Protein AF-0000000087529339 (afdb_homodimer)

Radius of gyration: 24.17 Å; Cα contacts (8 Å, |Δi|>4): 934; chains: 2; bounding box: 78×64×58 Å

Nearest PDB structures (foldseek):
  7kyo-assembly1_C-2  TM=8.603E-01  e=3.750E-13  Streptococcus pneumoniae D39
  7kyp-assembly4_N  TM=8.502E-01  e=3.158E-13  Streptococcus pneumoniae D39
  2nq2-assembly1_A  TM=8.062E-01  e=3.615E-06  Haemophilus influenzae
  2nq2-assembly1_B  TM=7.844E-01  e=6.322E-06  Haemophilus influenzae
  7lb8-assembly1_B  TM=7.698E-01  e=1.200E-03  Escherichia coli K-12

InterPro domains:
  IPR001626 ABC transporter, TroCD-like [PF00950] (23-282)
  IPR001626 ABC transporter, TroCD-like [PTHR30477] (17-285)
  IPR037294 ABC transporter, BtuC-like [G3DSA:1.10.3470.10] (25-285)
  IPR037294 ABC transporter, BtuC-like [SSF81345] (13-278)

Sequence (594 aa):
MDFIYDIFKNWAVQGYLPSIFEHTFMIRGLIAALIIGPLLGAIGTVVVTKRLSFFTQTIGNAAMSGVAIGLLIGEPVDGTYAGLYGFCLIVALLMTFVKNRTRLANDTIIGVVLAQVLGLGIILMIVVTSQFNIHQVEGILFGSLITLNDQDLIVLTIASLVVGILFAFNFNRFMLASFNRTLAKARGLSPVFLEYLFVTLMTIVVVASLKLIGALLVLVLIVVPAAGAQLVAPNLRWFVWLSVIFSTISTASGLLLSGLLPVPSGAVIALVSSVLFYGALLSRPLLSRGGPNQGEIMDFIYDIFKNWAVQGYLPSIFEHTFMIRGLIAALIIGPLLGAIGTVVVTKRLSFFTQTIGNAAMSGVAIGLLIGEPVDGTYAGLYGFCLIVALLMTFVKNRTRLANDTIIGVVLAQVLGLGIILMIVVTSQFNIHQVEGILFGSLITLNDQDLIVLTIASLVVGILFAFNFNRFMLASFNRTLAKARGLSPVFLEYLFVTLMTIVVVASLKLIGALLVLVLIVVPAAGAQLVAPNLRWFVWLSVIFSTISTASGLLLSGLLPVPSGAVIALVSSVLFYGALLSRPLLSRGGPNQGEI

Structure (mmCIF, N/CA/C/O backbone):
data_AF-0000000087529339-model_v1
#
loop_
_entity.id
_entity.type
_entity.pdbx_description
1 polymer 'Zinc transport system permease protein'
#
loop_
_atom_site.group_PDB
_atom_site.id
_atom_site.type_symbol
_atom_site.label_atom_id
_atom_site.label_alt_id
_atom_site.label_comp_id
_atom_site.label_asym_id
_atom_site.label_entity_id
_atom_site.label_seq_id
_atom_site.pdbx_PDB_ins_code
_atom_site.Cartn_x
_atom_site.Cartn_y
_atom_site.Cartn_z
_atom_site.occupancy
_atom_site.B_iso_or_equiv
_atom_site.auth_seq_id
_atom_site.auth_comp_id
_atom_site.auth_asym_id
_atom_site.auth_atom_id
_atom_site.pdbx_PDB_model_num
ATOM 1 N N . MET A 1 1 ? 32.469 -6.965 -17.422 1 50.34 1 MET A N 1
ATOM 2 C CA . MET A 1 1 ? 31.734 -7.785 -16.469 1 50.34 1 MET A CA 1
ATOM 3 C C . MET A 1 1 ? 32.562 -9.008 -16.062 1 50.34 1 MET A C 1
ATOM 5 O O . MET A 1 1 ? 32.469 -9.469 -14.922 1 50.34 1 MET A O 1
ATOM 9 N N . ASP A 1 2 ? 33.375 -9.25 -16.984 1 57.22 2 ASP A N 1
ATOM 10 C CA . ASP A 1 2 ? 34.188 -10.438 -16.734 1 57.22 2 ASP A CA 1
ATOM 11 C C . ASP A 1 2 ? 35.156 -10.203 -15.57 1 57.22 2 ASP A C 1
ATOM 13 O O . ASP A 1 2 ? 35.344 -11.102 -14.75 1 57.22 2 ASP A O 1
ATOM 17 N N . PHE A 1 3 ? 35.562 -9.008 -15.641 1 51.88 3 PHE A N 1
ATOM 18 C CA . PHE A 1 3 ? 36.562 -8.719 -14.602 1 51.88 3 PHE A CA 1
ATOM 19 C C . PHE A 1 3 ? 35.906 -8.789 -13.219 1 51.88 3 PHE A C 1
ATOM 21 O O . PHE A 1 3 ? 36.469 -9.367 -12.297 1 51.88 3 PHE A O 1
ATOM 28 N N . ILE A 1 4 ? 34.812 -8.273 -13.117 1 55.94 4 ILE A N 1
ATOM 29 C CA . ILE A 1 4 ? 34.094 -8.242 -11.836 1 55.94 4 ILE A CA 1
ATOM 30 C C . ILE A 1 4 ? 33.719 -9.664 -11.438 1 55.94 4 ILE A C 1
ATOM 32 O O . ILE A 1 4 ? 33.812 -10.047 -10.273 1 55.94 4 ILE A O 1
ATOM 36 N N . TYR A 1 5 ? 33.438 -10.398 -12.43 1 59.88 5 TYR A N 1
ATOM 37 C CA . TYR A 1 5 ? 33.125 -11.797 -12.188 1 59.88 5 TYR A CA 1
ATOM 38 C C . TYR A 1 5 ? 34.344 -12.539 -11.641 1 59.88 5 TYR A C 1
ATOM 40 O O . TYR A 1 5 ? 34.219 -13.352 -10.719 1 59.88 5 TYR A O 1
ATOM 48 N N . ASP A 1 6 ? 35.469 -12.234 -12.242 1 58.44 6 ASP A N 1
ATOM 49 C CA . ASP A 1 6 ? 36.688 -12.93 -11.852 1 58.44 6 ASP A CA 1
ATOM 50 C C . ASP A 1 6 ? 37.094 -12.609 -10.414 1 58.44 6 ASP A C 1
ATOM 52 O O . ASP A 1 6 ? 37.562 -13.477 -9.688 1 58.44 6 ASP A O 1
ATOM 56 N N . ILE A 1 7 ? 36.75 -11.469 -10.031 1 54.75 7 ILE A N 1
ATOM 57 C CA . ILE A 1 7 ? 37.094 -11.055 -8.68 1 54.75 7 ILE A CA 1
ATOM 58 C C . ILE A 1 7 ? 36.219 -11.805 -7.668 1 54.75 7 ILE A C 1
ATOM 60 O O . ILE A 1 7 ? 36.719 -12.352 -6.688 1 54.75 7 ILE A O 1
ATOM 64 N N . PHE A 1 8 ? 35.031 -11.852 -7.922 1 58.28 8 PHE A N 1
ATOM 65 C CA . PHE A 1 8 ? 34.125 -12.461 -6.961 1 58.28 8 PHE A CA 1
ATOM 66 C C . PHE A 1 8 ? 34.25 -13.977 -6.965 1 58.28 8 PHE A C 1
ATOM 68 O O . PHE A 1 8 ? 34.156 -14.617 -5.914 1 58.28 8 PHE A O 1
ATOM 75 N N . LYS A 1 9 ? 34.5 -14.594 -8.117 1 58.62 9 LYS A N 1
ATOM 76 C CA . LYS A 1 9 ? 34.812 -16.016 -8.211 1 58.62 9 LYS A CA 1
ATOM 77 C C . LYS A 1 9 ? 36.062 -16.359 -7.391 1 58.62 9 LYS A C 1
ATOM 79 O O . LYS A 1 9 ? 36.094 -17.375 -6.703 1 58.62 9 LYS A O 1
ATOM 84 N N . ASN A 1 10 ? 36.906 -15.445 -7.531 1 55.62 10 ASN A N 1
ATOM 85 C CA . ASN A 1 10 ? 38.156 -15.688 -6.773 1 55.62 10 ASN A CA 1
ATOM 86 C C . ASN A 1 10 ? 37.906 -15.625 -5.27 1 55.62 10 ASN A C 1
ATOM 88 O O . ASN A 1 10 ? 38.438 -16.422 -4.508 1 55.62 10 ASN A O 1
ATOM 92 N N . TRP A 1 11 ? 37.062 -14.727 -4.91 1 54.75 11 TRP A N 1
ATOM 93 C CA . TRP A 1 11 ? 36.75 -14.625 -3.49 1 54.75 11 TRP A CA 1
ATOM 94 C C . TRP A 1 11 ? 35.938 -15.836 -3.016 1 54.75 11 TRP A C 1
ATOM 96 O O . TRP A 1 11 ? 36.094 -16.281 -1.872 1 54.75 11 TRP A O 1
ATOM 106 N N . ALA A 1 12 ? 35.156 -16.328 -3.768 1 56.81 12 ALA A N 1
ATOM 107 C CA . ALA A 1 12 ? 34.406 -17.547 -3.445 1 56.81 12 ALA A CA 1
ATOM 108 C C . ALA A 1 12 ? 35.344 -18.766 -3.369 1 56.81 12 ALA A C 1
ATOM 110 O O . ALA A 1 12 ? 35.219 -19.594 -2.465 1 56.81 12 ALA A O 1
ATOM 111 N N . VAL A 1 13 ? 36.25 -18.859 -4.367 1 54.81 13 VAL A N 1
ATOM 112 C CA . VAL A 1 13 ? 37.188 -19.969 -4.395 1 54.81 13 VAL A CA 1
ATOM 113 C C . VAL A 1 13 ? 38.094 -19.891 -3.178 1 54.81 13 VAL A C 1
ATOM 115 O O . VAL A 1 13 ? 38.5 -20.922 -2.613 1 54.81 13 VAL A O 1
ATOM 118 N N . GLN A 1 14 ? 38.281 -18.688 -2.826 1 52.31 14 GLN A N 1
ATOM 119 C CA . GLN A 1 14 ? 39.219 -18.562 -1.709 1 52.31 14 GLN A CA 1
ATOM 120 C C . GLN A 1 14 ? 38.5 -18.766 -0.374 1 52.31 14 GLN A C 1
ATOM 122 O O . GLN A 1 14 ? 39.156 -18.828 0.674 1 52.31 14 GLN A O 1
ATOM 127 N N . GLY A 1 15 ? 37.344 -19.141 -0.384 1 51.12 15 GLY A N 1
ATOM 128 C CA . GLY A 1 15 ? 36.656 -19.547 0.83 1 51.12 15 GLY A CA 1
ATOM 129 C C . GLY A 1 15 ? 35.969 -18.406 1.544 1 51.12 15 GLY A C 1
ATOM 130 O O . GLY A 1 15 ? 35.469 -18.578 2.666 1 51.12 15 GLY A O 1
ATOM 131 N N . TYR A 1 16 ? 36.219 -17.266 1.167 1 50.12 16 TYR A N 1
ATOM 132 C CA . TYR A 1 16 ? 35.656 -16.109 1.86 1 50.12 16 TYR A CA 1
ATOM 133 C C . TYR A 1 16 ? 34.156 -16 1.605 1 50.12 16 TYR A C 1
ATOM 135 O O . TYR A 1 16 ? 33.406 -15.453 2.432 1 50.12 16 TYR A O 1
ATOM 143 N N . LEU A 1 17 ? 33.719 -16.297 0.494 1 53.44 17 LEU A N 1
ATOM 144 C CA . LEU A 1 17 ? 32.312 -16.359 0.149 1 53.44 17 LEU A CA 1
ATOM 145 C C . LEU A 1 17 ? 31.859 -17.797 -0.031 1 53.44 17 LEU A C 1
ATOM 147 O O . LEU A 1 17 ? 32.625 -18.656 -0.437 1 53.44 17 LEU A O 1
ATOM 151 N N . PRO A 1 18 ? 30.75 -18.156 0.626 1 53.47 18 PRO A N 1
ATOM 152 C CA . PRO A 1 18 ? 30.297 -19.531 0.472 1 53.47 18 PRO A CA 1
ATOM 153 C C . PRO A 1 18 ? 30.281 -20 -0.983 1 53.47 18 PRO A C 1
ATOM 155 O O . PRO A 1 18 ? 30.25 -19.172 -1.896 1 53.47 18 PRO A O 1
ATOM 158 N N . SER A 1 19 ? 30.625 -21.234 -1.256 1 52.25 19 SER A N 1
ATOM 159 C CA . SER A 1 19 ? 30.688 -21.938 -2.533 1 52.25 19 SER A CA 1
ATOM 160 C C . SER A 1 19 ? 29.516 -21.562 -3.432 1 52.25 19 SER A C 1
ATOM 162 O O . SER A 1 19 ? 29.578 -21.734 -4.652 1 52.25 19 SER A O 1
ATOM 164 N N . ILE A 1 20 ? 28.438 -21.062 -2.842 1 52.59 20 ILE A N 1
ATOM 165 C CA . ILE A 1 20 ? 27.219 -20.766 -3.59 1 52.59 20 ILE A CA 1
ATOM 166 C C . ILE A 1 20 ? 27.453 -19.578 -4.523 1 52.59 20 ILE A C 1
ATOM 168 O O . ILE A 1 20 ? 26.734 -19.406 -5.512 1 52.59 20 ILE A O 1
ATOM 172 N N . PHE A 1 21 ? 28.547 -18.812 -4.188 1 53.34 21 PHE A N 1
ATOM 173 C CA . PHE A 1 21 ? 28.891 -17.719 -5.07 1 53.34 21 PHE A CA 1
ATOM 174 C C . PHE A 1 21 ? 29.672 -18.219 -6.285 1 53.34 21 PHE A C 1
ATOM 176 O O . PHE A 1 21 ? 30.266 -17.438 -7.02 1 53.34 21 PHE A O 1
ATOM 183 N N . GLU A 1 22 ? 29.844 -19.406 -6.297 1 50.59 22 GLU A N 1
ATOM 184 C CA . GLU A 1 22 ? 30.391 -19.969 -7.527 1 50.59 22 GLU A CA 1
ATOM 185 C C . GLU A 1 22 ? 29.406 -19.812 -8.688 1 50.59 22 GLU A C 1
ATOM 187 O O . GLU A 1 22 ? 29.812 -19.828 -9.852 1 50.59 22 GLU A O 1
ATOM 192 N N . HIS A 1 23 ? 28.141 -19.516 -8.328 1 58.53 23 HIS A N 1
ATOM 193 C CA . HIS A 1 23 ? 27.172 -19.406 -9.414 1 58.53 23 HIS A CA 1
ATOM 194 C C . HIS A 1 23 ? 27.062 -17.969 -9.898 1 58.53 23 HIS A C 1
ATOM 196 O O . HIS A 1 23 ? 27.047 -17.031 -9.094 1 58.53 23 HIS A O 1
ATOM 202 N N . THR A 1 24 ? 27.422 -17.719 -11.148 1 63.25 24 THR A N 1
ATOM 203 C CA . THR A 1 24 ? 27.375 -16.453 -11.891 1 63.25 24 THR A CA 1
ATOM 204 C C . THR A 1 24 ? 26.156 -15.633 -11.492 1 63.25 24 THR A C 1
ATOM 206 O O . THR A 1 24 ? 26.234 -14.406 -11.43 1 63.25 24 THR A O 1
ATOM 209 N N . PHE A 1 25 ? 25.172 -16.297 -11.07 1 69.94 25 PHE A N 1
ATOM 210 C CA . PHE A 1 25 ? 23.922 -15.602 -10.75 1 69.94 25 PHE A CA 1
ATOM 211 C C . PHE A 1 25 ? 24.062 -14.828 -9.445 1 69.94 25 PHE A C 1
ATOM 213 O O . PHE A 1 25 ? 23.547 -13.719 -9.312 1 69.94 25 PHE A O 1
ATOM 220 N N . MET A 1 26 ? 24.844 -15.375 -8.57 1 70.69 26 MET A N 1
ATOM 221 C CA . MET A 1 26 ? 24.984 -14.727 -7.27 1 70.69 26 MET A CA 1
ATOM 222 C C . MET A 1 26 ? 25.859 -13.484 -7.371 1 70.69 26 MET A C 1
ATOM 224 O O . MET A 1 26 ? 25.609 -12.484 -6.695 1 70.69 26 MET A O 1
ATOM 228 N N . ILE A 1 27 ? 26.797 -13.57 -8.258 1 74.19 27 ILE A N 1
ATOM 229 C CA . ILE A 1 27 ? 27.688 -12.43 -8.453 1 74.19 27 ILE A CA 1
ATOM 230 C C . ILE A 1 27 ? 26.906 -11.281 -9.102 1 74.19 27 ILE A C 1
ATOM 232 O O . ILE A 1 27 ? 27.047 -10.125 -8.688 1 74.19 27 ILE A O 1
ATOM 236 N N . ARG A 1 28 ? 26.125 -11.609 -10.031 1 75.56 28 ARG A N 1
ATOM 237 C CA . ARG A 1 28 ? 25.297 -10.602 -10.68 1 75.56 28 ARG A CA 1
ATOM 238 C C . ARG A 1 28 ? 24.312 -9.977 -9.688 1 75.56 28 ARG A C 1
ATOM 240 O O . ARG A 1 28 ? 24.094 -8.766 -9.711 1 75.56 28 ARG A O 1
ATOM 247 N N . GLY A 1 29 ? 23.844 -10.859 -8.859 1 75.94 29 GLY A N 1
ATOM 248 C CA . GLY A 1 29 ? 22.922 -10.383 -7.832 1 75.94 29 GLY A CA 1
ATOM 249 C C . GLY A 1 29 ? 23.578 -9.453 -6.836 1 75.94 29 GLY A C 1
ATOM 250 O O . GLY A 1 29 ? 22.984 -8.438 -6.441 1 75.94 29 GLY A O 1
ATOM 251 N N . LEU A 1 30 ? 24.766 -9.773 -6.535 1 78.5 30 LEU A N 1
ATOM 252 C CA . LEU A 1 30 ? 25.5 -8.953 -5.57 1 78.5 30 LEU A CA 1
ATOM 253 C C . LEU A 1 30 ? 25.859 -7.598 -6.164 1 78.5 30 LEU A C 1
ATOM 255 O O . LEU A 1 30 ? 25.766 -6.574 -5.484 1 78.5 30 LEU A O 1
ATOM 259 N N . ILE A 1 31 ? 26.234 -7.574 -7.34 1 81.75 31 ILE A N 1
ATOM 260 C CA . ILE A 1 31 ? 26.562 -6.324 -8.016 1 81.75 31 ILE A CA 1
ATOM 261 C C . ILE A 1 31 ? 25.312 -5.449 -8.109 1 81.75 31 ILE A C 1
ATOM 263 O O . ILE A 1 31 ? 25.359 -4.254 -7.801 1 81.75 31 ILE A O 1
ATOM 267 N N . ALA A 1 32 ? 24.266 -6.055 -8.508 1 80.81 32 ALA A N 1
ATOM 268 C CA . ALA A 1 32 ? 23 -5.328 -8.602 1 80.81 32 ALA A CA 1
ATOM 269 C C . ALA A 1 32 ? 22.594 -4.781 -7.234 1 80.81 32 ALA A C 1
ATOM 271 O O . ALA A 1 32 ? 22.141 -3.639 -7.129 1 80.81 32 ALA A O 1
ATOM 272 N N . ALA A 1 33 ? 22.812 -5.586 -6.258 1 79.69 33 ALA A N 1
ATOM 273 C CA . ALA A 1 33 ? 22.438 -5.199 -4.898 1 79.69 33 ALA A CA 1
ATOM 274 C C . ALA A 1 33 ? 23.266 -4.008 -4.418 1 79.69 33 ALA A C 1
ATOM 276 O O . ALA A 1 33 ? 22.75 -3.111 -3.752 1 79.69 33 ALA A O 1
ATOM 277 N N . LEU A 1 34 ? 24.484 -3.99 -4.762 1 84.94 34 LEU A N 1
ATOM 278 C CA . LEU A 1 34 ? 25.391 -2.93 -4.316 1 84.94 34 LEU A CA 1
ATOM 279 C C . LEU A 1 34 ? 25.109 -1.632 -5.07 1 84.94 34 LEU A C 1
ATOM 281 O O . LEU A 1 34 ? 25.422 -0.546 -4.578 1 84.94 34 LEU A O 1
ATOM 285 N N . ILE A 1 35 ? 24.516 -1.765 -6.203 1 87.81 35 ILE A N 1
ATOM 286 C CA . ILE A 1 35 ? 24.172 -0.582 -6.98 1 87.81 35 ILE A CA 1
ATOM 287 C C . ILE A 1 35 ? 22.844 -0.015 -6.488 1 87.81 35 ILE A C 1
ATOM 289 O O . ILE A 1 35 ? 22.734 1.176 -6.184 1 87.81 35 ILE A O 1
ATOM 293 N N . ILE A 1 36 ? 21.938 -0.872 -6.258 1 87.94 36 ILE A N 1
ATOM 294 C CA . ILE A 1 36 ? 20.578 -0.425 -5.973 1 87.94 36 ILE A CA 1
ATOM 295 C C . ILE A 1 36 ? 20.438 -0.118 -4.484 1 87.94 36 ILE A C 1
ATOM 297 O O . ILE A 1 36 ? 19.672 0.763 -4.098 1 87.94 36 ILE A O 1
ATOM 301 N N . GLY A 1 37 ? 21.219 -0.836 -3.654 1 90.5 37 GLY A N 1
ATOM 302 C CA . GLY A 1 37 ? 21.109 -0.652 -2.215 1 90.5 37 GLY A CA 1
ATOM 303 C C . GLY A 1 37 ? 21.281 0.793 -1.785 1 90.5 37 GLY A C 1
ATOM 304 O O . GLY A 1 37 ? 20.359 1.392 -1.229 1 90.5 37 GLY A O 1
ATOM 305 N N . PRO A 1 38 ? 22.391 1.348 -2.145 1 93.31 38 PRO A N 1
ATOM 306 C CA . PRO A 1 38 ? 22.609 2.742 -1.759 1 93.31 38 PRO A CA 1
ATOM 307 C C . PRO A 1 38 ? 21.656 3.713 -2.449 1 93.31 38 PRO A C 1
ATOM 309 O O . PRO A 1 38 ? 21.219 4.691 -1.84 1 93.31 38 PRO A O 1
ATOM 312 N N . LEU A 1 39 ? 21.359 3.463 -3.645 1 94.31 39 LEU A N 1
ATOM 313 C CA . LEU A 1 39 ? 20.5 4.371 -4.398 1 94.31 39 LEU A CA 1
ATOM 314 C C . LEU A 1 39 ? 19.078 4.387 -3.824 1 94.31 39 LEU A C 1
ATOM 316 O O . LEU A 1 39 ? 18.516 5.457 -3.607 1 94.31 39 LEU A O 1
ATOM 320 N N . LEU A 1 40 ? 18.562 3.234 -3.576 1 94.06 40 LEU A N 1
ATOM 321 C CA . LEU A 1 40 ? 17.219 3.154 -3.021 1 94.06 40 LEU A CA 1
ATOM 322 C C . LEU A 1 40 ? 17.188 3.693 -1.596 1 94.06 40 LEU A C 1
ATOM 324 O O . LEU A 1 40 ? 16.188 4.297 -1.179 1 94.06 40 LEU A O 1
ATOM 328 N N . GLY A 1 41 ? 18.266 3.436 -0.879 1 95.06 41 GLY A N 1
ATOM 329 C CA . GLY A 1 41 ? 18.359 4.023 0.448 1 95.06 41 GLY A CA 1
ATOM 330 C C . GLY A 1 41 ? 18.328 5.539 0.432 1 95.06 41 GLY A C 1
ATOM 331 O O . GLY A 1 41 ? 17.672 6.16 1.269 1 95.06 41 GLY A O 1
ATOM 332 N N . ALA A 1 42 ? 18.984 6.121 -0.5 1 94.81 42 ALA A N 1
ATOM 333 C CA . ALA A 1 42 ? 19.031 7.578 -0.617 1 94.81 42 ALA A CA 1
ATOM 334 C C . ALA A 1 42 ? 17.672 8.133 -1.045 1 94.81 42 ALA A C 1
ATOM 336 O O . ALA A 1 42 ? 17.188 9.102 -0.461 1 94.81 42 ALA A O 1
ATOM 337 N N . ILE A 1 43 ? 17.062 7.535 -1.969 1 94.62 43 ILE A N 1
ATOM 338 C CA . ILE A 1 43 ? 15.766 7.965 -2.479 1 94.62 43 ILE A CA 1
ATOM 339 C C . ILE A 1 43 ? 14.711 7.801 -1.392 1 94.62 43 ILE A C 1
ATOM 341 O O . ILE A 1 43 ? 13.773 8.602 -1.302 1 94.62 43 ILE A O 1
ATOM 345 N N . GLY A 1 44 ? 14.938 6.785 -0.554 1 95.44 44 GLY A N 1
ATOM 346 C CA . GLY A 1 44 ? 14 6.5 0.521 1 95.44 44 GLY A CA 1
ATOM 347 C C . GLY A 1 44 ? 13.836 7.656 1.489 1 95.44 44 GLY A C 1
ATOM 348 O O . GLY A 1 44 ? 12.75 7.859 2.039 1 95.44 44 GLY A O 1
ATOM 349 N N . THR A 1 45 ? 14.82 8.477 1.708 1 94.88 45 THR A N 1
ATOM 350 C CA . THR A 1 45 ? 14.742 9.594 2.645 1 94.88 45 THR A CA 1
ATOM 351 C C . THR A 1 45 ? 13.742 10.633 2.158 1 94.88 45 THR A C 1
ATOM 353 O O . THR A 1 45 ? 12.953 11.156 2.947 1 94.88 45 THR A O 1
ATOM 356 N N . VAL A 1 46 ? 13.742 10.867 0.857 1 93.81 46 VAL A N 1
ATOM 357 C CA . VAL A 1 46 ? 12.805 11.844 0.304 1 93.81 46 VAL A CA 1
ATOM 358 C C . VAL A 1 46 ? 11.398 11.242 0.261 1 93.81 46 VAL A C 1
ATOM 360 O O . VAL A 1 46 ? 10.414 11.93 0.522 1 93.81 46 VAL A O 1
ATOM 363 N N . VAL A 1 47 ? 11.352 9.938 -0.004 1 94.12 47 VAL A N 1
ATOM 364 C CA . VAL A 1 47 ? 10.078 9.234 -0.115 1 94.12 47 VAL A CA 1
ATOM 365 C C . VAL A 1 47 ? 9.352 9.273 1.229 1 94.12 47 VAL A C 1
ATOM 367 O O . VAL A 1 47 ? 8.156 9.57 1.287 1 94.12 47 VAL A O 1
ATOM 370 N N . VAL A 1 48 ? 10.094 8.992 2.279 1 93.12 48 VAL A N 1
ATOM 371 C CA . VAL A 1 48 ? 9.508 8.961 3.613 1 93.12 48 VAL A CA 1
ATOM 372 C C . VAL A 1 48 ? 9.141 10.375 4.055 1 93.12 48 VAL A C 1
ATOM 374 O O . VAL A 1 48 ? 8.109 10.586 4.691 1 93.12 48 VAL A O 1
ATOM 377 N N . THR A 1 49 ? 9.906 11.375 3.705 1 90.88 49 THR A N 1
ATOM 378 C CA . THR A 1 49 ? 9.664 12.766 4.078 1 90.88 49 THR A CA 1
ATOM 379 C C . THR A 1 49 ? 8.43 13.305 3.357 1 90.88 49 THR A C 1
ATOM 381 O O . THR A 1 49 ? 7.641 14.055 3.941 1 90.88 49 THR A O 1
ATOM 384 N N . LYS A 1 50 ? 8.211 12.828 2.111 1 90.31 50 LYS A N 1
ATOM 385 C CA . LYS A 1 50 ? 7.098 13.328 1.308 1 90.31 50 LYS A CA 1
ATOM 386 C C . LYS A 1 50 ? 5.852 12.469 1.49 1 90.31 50 LYS A C 1
ATOM 388 O O . LYS A 1 50 ? 4.812 12.734 0.879 1 90.31 50 LYS A O 1
ATOM 393 N N . ARG A 1 51 ? 5.992 11.461 2.289 1 89.81 51 ARG A N 1
ATOM 394 C CA . ARG A 1 51 ? 4.875 10.57 2.566 1 89.81 51 ARG A CA 1
ATOM 395 C C . ARG A 1 51 ? 4.41 9.859 1.299 1 89.81 51 ARG A C 1
ATOM 397 O O . ARG A 1 51 ? 3.213 9.82 1.006 1 89.81 51 ARG A O 1
ATOM 404 N N . LEU A 1 52 ? 5.398 9.383 0.602 1 92.38 52 LEU A N 1
ATOM 405 C CA . LEU A 1 52 ? 5.168 8.648 -0.637 1 92.38 52 LEU A CA 1
ATOM 406 C C . LEU A 1 52 ? 5.574 7.188 -0.484 1 92.38 52 LEU A C 1
ATOM 408 O O . LEU A 1 52 ? 6.062 6.57 -1.436 1 92.38 52 LEU A O 1
ATOM 412 N N . SER A 1 53 ? 5.477 6.66 0.702 1 91.25 53 SER A N 1
ATOM 413 C CA . SER A 1 53 ? 6 5.34 1.035 1 91.25 53 SER A CA 1
ATOM 414 C C . SER A 1 53 ? 5.352 4.254 0.181 1 91.25 53 SER A C 1
ATOM 416 O O . SER A 1 53 ? 5.984 3.246 -0.138 1 91.25 53 SER A O 1
ATOM 418 N N . PHE A 1 54 ? 4.133 4.5 -0.315 1 92.12 54 PHE A N 1
ATOM 419 C CA . PHE A 1 54 ? 3.416 3.438 -1.011 1 92.12 54 PHE A CA 1
ATOM 420 C C . PHE A 1 54 ? 3.404 3.686 -2.514 1 92.12 54 PHE A C 1
ATOM 422 O O . PHE A 1 54 ? 2.711 2.99 -3.258 1 92.12 54 PHE A O 1
ATOM 429 N N . PHE A 1 55 ? 4.152 4.691 -2.891 1 91.69 55 PHE A N 1
ATOM 430 C CA . PHE A 1 55 ? 4.289 5 -4.309 1 91.69 55 PHE A CA 1
ATOM 431 C C . PHE A 1 55 ? 4.891 3.818 -5.062 1 91.69 55 PHE A C 1
ATOM 433 O O . PHE A 1 55 ? 4.418 3.459 -6.145 1 91.69 55 PHE A O 1
ATOM 440 N N . THR A 1 56 ? 5.871 3.266 -4.469 1 88.25 56 THR A N 1
ATOM 441 C CA . THR A 1 56 ? 6.566 2.16 -5.117 1 88.25 56 THR A CA 1
ATOM 442 C C . THR A 1 56 ? 5.652 0.944 -5.238 1 88.25 56 THR A C 1
ATOM 444 O O . THR A 1 56 ? 5.742 0.192 -6.211 1 88.25 56 THR A O 1
ATOM 447 N N . GLN A 1 57 ? 4.809 0.788 -4.258 1 88.5 57 GLN A N 1
ATOM 448 C CA . GLN A 1 57 ? 3.85 -0.31 -4.324 1 88.5 57 GLN A CA 1
ATOM 449 C C . GLN A 1 57 ? 2.893 -0.135 -5.504 1 88.5 57 GLN A C 1
ATOM 451 O O . GLN A 1 57 ? 2.561 -1.104 -6.188 1 88.5 57 GLN A O 1
ATOM 456 N N . THR A 1 58 ? 2.469 1.018 -5.684 1 92 58 THR A N 1
ATOM 457 C CA . THR A 1 58 ? 1.565 1.324 -6.789 1 92 58 THR A CA 1
ATOM 458 C C . THR A 1 58 ? 2.26 1.114 -8.133 1 92 58 THR A C 1
ATOM 460 O O . THR A 1 58 ? 1.701 0.487 -9.031 1 92 58 THR A O 1
ATOM 463 N N . ILE A 1 59 ? 3.477 1.563 -8.203 1 92.31 59 ILE A N 1
ATOM 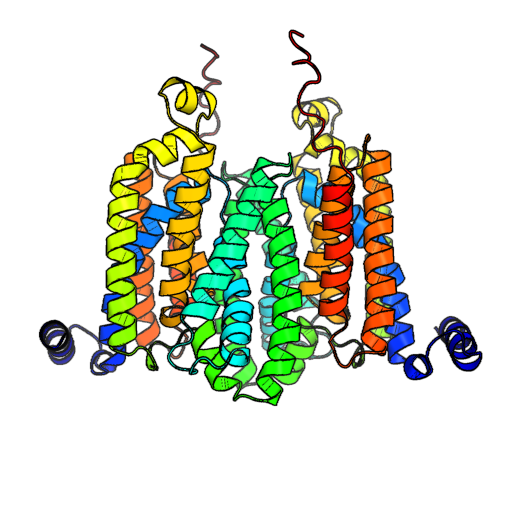464 C CA . ILE A 1 59 ? 4.223 1.445 -9.445 1 92.31 59 ILE A CA 1
ATOM 465 C C . ILE A 1 59 ? 4.531 -0.024 -9.727 1 92.31 59 ILE A C 1
ATOM 467 O O . ILE A 1 59 ? 4.52 -0.459 -10.883 1 92.31 59 ILE A O 1
ATOM 471 N N . GLY A 1 60 ? 4.863 -0.773 -8.719 1 89.12 60 GLY A N 1
ATOM 472 C CA . GLY A 1 60 ? 5.082 -2.201 -8.883 1 89.12 60 GLY A CA 1
ATOM 473 C C . GLY A 1 60 ? 3.885 -2.924 -9.469 1 89.12 60 GLY A C 1
ATOM 474 O O . GLY A 1 60 ? 4.039 -3.785 -10.336 1 89.12 60 GLY A O 1
ATOM 475 N N . ASN A 1 61 ? 2.725 -2.598 -9.031 1 88.94 61 ASN A N 1
ATOM 476 C CA . ASN A 1 61 ? 1.511 -3.199 -9.57 1 88.94 61 ASN A CA 1
ATOM 477 C C . ASN A 1 61 ? 1.191 -2.662 -10.961 1 88.94 61 ASN A C 1
ATOM 479 O O . ASN A 1 61 ? 0.653 -3.385 -11.805 1 88.94 61 ASN A O 1
ATOM 483 N N . ALA A 1 62 ? 1.522 -1.433 -11.156 1 92.5 62 ALA A N 1
ATOM 484 C CA . ALA A 1 62 ? 1.35 -0.857 -12.484 1 92.5 62 ALA A CA 1
ATOM 485 C C . ALA A 1 62 ? 2.236 -1.562 -13.508 1 92.5 62 ALA A C 1
ATOM 487 O O . ALA A 1 62 ? 1.894 -1.64 -14.688 1 92.5 62 ALA A O 1
ATOM 488 N N . ALA A 1 63 ? 3.326 -2.008 -13.031 1 89.75 63 ALA A N 1
ATOM 489 C CA . ALA A 1 63 ? 4.254 -2.721 -13.906 1 89.75 63 ALA A CA 1
ATOM 490 C C . ALA A 1 63 ? 3.605 -3.977 -14.484 1 89.75 63 ALA A C 1
ATOM 492 O O . ALA A 1 63 ? 3.859 -4.344 -15.633 1 89.75 63 ALA A O 1
ATOM 493 N N . MET A 1 64 ? 2.811 -4.66 -13.695 1 85.38 64 MET A N 1
ATOM 494 C CA . MET A 1 64 ? 2.09 -5.832 -14.188 1 85.38 64 MET A CA 1
ATOM 495 C C . MET A 1 64 ? 1.183 -5.469 -15.352 1 85.38 64 MET A C 1
ATOM 497 O O . MET A 1 64 ? 1.16 -6.168 -16.375 1 85.38 64 MET A O 1
ATOM 501 N N . SER A 1 65 ? 0.485 -4.418 -15.18 1 89.19 65 SER A N 1
ATOM 502 C CA . SER A 1 65 ? -0.363 -3.934 -16.266 1 89.19 65 SER A CA 1
ATOM 503 C C . SER A 1 65 ? 0.471 -3.492 -17.469 1 89.19 65 SER A C 1
ATOM 505 O O . SER A 1 65 ? 0.083 -3.715 -18.609 1 89.19 65 SER A O 1
ATOM 507 N N . GLY A 1 66 ? 1.558 -2.857 -17.188 1 89.69 66 GLY A N 1
ATOM 508 C CA . GLY A 1 66 ? 2.43 -2.393 -18.25 1 89.69 66 GLY A CA 1
ATOM 509 C C . GLY A 1 66 ? 3.006 -3.521 -19.094 1 89.69 66 GLY A C 1
ATOM 510 O O . GLY A 1 66 ? 3.061 -3.428 -20.312 1 89.69 66 GLY A O 1
ATOM 511 N N . VAL A 1 67 ? 3.404 -4.543 -18.422 1 86.69 67 VAL A N 1
ATOM 512 C CA . VAL A 1 67 ? 3.928 -5.707 -19.125 1 86.69 67 VAL A CA 1
ATOM 513 C C . VAL A 1 67 ? 2.828 -6.332 -19.984 1 86.69 67 VAL A C 1
ATOM 515 O O . VAL A 1 67 ? 3.066 -6.719 -21.125 1 86.69 67 VAL A O 1
ATOM 518 N N . ALA A 1 68 ? 1.658 -6.461 -19.375 1 87.56 68 ALA A N 1
ATOM 519 C CA . ALA A 1 68 ? 0.524 -7.035 -20.094 1 87.56 68 ALA A CA 1
ATOM 520 C C . ALA A 1 68 ? 0.2 -6.219 -21.344 1 87.56 68 ALA A C 1
ATOM 522 O O . ALA A 1 68 ? -0.021 -6.781 -22.422 1 87.56 68 ALA A O 1
ATOM 523 N N . ILE A 1 69 ? 0.191 -4.969 -21.188 1 89.56 69 ILE A N 1
ATOM 524 C CA . ILE A 1 69 ? -0.1 -4.09 -22.312 1 89.56 69 ILE A CA 1
ATOM 525 C C . ILE A 1 69 ? 1.003 -4.215 -23.359 1 89.56 69 ILE A C 1
ATOM 527 O O . ILE A 1 69 ? 0.724 -4.246 -24.562 1 89.56 69 ILE A O 1
ATOM 531 N N . GLY A 1 70 ? 2.199 -4.227 -22.969 1 88.44 70 GLY A N 1
ATOM 532 C CA . GLY A 1 70 ? 3.311 -4.395 -23.891 1 88.44 70 GLY A CA 1
ATOM 533 C C . GLY A 1 70 ? 3.23 -5.68 -24.688 1 88.44 70 GLY A C 1
ATOM 534 O O . GLY A 1 70 ? 3.48 -5.684 -25.891 1 88.44 70 GLY A O 1
ATOM 535 N N . LEU A 1 71 ? 2.877 -6.73 -24.016 1 84.88 71 LEU A N 1
ATOM 536 C CA . LEU A 1 71 ? 2.762 -8.023 -24.688 1 84.88 71 LEU A CA 1
ATOM 537 C C . LEU A 1 71 ? 1.599 -8.023 -25.672 1 84.88 71 LEU A C 1
ATOM 539 O O . LEU A 1 71 ? 1.705 -8.586 -26.766 1 84.88 71 LEU A O 1
ATOM 543 N N . LEU A 1 72 ? 0.551 -7.395 -25.297 1 85.81 72 LEU A N 1
ATOM 544 C CA . LEU A 1 72 ? -0.635 -7.352 -26.141 1 85.81 72 LEU A CA 1
ATOM 545 C C . LEU A 1 72 ? -0.382 -6.512 -27.391 1 85.81 72 LEU A C 1
ATOM 547 O O . LEU A 1 72 ? -0.974 -6.762 -28.438 1 85.81 72 LEU A O 1
ATOM 551 N N . ILE A 1 73 ? 0.487 -5.5 -27.266 1 87.31 73 ILE A N 1
ATOM 552 C CA . ILE A 1 73 ? 0.811 -4.656 -28.406 1 87.31 73 ILE A CA 1
ATOM 553 C C . ILE A 1 73 ? 1.851 -5.352 -29.281 1 87.31 73 ILE A C 1
ATOM 555 O O . ILE A 1 73 ? 2.094 -4.938 -30.422 1 87.31 73 ILE A O 1
ATOM 559 N N . GLY A 1 74 ? 2.418 -6.418 -28.859 1 82.12 74 GLY A N 1
ATOM 560 C CA . GLY A 1 74 ? 3.293 -7.211 -29.703 1 82.12 74 GLY A CA 1
ATOM 561 C C . GLY A 1 74 ? 4.754 -7.105 -29.312 1 82.12 74 GLY A C 1
ATOM 562 O O . GLY A 1 74 ? 5.641 -7.418 -30.109 1 82.12 74 GLY A O 1
ATOM 563 N N . GLU A 1 75 ? 5.023 -6.57 -28.219 1 83.06 75 GLU A N 1
ATOM 564 C CA . GLU A 1 75 ? 6.41 -6.516 -27.766 1 83.06 75 GLU A CA 1
ATOM 565 C C . GLU A 1 75 ? 6.906 -7.891 -27.328 1 83.06 75 GLU A C 1
ATOM 567 O O . GLU A 1 75 ? 6.125 -8.703 -26.828 1 83.06 75 GLU A O 1
ATOM 572 N N . PRO A 1 76 ? 8.195 -8.117 -27.703 1 76.56 76 PRO A N 1
ATOM 573 C CA . PRO A 1 76 ? 8.727 -9.414 -27.266 1 76.56 76 PRO A CA 1
ATOM 574 C C . PRO A 1 76 ? 8.789 -9.547 -25.734 1 76.56 76 PRO A C 1
ATOM 576 O O . PRO A 1 76 ? 8.914 -8.539 -25.031 1 76.56 76 PRO A O 1
ATOM 579 N N . VAL A 1 77 ? 8.688 -10.68 -25.25 1 69.06 77 VAL A N 1
ATOM 580 C CA . VAL A 1 77 ? 8.625 -10.992 -23.828 1 69.06 77 VAL A CA 1
ATOM 581 C C . VAL A 1 77 ? 9.914 -10.539 -23.141 1 69.06 77 VAL A C 1
ATOM 583 O O . VAL A 1 77 ? 9.883 -10.008 -22.031 1 69.06 77 VAL A O 1
ATOM 586 N N . ASP A 1 78 ? 11.031 -10.68 -23.781 1 64.88 78 ASP A N 1
ATOM 587 C CA . ASP A 1 78 ? 12.328 -10.359 -23.188 1 64.88 78 ASP A CA 1
ATOM 588 C C . ASP A 1 78 ? 12.625 -8.867 -23.297 1 64.88 78 ASP A C 1
ATOM 590 O O . ASP A 1 78 ? 13.57 -8.375 -22.672 1 64.88 78 ASP A O 1
ATOM 594 N N . GLY A 1 79 ? 11.648 -8.281 -23.875 1 64.44 79 GLY A N 1
ATOM 595 C CA . GLY A 1 79 ? 11.953 -6.883 -24.125 1 64.44 79 GLY A CA 1
ATOM 596 C C . GLY A 1 79 ? 10.742 -5.977 -24 1 64.44 79 GLY A C 1
ATOM 597 O O . GLY A 1 79 ? 10.523 -5.098 -24.844 1 64.44 79 GLY A O 1
ATOM 598 N N . THR A 1 80 ? 9.945 -6.262 -23.016 1 76.88 80 THR A N 1
ATOM 599 C CA . THR A 1 80 ? 8.758 -5.418 -22.875 1 76.88 80 THR A CA 1
ATOM 600 C C . THR A 1 80 ? 9.078 -4.156 -22.094 1 76.88 80 THR A C 1
ATOM 602 O O . THR A 1 80 ? 8.57 -3.963 -20.984 1 76.88 80 THR A O 1
ATOM 605 N N . TYR A 1 81 ? 9.961 -3.32 -22.672 1 78.5 81 TYR A N 1
ATOM 606 C CA . TYR A 1 81 ? 10.422 -2.121 -21.984 1 78.5 81 TYR A CA 1
ATOM 607 C C . TYR A 1 81 ? 9.469 -0.954 -22.234 1 78.5 81 TYR A C 1
ATOM 609 O O . TYR A 1 81 ? 9.133 -0.211 -21.312 1 78.5 81 TYR A O 1
ATOM 617 N N . ALA A 1 82 ? 8.984 -0.938 -23.406 1 84 82 ALA A N 1
ATOM 618 C CA . ALA A 1 82 ? 8.156 0.219 -23.75 1 84 82 ALA A CA 1
ATOM 619 C C . ALA A 1 82 ? 6.828 0.187 -23.016 1 84 82 ALA A C 1
ATOM 621 O O . ALA A 1 82 ? 6.383 1.205 -22.484 1 84 82 ALA A O 1
ATOM 622 N N . GLY A 1 83 ? 6.211 -0.956 -23.047 1 87.25 83 GLY A N 1
ATOM 623 C CA . GLY A 1 83 ? 4.961 -1.081 -22.312 1 87.25 83 GLY A CA 1
ATOM 624 C C . GLY A 1 83 ? 5.125 -0.923 -20.812 1 87.25 83 GLY A C 1
ATOM 625 O O . GLY A 1 83 ? 4.324 -0.248 -20.156 1 87.25 83 GLY A O 1
ATOM 626 N N . LEU A 1 84 ? 6.207 -1.479 -20.312 1 88.56 84 LEU A N 1
ATOM 627 C CA . LEU A 1 84 ? 6.484 -1.454 -18.875 1 88.56 84 LEU A CA 1
ATOM 628 C C . LEU A 1 84 ? 6.809 -0.038 -18.406 1 88.56 84 LEU A C 1
ATOM 630 O O . LEU A 1 84 ? 6.117 0.506 -17.547 1 88.56 84 LEU A O 1
ATOM 634 N N . TYR A 1 85 ? 7.773 0.625 -19.016 1 90.5 85 TYR A N 1
ATOM 635 C CA . TYR A 1 85 ? 8.188 1.963 -18.609 1 90.5 85 TYR A CA 1
ATOM 636 C C . TYR A 1 85 ? 7.137 3 -18.984 1 90.5 85 TYR A C 1
ATOM 638 O O . TYR A 1 85 ? 6.852 3.912 -18.203 1 90.5 85 TYR A O 1
ATOM 646 N N . GLY A 1 86 ? 6.578 2.803 -20.141 1 94 86 GLY A N 1
ATOM 647 C CA . GLY A 1 86 ? 5.578 3.756 -20.594 1 94 86 GLY A CA 1
ATOM 648 C C . GLY A 1 86 ? 4.359 3.814 -19.688 1 94 86 GLY A C 1
ATOM 649 O O . GLY A 1 86 ? 3.967 4.891 -19.234 1 94 86 GLY A O 1
ATOM 650 N N . PHE A 1 87 ? 3.83 2.727 -19.391 1 95.06 87 PHE A N 1
ATOM 651 C CA . PHE A 1 87 ? 2.617 2.682 -18.578 1 95.06 87 PHE A CA 1
ATOM 652 C C . PHE A 1 87 ? 2.902 3.135 -17.156 1 95.06 87 PHE A C 1
ATOM 654 O O . PHE A 1 87 ? 2.113 3.873 -16.562 1 95.06 87 PHE A O 1
ATOM 661 N N . CYS A 1 88 ? 3.984 2.732 -16.578 1 95 88 CYS A N 1
ATOM 662 C CA . CYS A 1 88 ? 4.332 3.121 -15.219 1 95 88 CYS A CA 1
ATOM 663 C C . CYS A 1 88 ? 4.539 4.629 -15.117 1 95 88 CYS A C 1
ATOM 665 O O . CYS A 1 88 ? 4.141 5.25 -14.125 1 95 88 CYS A O 1
ATOM 667 N N . LEU A 1 89 ? 5.145 5.172 -16.141 1 96.44 89 LEU A N 1
ATOM 668 C CA . LEU A 1 89 ? 5.352 6.613 -16.141 1 96.44 89 LEU A CA 1
ATOM 669 C C . LEU A 1 89 ? 4.027 7.355 -16.266 1 96.44 89 LEU A C 1
ATOM 671 O O . LEU A 1 89 ? 3.816 8.375 -15.609 1 96.44 89 LEU A O 1
ATOM 675 N N . ILE A 1 90 ? 3.162 6.828 -17.047 1 96.94 90 ILE A N 1
ATOM 676 C CA . ILE A 1 90 ? 1.852 7.449 -17.219 1 96.94 90 ILE A CA 1
ATOM 677 C C . ILE A 1 90 ? 1.097 7.422 -15.891 1 96.94 90 ILE A C 1
ATOM 679 O O . ILE A 1 90 ? 0.524 8.43 -15.477 1 96.94 90 ILE A O 1
ATOM 683 N N . VAL A 1 91 ? 1.128 6.316 -15.234 1 96.25 91 VAL A N 1
ATOM 684 C CA . VAL A 1 91 ? 0.438 6.16 -13.961 1 96.25 91 VAL A CA 1
ATOM 685 C C . VAL A 1 91 ? 1.049 7.102 -12.922 1 96.25 91 VAL A C 1
ATOM 687 O O . VAL A 1 91 ? 0.327 7.766 -12.18 1 96.25 91 VAL A O 1
ATOM 690 N N . ALA A 1 92 ? 2.377 7.137 -12.906 1 96.25 92 ALA A N 1
ATOM 691 C CA . ALA A 1 92 ? 3.078 8 -11.961 1 96.25 92 ALA A CA 1
ATOM 692 C C . ALA A 1 92 ? 2.725 9.469 -12.188 1 96.25 92 ALA A C 1
ATOM 694 O O . ALA A 1 92 ? 2.457 10.203 -11.234 1 96.25 92 ALA A O 1
ATOM 695 N N . LEU A 1 93 ? 2.695 9.875 -13.383 1 95.75 93 LEU A N 1
ATOM 696 C CA . LEU A 1 93 ? 2.404 11.258 -13.727 1 95.75 93 LEU A CA 1
ATOM 697 C C . LEU A 1 93 ? 0.936 11.586 -13.469 1 95.75 93 LEU A C 1
ATOM 699 O O . LEU A 1 93 ? 0.606 12.695 -13.039 1 95.75 93 LEU A O 1
ATOM 703 N N . LEU A 1 94 ? 0.115 10.641 -13.727 1 93.38 94 LEU A N 1
ATOM 704 C CA . LEU A 1 94 ? -1.306 10.828 -13.453 1 93.38 94 LEU A CA 1
ATOM 705 C C . LEU A 1 94 ? -1.552 11 -11.961 1 93.38 94 LEU A C 1
ATOM 707 O O . LEU A 1 94 ? -2.352 11.844 -11.547 1 93.38 94 LEU A O 1
ATOM 711 N N . MET A 1 95 ? -0.922 10.164 -11.242 1 93.5 95 MET A N 1
ATOM 712 C CA . MET A 1 95 ? -1.044 10.258 -9.789 1 93.5 95 MET A CA 1
ATOM 713 C C . MET A 1 95 ? -0.611 11.633 -9.289 1 93.5 95 MET A C 1
ATOM 715 O O . MET A 1 95 ? -1.278 12.227 -8.445 1 93.5 95 MET A O 1
ATOM 719 N N . THR A 1 96 ? 0.505 12.078 -9.812 1 92 96 THR A N 1
ATOM 720 C CA . THR A 1 96 ? 1.022 13.391 -9.414 1 92 96 THR A CA 1
ATOM 721 C C . THR A 1 96 ? 0.095 14.5 -9.891 1 92 96 THR A C 1
ATOM 723 O O . THR A 1 96 ? -0.09 15.5 -9.195 1 92 96 THR A O 1
ATOM 726 N N . PHE A 1 97 ? -0.473 14.32 -11.039 1 92.5 97 PHE A N 1
ATOM 727 C CA . PHE A 1 97 ? -1.41 15.297 -11.586 1 92.5 97 PHE A CA 1
ATOM 728 C C . PHE A 1 97 ? -2.639 15.43 -10.695 1 92.5 97 PHE A C 1
ATOM 730 O O . PHE A 1 97 ? -3.062 16.531 -10.375 1 92.5 97 PHE A O 1
ATOM 737 N N . VAL A 1 98 ? -3.166 14.352 -10.281 1 90.06 98 VAL A N 1
ATOM 738 C CA . VAL A 1 98 ? -4.344 14.336 -9.422 1 90.06 98 VAL A CA 1
ATOM 739 C C . VAL A 1 98 ? -4 14.961 -8.07 1 90.06 98 VAL A C 1
ATOM 741 O O . VAL A 1 98 ? -4.797 15.711 -7.504 1 90.06 98 VAL A O 1
ATOM 744 N N . LYS A 1 99 ? -2.844 14.602 -7.605 1 90.06 99 LYS A N 1
ATOM 745 C CA . LYS A 1 99 ? -2.367 15.133 -6.328 1 90.06 99 LYS A CA 1
ATOM 746 C C . LYS A 1 99 ? -2.34 16.656 -6.34 1 90.06 99 LYS A C 1
ATOM 748 O O . LYS A 1 99 ? -2.754 17.297 -5.371 1 90.06 99 LYS A O 1
ATOM 753 N N . ASN A 1 100 ? -1.836 17.234 -7.434 1 88.38 100 ASN A N 1
ATOM 754 C CA . ASN A 1 100 ? -1.661 18.688 -7.523 1 88.38 100 ASN A CA 1
ATOM 755 C C . ASN A 1 100 ? -2.982 19.391 -7.809 1 88.38 100 ASN A C 1
ATOM 757 O O . ASN A 1 100 ? -3.1 20.594 -7.609 1 88.38 100 ASN A O 1
ATOM 761 N N . ARG A 1 101 ? -3.936 18.625 -8.203 1 86.81 101 ARG A N 1
ATOM 762 C CA . ARG A 1 101 ? -5.207 19.25 -8.57 1 86.81 101 ARG A CA 1
ATOM 763 C C . ARG A 1 101 ? -6.246 19.062 -7.469 1 86.81 101 ARG A C 1
ATOM 765 O O . ARG A 1 101 ? -7.32 19.656 -7.516 1 86.81 101 ARG A O 1
ATOM 772 N N . THR A 1 102 ? -5.945 18.219 -6.562 1 87.44 102 THR A N 1
ATOM 773 C CA . THR A 1 102 ? -6.906 17.953 -5.5 1 87.44 102 THR A CA 1
ATOM 774 C C . THR A 1 102 ? -6.293 18.219 -4.133 1 87.44 102 THR A C 1
ATOM 776 O O . THR A 1 102 ? -5.094 18.484 -4.023 1 87.44 102 THR A O 1
ATOM 779 N N . ARG A 1 103 ? -7.117 18.188 -3.172 1 85.62 103 ARG A N 1
ATOM 780 C CA . ARG A 1 103 ? -6.66 18.422 -1.805 1 85.62 103 ARG A CA 1
ATOM 781 C C . ARG A 1 103 ? -6.602 17.109 -1.021 1 85.62 103 ARG A C 1
ATOM 783 O O . ARG A 1 103 ? -6.547 17.125 0.21 1 85.62 103 ARG A O 1
ATOM 790 N N . LEU A 1 104 ? -6.66 16.047 -1.755 1 89.69 104 LEU A N 1
ATOM 791 C CA . LEU A 1 104 ? -6.59 14.75 -1.111 1 89.69 104 LEU A CA 1
ATOM 792 C C . LEU A 1 104 ? -5.184 14.484 -0.579 1 89.69 104 LEU A C 1
ATOM 794 O O . LEU A 1 104 ? -4.203 14.992 -1.124 1 89.69 104 LEU A O 1
ATOM 798 N N . ALA A 1 105 ? -5.145 13.766 0.467 1 90.94 105 ALA A N 1
ATOM 799 C CA . ALA A 1 105 ? -3.85 13.367 1.02 1 90.94 105 ALA A CA 1
ATOM 800 C C . ALA A 1 105 ? -3.088 12.477 0.047 1 90.94 105 ALA A C 1
ATOM 802 O O . ALA A 1 105 ? -3.695 11.742 -0.737 1 90.94 105 ALA A O 1
ATOM 803 N N . ASN A 1 106 ? -1.784 12.516 0.05 1 90.81 106 ASN A N 1
ATOM 804 C CA . ASN A 1 106 ? -0.933 11.719 -0.823 1 90.81 106 ASN A CA 1
ATOM 805 C C . ASN A 1 106 ? -1.248 10.227 -0.701 1 90.81 106 ASN A C 1
ATOM 807 O O . ASN A 1 106 ? -1.382 9.531 -1.71 1 90.81 106 ASN A O 1
ATOM 811 N N . ASP A 1 107 ? -1.447 9.797 0.477 1 92 107 ASP A N 1
ATOM 812 C CA . ASP A 1 107 ? -1.687 8.367 0.697 1 92 107 ASP A CA 1
ATOM 813 C C . ASP A 1 107 ? -3.01 7.934 0.075 1 92 107 ASP A C 1
ATOM 815 O O . ASP A 1 107 ? -3.119 6.824 -0.452 1 92 107 ASP A O 1
ATOM 819 N N . THR A 1 108 ? -4.008 8.836 0.084 1 92.62 108 THR A N 1
ATOM 820 C CA . THR A 1 108 ? -5.316 8.539 -0.493 1 92.62 108 THR A CA 1
ATOM 821 C C . THR A 1 108 ? -5.223 8.43 -2.014 1 92.62 108 THR A C 1
ATOM 823 O O . THR A 1 108 ? -5.746 7.488 -2.609 1 92.62 108 THR A O 1
ATOM 826 N N . ILE A 1 109 ? -4.523 9.367 -2.59 1 94.06 109 ILE A N 1
ATOM 827 C CA . ILE A 1 109 ? -4.371 9.375 -4.039 1 94.06 109 ILE A CA 1
ATOM 828 C C . ILE A 1 109 ? -3.625 8.117 -4.488 1 94.06 109 ILE A C 1
ATOM 830 O O . ILE A 1 109 ? -4.047 7.438 -5.426 1 94.06 109 ILE A O 1
ATOM 834 N N . ILE A 1 110 ? -2.564 7.832 -3.787 1 94.19 110 ILE A N 1
ATOM 835 C CA . ILE A 1 110 ? -1.768 6.652 -4.109 1 94.19 110 ILE A CA 1
ATOM 836 C C . ILE A 1 110 ? -2.617 5.395 -3.943 1 94.19 110 ILE A C 1
ATOM 838 O O . ILE A 1 110 ? -2.562 4.488 -4.777 1 94.19 110 ILE A O 1
ATOM 842 N N . GLY A 1 111 ? -3.441 5.379 -2.914 1 92.69 111 GLY A N 1
ATOM 843 C CA . GLY A 1 111 ? -4.32 4.246 -2.678 1 92.69 111 GLY A CA 1
ATOM 844 C C . GLY A 1 111 ? -5.359 4.055 -3.768 1 92.69 111 GLY A C 1
ATOM 845 O O . GLY A 1 111 ? -5.633 2.928 -4.18 1 92.69 111 GLY A O 1
ATOM 846 N N . VAL A 1 112 ? -5.918 5.145 -4.234 1 93.69 112 VAL A N 1
ATOM 847 C CA . VAL A 1 112 ? -6.922 5.098 -5.293 1 93.69 112 VAL A CA 1
ATOM 848 C C . VAL A 1 112 ? -6.297 4.547 -6.574 1 93.69 112 VAL A C 1
ATOM 850 O O . VAL A 1 112 ? -6.855 3.65 -7.207 1 93.69 112 VAL A O 1
ATOM 853 N N . VAL A 1 113 ? -5.191 5.055 -6.891 1 94.56 113 VAL A N 1
ATOM 854 C CA . VAL A 1 113 ? -4.527 4.637 -8.125 1 94.56 113 VAL A CA 1
ATOM 855 C C . VAL A 1 113 ? -4.078 3.182 -8 1 94.56 113 VAL A C 1
ATOM 857 O O . VAL A 1 113 ? -4.176 2.412 -8.953 1 94.56 113 VAL A O 1
ATOM 860 N N . LEU A 1 114 ? -3.627 2.828 -6.824 1 92.94 114 LEU A N 1
ATOM 861 C CA . LEU A 1 114 ? -3.246 1.438 -6.594 1 92.94 114 LEU A CA 1
ATOM 862 C C . LEU A 1 114 ? -4.422 0.502 -6.852 1 92.94 114 LEU A C 1
ATOM 864 O O . LEU A 1 114 ? -4.27 -0.52 -7.523 1 92.94 114 LEU A O 1
ATOM 868 N N . ALA A 1 115 ? -5.527 0.866 -6.309 1 90.94 115 ALA A N 1
ATOM 869 C CA . ALA A 1 115 ? -6.73 0.057 -6.492 1 90.94 115 ALA A CA 1
ATOM 870 C C . ALA A 1 115 ? -7.066 -0.101 -7.973 1 90.94 115 ALA A C 1
ATOM 872 O O . ALA A 1 115 ? -7.449 -1.186 -8.414 1 90.94 115 ALA A O 1
ATOM 873 N N . GLN A 1 116 ? -6.902 0.941 -8.727 1 91.44 116 GLN A N 1
ATOM 874 C CA . GLN A 1 116 ? -7.223 0.939 -10.148 1 91.44 116 GLN A CA 1
ATOM 875 C C . GLN A 1 116 ? -6.234 0.082 -10.93 1 91.44 116 GLN A C 1
ATOM 877 O O . GLN A 1 116 ? -6.633 -0.7 -11.797 1 91.44 116 GLN A O 1
ATOM 882 N N . VAL A 1 117 ? -5.016 0.287 -10.578 1 92.44 117 VAL A N 1
ATOM 883 C CA . VAL A 1 117 ? -3.986 -0.456 -11.297 1 92.44 117 VAL A CA 1
ATOM 884 C C . VAL A 1 117 ? -4.09 -1.942 -10.961 1 92.44 117 VAL A C 1
ATOM 886 O O . VAL A 1 117 ? -3.844 -2.797 -11.82 1 92.44 117 VAL A O 1
ATOM 889 N N . LEU A 1 118 ? -4.461 -2.264 -9.742 1 88.69 118 LEU A N 1
ATOM 890 C CA . LEU A 1 118 ? -4.652 -3.656 -9.352 1 88.69 118 LEU A CA 1
ATOM 891 C C . LEU A 1 118 ? -5.789 -4.289 -10.141 1 88.69 118 LEU A C 1
ATOM 893 O O . LEU A 1 118 ? -5.637 -5.387 -10.688 1 88.69 118 LEU A O 1
ATOM 897 N N . GLY A 1 119 ? -6.953 -3.625 -10.211 1 87.25 119 GLY A N 1
ATOM 898 C CA . GLY A 1 119 ? -8.086 -4.125 -10.977 1 87.25 119 GLY A CA 1
ATOM 899 C C . GLY A 1 119 ? -7.766 -4.32 -12.453 1 87.25 119 GLY A C 1
ATOM 900 O O . GLY A 1 119 ? -8.062 -5.371 -13.023 1 87.25 119 GLY A O 1
ATOM 901 N N . LEU A 1 120 ? -7.109 -3.34 -13 1 90 120 LEU A N 1
ATOM 902 C CA . LEU A 1 120 ? -6.727 -3.395 -14.406 1 90 120 LEU A CA 1
ATOM 903 C C . LEU A 1 120 ? -5.719 -4.508 -14.656 1 90 120 LEU A C 1
ATOM 905 O O . LEU A 1 120 ? -5.789 -5.203 -15.672 1 90 120 LEU A O 1
ATOM 909 N N . GLY A 1 121 ? -4.797 -4.59 -13.805 1 88.81 121 GLY A N 1
ATOM 910 C CA . GLY A 1 121 ? -3.791 -5.633 -13.922 1 88.81 121 GLY A CA 1
ATOM 911 C C . GLY A 1 121 ? -4.375 -7.031 -13.93 1 88.81 121 GLY A C 1
ATOM 912 O O . GLY A 1 121 ? -3.973 -7.875 -14.734 1 88.81 121 GLY A O 1
ATOM 913 N N . ILE A 1 122 ? -5.297 -7.297 -13.055 1 83.12 122 ILE A N 1
ATOM 914 C CA . ILE A 1 122 ? -5.934 -8.609 -12.961 1 83.12 122 ILE A CA 1
ATOM 915 C C . ILE A 1 122 ? -6.656 -8.922 -14.266 1 83.12 122 ILE A C 1
ATOM 917 O O . ILE A 1 122 ? -6.52 -10.023 -14.805 1 83.12 122 ILE A O 1
ATOM 921 N N . ILE A 1 123 ? -7.355 -8.008 -14.797 1 84.75 123 ILE A N 1
ATOM 922 C CA . ILE A 1 123 ? -8.117 -8.211 -16.031 1 84.75 123 ILE A CA 1
ATOM 923 C C . ILE A 1 123 ? -7.152 -8.438 -17.203 1 84.75 123 ILE A C 1
ATOM 925 O O . ILE A 1 123 ? -7.344 -9.359 -18 1 84.75 123 ILE A O 1
ATOM 929 N N . LEU A 1 124 ? -6.148 -7.648 -17.266 1 88.25 124 LEU A N 1
ATOM 930 C CA . LEU A 1 124 ? -5.188 -7.762 -18.359 1 88.25 124 LEU A CA 1
ATOM 931 C C . LEU A 1 124 ? -4.41 -9.07 -18.266 1 88.25 124 LEU A C 1
ATOM 933 O O . LEU A 1 124 ? -4.078 -9.672 -19.297 1 88.25 124 LEU A O 1
ATOM 937 N N . MET A 1 125 ? -4.152 -9.484 -17.047 1 83.56 125 MET A N 1
ATOM 938 C CA . MET A 1 125 ? -3.408 -10.727 -16.875 1 83.56 125 MET A CA 1
ATOM 939 C C . MET A 1 125 ? -4.238 -11.93 -17.312 1 83.56 125 MET A C 1
ATOM 941 O O . MET A 1 125 ? -3.693 -12.898 -17.844 1 83.56 125 MET A O 1
ATOM 945 N N . ILE A 1 126 ? -5.508 -11.852 -17.094 1 80.44 126 ILE A N 1
ATOM 946 C CA . ILE A 1 126 ? -6.383 -12.922 -17.547 1 80.44 126 ILE A CA 1
ATOM 947 C C . ILE A 1 126 ? -6.348 -13.016 -19.078 1 80.44 126 ILE A C 1
ATOM 949 O O . ILE A 1 126 ? -6.281 -14.109 -19.641 1 80.44 126 ILE A O 1
ATOM 953 N N . VAL A 1 127 ? -6.301 -11.945 -19.672 1 82.25 127 VAL A N 1
ATOM 954 C CA . VAL A 1 127 ? -6.285 -11.898 -21.125 1 82.25 127 VAL A CA 1
ATOM 955 C C . VAL A 1 127 ? -4.934 -12.398 -21.641 1 82.25 127 VAL A C 1
ATOM 957 O O . VAL A 1 127 ? -4.879 -13.188 -22.594 1 82.25 127 VAL A O 1
ATOM 960 N N . VAL A 1 128 ? -3.936 -11.969 -20.969 1 82.62 128 VAL A N 1
ATOM 961 C CA . VAL A 1 128 ? -2.588 -12.273 -21.438 1 82.62 128 VAL A CA 1
ATOM 962 C C . VAL A 1 128 ? -2.271 -13.742 -21.156 1 82.62 128 VAL A C 1
ATOM 964 O O . VAL A 1 128 ? -1.594 -14.398 -21.953 1 82.62 128 VAL A O 1
ATOM 967 N N . THR A 1 129 ? -2.676 -14.234 -20.031 1 77.81 129 THR A N 1
ATOM 968 C CA . THR A 1 129 ? -2.373 -15.617 -19.688 1 77.81 129 THR A CA 1
ATOM 969 C C . THR A 1 129 ? -3.127 -16.578 -20.609 1 77.81 129 THR A C 1
ATOM 971 O O . THR A 1 129 ? -2.777 -17.766 -20.688 1 77.81 129 THR A O 1
ATOM 974 N N . SER A 1 130 ? -4.094 -16.094 -21.141 1 77.69 130 SER A N 1
ATOM 975 C CA . SER A 1 130 ? -4.789 -16.938 -22.125 1 77.69 130 SER A CA 1
ATOM 976 C C . SER A 1 130 ? -3.982 -17.062 -23.406 1 77.69 130 SER A C 1
ATOM 978 O O . SER A 1 130 ? -4.168 -18.016 -24.172 1 77.69 130 SER A O 1
ATOM 980 N N . GLN A 1 131 ? -3.055 -16.203 -23.562 1 77.75 131 GLN A N 1
ATOM 981 C CA . GLN A 1 131 ? -2.324 -16.156 -24.828 1 77.75 131 GLN A CA 1
ATOM 982 C C . GLN A 1 131 ? -0.844 -16.469 -24.609 1 77.75 131 GLN A C 1
ATOM 984 O O . GLN A 1 131 ? -0.171 -16.969 -25.516 1 77.75 131 GLN A O 1
ATOM 989 N N . PHE A 1 132 ? -0.376 -16.047 -23.406 1 74 132 PHE A N 1
ATOM 990 C CA . PHE A 1 132 ? 1.05 -16.188 -23.125 1 74 132 PHE A CA 1
ATOM 991 C C . PHE A 1 132 ? 1.285 -17.062 -21.906 1 74 132 PHE A C 1
ATOM 993 O O . PHE A 1 132 ? 0.357 -17.328 -21.125 1 74 132 PHE A O 1
ATOM 1000 N N . ASN A 1 133 ? 2.572 -17.5 -21.75 1 70.69 133 ASN A N 1
ATOM 1001 C CA . ASN A 1 133 ? 2.943 -18.328 -20.609 1 70.69 133 ASN A CA 1
ATOM 1002 C C . ASN A 1 133 ? 3.045 -17.484 -19.328 1 70.69 133 ASN A C 1
ATOM 1004 O O . ASN A 1 133 ? 3.766 -16.484 -19.297 1 70.69 133 ASN A O 1
ATOM 1008 N N . ILE A 1 134 ? 2.4 -17.875 -18.297 1 67.25 134 ILE A N 1
ATOM 1009 C CA . ILE A 1 134 ? 2.258 -17.188 -17.016 1 67.25 134 ILE A CA 1
ATOM 1010 C C . ILE A 1 134 ? 3.613 -17.109 -16.312 1 67.25 134 ILE A C 1
ATOM 1012 O O . ILE A 1 134 ? 3.922 -16.109 -15.648 1 67.25 134 ILE A O 1
ATOM 1016 N N . HIS A 1 135 ? 4.395 -18.062 -16.453 1 63.81 135 HIS A N 1
ATOM 1017 C CA . HIS A 1 135 ? 5.672 -18.156 -15.758 1 63.81 135 HIS A CA 1
ATOM 1018 C C . HIS A 1 135 ? 6.621 -17.047 -16.203 1 63.81 135 HIS A C 1
ATOM 1020 O O . HIS A 1 135 ? 7.367 -16.5 -15.383 1 63.81 135 HIS A O 1
ATOM 1026 N N . GLN A 1 136 ? 6.496 -16.797 -17.406 1 62.75 136 GLN A N 1
ATOM 1027 C CA . GLN A 1 136 ? 7.367 -15.742 -17.922 1 62.75 136 GLN A CA 1
ATOM 1028 C C . GLN A 1 136 ? 6.957 -14.375 -17.375 1 62.75 136 GLN A C 1
ATOM 1030 O O . GLN A 1 136 ? 7.812 -13.562 -17.031 1 62.75 136 GLN A O 1
ATOM 1035 N N . VAL A 1 137 ? 5.734 -14.227 -17.25 1 63.91 137 VAL A N 1
ATOM 1036 C CA . VAL A 1 137 ? 5.203 -12.969 -16.734 1 63.91 137 VAL A CA 1
ATOM 1037 C C . VAL A 1 137 ? 5.551 -12.82 -15.25 1 63.91 137 VAL A C 1
ATOM 1039 O O . VAL A 1 137 ? 5.926 -11.734 -14.797 1 63.91 137 VAL A O 1
ATOM 1042 N N . GLU A 1 138 ? 5.539 -13.859 -14.516 1 66.12 138 GLU A N 1
ATOM 1043 C CA . GLU A 1 138 ? 5.883 -13.867 -13.102 1 66.12 138 GLU A CA 1
ATOM 1044 C C . GLU A 1 138 ? 7.359 -13.555 -12.883 1 66.12 138 GLU A C 1
ATOM 1046 O O . GLU A 1 138 ? 7.723 -12.883 -11.922 1 66.12 138 GLU A O 1
ATOM 1051 N N . GLY A 1 139 ? 8.133 -14.008 -13.781 1 63.5 139 GLY A N 1
ATOM 1052 C CA . GLY A 1 139 ? 9.555 -13.734 -13.695 1 63.5 139 GLY A CA 1
ATOM 1053 C C . GLY A 1 139 ? 9.898 -12.266 -13.812 1 63.5 139 GLY A C 1
ATOM 1054 O O . GLY A 1 139 ? 10.812 -11.781 -13.148 1 63.5 139 GLY A O 1
ATOM 1055 N N . ILE A 1 140 ? 9.117 -11.586 -14.57 1 61.69 140 ILE A N 1
ATOM 1056 C CA . ILE A 1 140 ? 9.336 -10.164 -14.766 1 61.69 140 ILE A CA 1
ATOM 1057 C C . ILE A 1 140 ? 8.898 -9.398 -13.523 1 61.69 140 ILE A C 1
ATOM 1059 O O . ILE A 1 140 ? 9.57 -8.453 -13.094 1 61.69 140 ILE A O 1
ATOM 1063 N N . LEU A 1 141 ? 7.863 -9.867 -12.906 1 60.06 141 LEU A N 1
ATOM 1064 C CA . LEU A 1 141 ? 7.25 -9.109 -11.82 1 60.06 141 LEU A CA 1
ATOM 1065 C C . LEU A 1 141 ? 7.902 -9.445 -10.484 1 60.06 141 LEU A C 1
ATOM 1067 O O . LEU A 1 141 ? 8.047 -8.578 -9.617 1 60.06 141 LEU A O 1
ATOM 1071 N N . PHE A 1 142 ? 8.211 -10.656 -10.32 1 60.09 142 PHE A N 1
ATOM 1072 C CA . PHE A 1 142 ? 8.703 -11.078 -9.016 1 60.09 142 PHE A CA 1
ATOM 1073 C C . PHE A 1 142 ? 10.219 -11.203 -9.023 1 60.09 142 PHE A C 1
ATOM 1075 O O . PHE A 1 142 ? 10.852 -11.25 -7.965 1 60.09 142 PHE A O 1
ATOM 1082 N N . GLY A 1 143 ? 10.789 -10.812 -10.141 1 61.28 143 GLY A N 1
ATOM 1083 C CA . GLY A 1 143 ? 12.242 -10.797 -10.258 1 61.28 143 GLY A CA 1
ATOM 1084 C C . GLY A 1 143 ? 12.875 -12.156 -10.055 1 61.28 143 GLY A C 1
ATOM 1085 O O . GLY A 1 143 ? 12.375 -12.977 -9.273 1 61.28 143 GLY A O 1
ATOM 1086 N N . SER A 1 144 ? 13.68 -12.57 -10.891 1 62.97 144 SER A N 1
ATOM 1087 C CA . SER A 1 144 ? 14.484 -13.773 -10.711 1 62.97 144 SER A CA 1
ATOM 1088 C C . SER A 1 144 ? 15.969 -13.469 -10.898 1 62.97 144 SER A C 1
ATOM 1090 O O . SER A 1 144 ? 16.391 -12.992 -11.953 1 62.97 144 SER A O 1
ATOM 1092 N N . LEU A 1 145 ? 16.594 -13.602 -9.773 1 61.72 145 LEU A N 1
ATOM 1093 C CA . LEU A 1 145 ? 18.047 -13.414 -9.852 1 61.72 145 LEU A CA 1
ATOM 1094 C C . LEU A 1 145 ? 18.641 -14.32 -10.914 1 61.72 145 LEU A C 1
ATOM 1096 O O . LEU A 1 145 ? 19.641 -13.961 -11.547 1 61.72 145 LEU A O 1
ATOM 1100 N N . ILE A 1 146 ? 17.984 -15.367 -11.172 1 58.81 146 ILE A N 1
ATOM 1101 C CA . ILE A 1 146 ? 18.5 -16.375 -12.086 1 58.81 146 ILE A CA 1
ATOM 1102 C C . ILE A 1 146 ? 18.344 -15.898 -13.523 1 58.81 146 ILE A C 1
ATOM 1104 O O . ILE A 1 146 ? 19.219 -16.156 -14.367 1 58.81 146 ILE A O 1
ATOM 1108 N N . THR A 1 147 ? 17.406 -15.156 -13.633 1 62.41 147 THR A N 1
ATOM 1109 C CA . THR A 1 147 ? 17.141 -14.75 -15.008 1 62.41 147 THR A CA 1
ATOM 1110 C C . THR A 1 147 ? 17.797 -13.398 -15.312 1 62.41 147 THR A C 1
ATOM 1112 O O . THR A 1 147 ? 17.609 -12.852 -16.391 1 62.41 147 THR A O 1
ATOM 1115 N N . LEU A 1 148 ? 18.484 -12.977 -14.32 1 68.06 148 LEU A N 1
ATOM 1116 C CA . LEU A 1 148 ? 19.156 -11.703 -14.539 1 68.06 148 LEU A CA 1
ATOM 1117 C C . LEU A 1 148 ? 20.25 -11.836 -15.609 1 68.06 148 LEU A C 1
ATOM 1119 O O . LEU A 1 148 ? 21.188 -12.602 -15.438 1 68.06 148 LEU A O 1
ATOM 1123 N N . ASN A 1 149 ? 19.969 -11.273 -16.781 1 72.06 149 ASN A N 1
ATOM 1124 C CA . ASN A 1 149 ? 20.938 -11.289 -17.875 1 72.06 149 ASN A CA 1
ATOM 1125 C C . ASN A 1 149 ? 21.828 -10.055 -17.859 1 72.06 149 ASN A C 1
ATOM 1127 O O . ASN A 1 149 ? 21.594 -9.117 -17.094 1 72.06 149 ASN A O 1
ATOM 1131 N N . ASP A 1 150 ? 22.844 -10.086 -18.656 1 76.75 150 ASP A N 1
ATOM 1132 C CA . ASP A 1 150 ? 23.797 -8.992 -18.719 1 76.75 150 ASP A CA 1
ATOM 1133 C C . ASP A 1 150 ? 23.141 -7.711 -19.219 1 76.75 150 ASP A C 1
ATOM 1135 O O . ASP A 1 150 ? 23.5 -6.613 -18.781 1 76.75 150 ASP A O 1
ATOM 1139 N N . GLN A 1 151 ? 22.172 -7.883 -20.062 1 76.69 151 GLN A N 1
ATOM 1140 C CA . GLN A 1 151 ? 21.484 -6.703 -20.578 1 76.69 151 GLN A CA 1
ATOM 1141 C C . GLN A 1 151 ? 20.672 -6.02 -19.5 1 76.69 151 GLN A C 1
ATOM 1143 O O . GLN A 1 151 ? 20.609 -4.789 -19.438 1 76.69 151 GLN A O 1
ATOM 1148 N N . ASP A 1 152 ? 20.109 -6.828 -18.672 1 76.44 152 ASP A N 1
ATOM 1149 C CA . ASP A 1 152 ? 19.328 -6.281 -17.562 1 76.44 152 ASP A CA 1
ATOM 1150 C C . ASP A 1 152 ? 20.219 -5.516 -16.594 1 76.44 152 ASP A C 1
ATOM 1152 O O . ASP A 1 152 ? 19.828 -4.461 -16.078 1 76.44 152 ASP A O 1
ATOM 1156 N N . LEU A 1 153 ? 21.344 -6.035 -16.406 1 81.62 153 LEU A N 1
ATOM 1157 C CA . LEU A 1 153 ? 22.281 -5.398 -15.484 1 81.62 153 LEU A CA 1
ATOM 1158 C C . LEU A 1 153 ? 22.781 -4.07 -16.047 1 81.62 153 LEU A C 1
ATOM 1160 O O . LEU A 1 153 ? 22.984 -3.113 -15.289 1 81.62 153 LEU A O 1
ATOM 1164 N N . ILE A 1 154 ? 22.938 -4.066 -17.297 1 83.75 154 ILE A N 1
ATOM 1165 C CA . ILE A 1 154 ? 23.391 -2.834 -17.938 1 83.75 154 ILE A CA 1
ATOM 1166 C C . ILE A 1 154 ? 22.297 -1.768 -17.828 1 83.75 154 ILE A C 1
ATOM 1168 O O . ILE A 1 154 ? 22.578 -0.61 -17.516 1 83.75 154 ILE A O 1
ATOM 1172 N N . VAL A 1 155 ? 21.094 -2.143 -18.078 1 80.75 155 VAL A N 1
ATOM 1173 C CA . VAL A 1 155 ? 19.969 -1.213 -18 1 80.75 155 VAL A CA 1
ATOM 1174 C C . VAL A 1 155 ? 19.844 -0.688 -16.562 1 80.75 155 VAL A C 1
ATOM 1176 O O . VAL A 1 155 ? 19.656 0.512 -16.359 1 80.75 155 VAL A O 1
ATOM 1179 N N . LEU A 1 156 ? 20.016 -1.555 -15.648 1 85.12 156 LEU A N 1
ATOM 1180 C CA . LEU A 1 156 ? 19.922 -1.17 -14.242 1 85.12 156 LEU A CA 1
ATOM 1181 C C . LEU A 1 156 ? 21.031 -0.197 -13.875 1 85.12 156 LEU A C 1
ATOM 1183 O O . LEU A 1 156 ? 20.797 0.799 -13.188 1 85.12 156 LEU A O 1
ATOM 1187 N N . THR A 1 157 ? 22.203 -0.514 -14.344 1 88.31 157 THR A N 1
ATOM 1188 C CA . THR A 1 157 ? 23.359 0.31 -14.016 1 88.31 157 THR A CA 1
ATOM 1189 C C . THR A 1 157 ? 23.234 1.704 -14.617 1 88.31 157 THR A C 1
ATOM 1191 O O . THR A 1 157 ? 23.484 2.707 -13.945 1 88.31 157 THR A O 1
ATOM 1194 N N . ILE A 1 158 ? 22.766 1.733 -15.812 1 90.19 158 ILE A N 1
ATOM 1195 C CA . ILE A 1 158 ? 22.625 3.014 -16.5 1 90.19 158 ILE A CA 1
ATOM 1196 C C . ILE A 1 158 ? 21.516 3.826 -15.836 1 90.19 158 ILE A C 1
ATOM 1198 O O . ILE A 1 158 ? 21.688 5.016 -15.555 1 90.19 158 ILE A O 1
ATOM 1202 N N . ALA A 1 159 ? 20.422 3.189 -15.625 1 90 159 ALA A N 1
ATOM 1203 C CA . ALA A 1 159 ? 19.297 3.865 -14.969 1 90 159 ALA A CA 1
ATOM 1204 C C . ALA A 1 159 ? 19.703 4.375 -13.586 1 90 159 ALA A C 1
ATOM 1206 O O . ALA A 1 159 ? 19.375 5.504 -13.219 1 90 159 ALA A O 1
ATOM 1207 N N . SER A 1 160 ? 20.406 3.561 -12.852 1 91.88 160 SER A N 1
ATOM 1208 C CA . SER A 1 160 ? 20.828 3.934 -11.5 1 91.88 160 SER A CA 1
ATOM 1209 C C . SER A 1 160 ? 21.797 5.102 -11.531 1 91.88 160 SER A C 1
ATOM 1211 O O . SER A 1 160 ? 21.75 5.988 -10.68 1 91.88 160 SER A O 1
ATOM 1213 N N . LEU A 1 161 ? 22.672 5.039 -12.5 1 92.94 161 LEU A N 1
ATOM 1214 C CA . LEU A 1 161 ? 23.656 6.109 -12.609 1 92.94 161 LEU A CA 1
ATOM 1215 C C . LEU A 1 161 ? 22.984 7.43 -12.984 1 92.94 161 LEU A C 1
ATOM 1217 O O . LEU A 1 161 ? 23.281 8.469 -12.391 1 92.94 161 LEU A O 1
ATOM 1221 N N . VAL A 1 162 ? 22.109 7.328 -13.922 1 93.81 162 VAL A N 1
ATOM 1222 C CA . VAL A 1 162 ? 21.438 8.531 -14.383 1 93.81 162 VAL A CA 1
ATOM 1223 C C . VAL A 1 162 ? 20.562 9.102 -13.258 1 93.81 162 VAL A C 1
ATOM 1225 O O . VAL A 1 162 ? 20.641 10.289 -12.945 1 93.81 162 VAL A O 1
ATOM 1228 N N . VAL A 1 163 ? 19.797 8.312 -12.625 1 94 163 VAL A N 1
ATOM 1229 C CA . VAL A 1 163 ? 18.906 8.742 -11.555 1 94 163 VAL A CA 1
ATOM 1230 C C . VAL A 1 163 ? 19.734 9.18 -10.344 1 94 163 VAL A C 1
ATOM 1232 O O . VAL A 1 163 ? 19.406 10.18 -9.695 1 94 163 VAL A O 1
ATOM 1235 N N . GLY A 1 164 ? 20.797 8.414 -10.109 1 94.25 164 GLY A N 1
ATOM 1236 C CA . GLY A 1 164 ? 21.672 8.773 -9 1 94.25 164 GLY A CA 1
ATOM 1237 C C . GLY A 1 164 ? 22.281 10.156 -9.141 1 94.25 164 GLY A C 1
ATOM 1238 O O . GLY A 1 164 ? 22.281 10.945 -8.188 1 94.25 164 GLY A O 1
ATOM 1239 N N . ILE A 1 165 ? 22.719 10.461 -10.297 1 94.31 165 ILE A N 1
ATOM 1240 C CA . ILE A 1 165 ? 23.375 11.742 -10.555 1 94.31 165 ILE A CA 1
ATOM 1241 C C . ILE A 1 165 ? 22.328 12.859 -10.469 1 94.31 165 ILE A C 1
ATOM 1243 O O . ILE A 1 165 ? 22.562 13.867 -9.789 1 94.31 165 ILE A O 1
ATOM 1247 N N . LEU A 1 166 ? 21.203 12.672 -11.062 1 93.56 166 LEU A N 1
ATOM 1248 C CA . LEU A 1 166 ? 20.156 13.688 -11.055 1 93.56 166 LEU A CA 1
ATOM 1249 C C . LEU A 1 166 ? 19.594 13.875 -9.648 1 93.56 166 LEU A C 1
ATOM 1251 O O . LEU A 1 166 ? 19.266 15 -9.25 1 93.56 166 LEU A O 1
ATOM 1255 N N . PHE A 1 167 ? 19.578 12.805 -8.961 1 92.25 167 PHE A N 1
ATOM 1256 C CA . PHE A 1 167 ? 19.078 12.859 -7.586 1 92.25 167 PHE A CA 1
ATOM 1257 C C . PHE A 1 167 ? 20.062 13.609 -6.691 1 92.25 167 PHE A C 1
ATOM 1259 O O . PHE A 1 167 ? 19.656 14.438 -5.875 1 92.25 167 PHE A O 1
ATOM 1266 N N . ALA A 1 168 ? 21.328 13.289 -6.871 1 91.31 168 ALA A N 1
ATOM 1267 C CA . ALA A 1 168 ? 22.359 13.945 -6.055 1 91.31 168 ALA A CA 1
ATOM 1268 C C . ALA A 1 168 ? 22.391 15.445 -6.32 1 91.31 168 ALA A C 1
ATOM 1270 O O . ALA A 1 168 ? 22.562 16.234 -5.391 1 91.31 168 ALA A O 1
ATOM 1271 N N . PHE A 1 169 ? 22.156 15.812 -7.547 1 91.75 169 PHE A N 1
ATOM 1272 C CA . PHE A 1 169 ? 22.234 17.219 -7.93 1 91.75 169 PHE A CA 1
ATOM 1273 C C . PHE A 1 169 ? 21 17.969 -7.449 1 91.75 169 PHE A C 1
ATOM 1275 O O . PHE A 1 169 ? 21.078 19.172 -7.16 1 91.75 169 PHE A O 1
ATOM 1282 N N . ASN A 1 170 ? 19.906 17.312 -7.285 1 92.31 170 ASN A N 1
ATOM 1283 C CA . ASN A 1 170 ? 18.672 17.984 -6.922 1 92.31 170 ASN A CA 1
ATOM 1284 C C . ASN A 1 170 ? 18.234 17.625 -5.508 1 92.31 170 ASN A C 1
ATOM 1286 O O . ASN A 1 170 ? 17.109 17.922 -5.102 1 92.31 170 ASN A O 1
ATOM 1290 N N . PHE A 1 171 ? 19.031 17.016 -4.789 1 90.88 171 PHE A N 1
ATOM 1291 C CA . PHE A 1 171 ? 18.672 16.516 -3.471 1 90.88 171 PHE A CA 1
ATOM 1292 C C . PHE A 1 171 ? 18.234 17.656 -2.561 1 90.88 171 PHE A C 1
ATOM 1294 O O . PHE A 1 171 ? 17.188 17.562 -1.917 1 90.88 171 PHE A O 1
ATOM 1301 N N . ASN A 1 172 ? 18.984 18.75 -2.555 1 88.56 172 ASN A N 1
ATOM 1302 C CA . ASN A 1 172 ? 18.656 19.891 -1.707 1 88.56 172 ASN A CA 1
ATOM 1303 C C . ASN A 1 172 ? 17.344 20.547 -2.135 1 88.56 172 ASN A C 1
ATOM 1305 O O . ASN A 1 172 ? 16.562 21 -1.292 1 88.56 172 ASN A O 1
ATOM 1309 N N . ARG A 1 173 ? 17.141 20.531 -3.414 1 89.62 173 ARG A N 1
ATOM 1310 C CA . ARG A 1 173 ? 15.914 21.109 -3.936 1 89.62 173 ARG A CA 1
ATOM 1311 C C . ARG A 1 173 ? 14.703 20.25 -3.584 1 89.62 173 ARG A C 1
ATOM 1313 O O . ARG A 1 173 ? 13.648 20.766 -3.229 1 89.62 173 ARG A O 1
ATOM 1320 N N . PHE A 1 174 ? 14.953 18.938 -3.627 1 91.38 174 PHE A N 1
ATOM 1321 C CA . PHE A 1 174 ? 13.875 18 -3.275 1 91.38 174 PHE A CA 1
ATOM 1322 C C . PHE A 1 174 ? 13.5 18.156 -1.807 1 91.38 174 PHE A C 1
ATOM 1324 O O . PHE A 1 174 ? 12.312 18.25 -1.473 1 91.38 174 PHE A O 1
ATOM 1331 N N . MET A 1 175 ? 14.477 18.234 -0.992 1 87.06 175 MET A N 1
ATOM 1332 C CA . MET A 1 175 ? 14.242 18.297 0.447 1 87.06 175 MET A CA 1
ATOM 1333 C C . MET A 1 175 ? 13.625 19.641 0.835 1 87.06 175 MET A C 1
ATOM 1335 O O . MET A 1 175 ? 12.695 19.688 1.644 1 87.06 175 MET A O 1
ATOM 1339 N N . LEU A 1 176 ? 14.086 20.672 0.228 1 85.25 176 LEU A N 1
ATOM 1340 C CA . LEU A 1 176 ? 13.539 22 0.511 1 85.25 176 LEU A CA 1
ATOM 1341 C C . LEU A 1 176 ? 12.07 22.078 0.126 1 85.25 176 LEU A C 1
ATOM 1343 O O . LEU A 1 176 ? 11.25 22.609 0.885 1 85.25 176 LEU A O 1
ATOM 1347 N N . ALA A 1 177 ? 11.742 21.516 -0.981 1 86.56 177 ALA A N 1
ATOM 1348 C CA . ALA A 1 177 ? 10.375 21.531 -1.476 1 86.56 177 ALA A CA 1
ATOM 1349 C C . ALA A 1 177 ? 9.469 20.656 -0.611 1 86.56 177 ALA A C 1
ATOM 1351 O O . ALA A 1 177 ? 8.266 20.906 -0.504 1 86.56 177 ALA A O 1
ATOM 1352 N N . SER A 1 178 ? 10.078 19.672 -0.005 1 82.5 178 SER A N 1
ATOM 1353 C CA . SER A 1 178 ? 9.32 18.75 0.833 1 82.5 178 SER A CA 1
ATOM 1354 C C . SER A 1 178 ? 9.047 19.359 2.207 1 82.5 178 SER A C 1
ATOM 1356 O O . SER A 1 178 ? 7.973 19.141 2.781 1 82.5 178 SER A O 1
ATOM 1358 N N . PHE A 1 179 ? 9.938 20.125 2.707 1 82.31 179 PHE A N 1
ATOM 1359 C CA . PHE A 1 179 ? 9.82 20.688 4.051 1 82.31 179 PHE A CA 1
ATOM 1360 C C . PHE A 1 179 ? 9.008 21.969 4.039 1 82.31 179 PHE A C 1
ATOM 1362 O O . PHE A 1 179 ? 8.18 22.203 4.926 1 82.31 179 PHE A O 1
ATOM 1369 N N . ASN A 1 180 ? 9.32 22.844 3.059 1 85.31 180 ASN A N 1
ATOM 1370 C CA . ASN A 1 180 ? 8.672 24.141 3.004 1 85.31 180 ASN A CA 1
ATOM 1371 C C . ASN A 1 180 ? 8.414 24.578 1.565 1 85.31 180 ASN A C 1
ATOM 1373 O O . ASN A 1 180 ? 9.289 25.172 0.93 1 85.31 180 ASN A O 1
ATOM 1377 N N . ARG A 1 181 ? 7.227 24.453 1.166 1 83.38 181 ARG A N 1
ATOM 1378 C CA . ARG A 1 181 ? 6.855 24.781 -0.207 1 83.38 181 ARG A CA 1
ATOM 1379 C C . ARG A 1 181 ? 6.973 26.281 -0.462 1 83.38 181 ARG A C 1
ATOM 1381 O O . ARG A 1 181 ? 7.383 26.703 -1.547 1 83.38 181 ARG A O 1
ATOM 1388 N N . THR A 1 182 ? 6.641 27 0.559 1 85.12 182 THR A N 1
ATOM 1389 C CA . THR A 1 182 ? 6.695 28.453 0.437 1 85.12 182 THR A CA 1
ATOM 1390 C C . THR A 1 182 ? 8.141 28.922 0.286 1 85.12 182 THR A C 1
ATOM 1392 O O . THR A 1 182 ? 8.43 29.781 -0.547 1 85.12 182 THR A O 1
ATOM 1395 N N . LEU A 1 183 ? 8.922 28.328 1.116 1 86.38 183 LEU A N 1
ATOM 1396 C CA . LEU A 1 183 ? 10.328 28.703 1.045 1 86.38 183 LEU A CA 1
ATOM 1397 C C . LEU A 1 183 ? 10.93 28.281 -0.294 1 86.38 183 LEU A C 1
ATOM 1399 O O . LEU A 1 183 ? 11.766 29 -0.85 1 86.38 183 LEU A O 1
ATOM 1403 N N . ALA A 1 184 ? 10.539 27.219 -0.818 1 85.62 184 ALA A N 1
ATOM 1404 C CA . ALA A 1 184 ? 11.039 26.75 -2.113 1 85.62 184 ALA A CA 1
ATOM 1405 C C . ALA A 1 184 ? 10.625 27.703 -3.23 1 85.62 184 ALA A C 1
ATOM 1407 O O . ALA A 1 184 ? 11.438 28.062 -4.082 1 85.62 184 ALA A O 1
ATOM 1408 N N . LYS A 1 185 ? 9.414 28.109 -3.176 1 87.94 185 LYS A N 1
ATOM 1409 C CA . LYS A 1 185 ? 8.93 29.062 -4.164 1 87.94 185 LYS A CA 1
ATOM 1410 C C . LYS A 1 185 ? 9.695 30.391 -4.059 1 87.94 185 LYS A C 1
ATOM 1412 O O . LYS A 1 185 ? 10.008 31.016 -5.074 1 87.94 185 LYS A O 1
ATOM 1417 N N . ALA A 1 186 ? 9.977 30.812 -2.824 1 89 186 ALA A N 1
ATOM 1418 C CA . ALA A 1 186 ? 10.703 32.062 -2.582 1 89 186 ALA A CA 1
ATOM 1419 C C . ALA A 1 186 ? 12.117 31.984 -3.16 1 89 186 ALA A C 1
ATOM 1421 O O . ALA A 1 186 ? 12.68 33 -3.564 1 89 186 ALA A O 1
ATOM 1422 N N . ARG A 1 187 ? 12.648 30.875 -3.26 1 91 187 ARG A N 1
ATOM 1423 C CA . ARG A 1 187 ? 13.992 30.688 -3.805 1 91 187 ARG A CA 1
ATOM 1424 C C . ARG A 1 187 ? 13.945 30.484 -5.312 1 91 187 ARG A C 1
ATOM 1426 O O . ARG A 1 187 ? 14.945 30.109 -5.922 1 91 187 ARG A O 1
ATOM 1433 N N . GLY A 1 188 ? 12.758 30.547 -5.875 1 89.19 188 GLY A N 1
ATOM 1434 C CA . GLY A 1 188 ? 12.602 30.469 -7.316 1 89.19 188 GLY A CA 1
ATOM 1435 C C . GLY A 1 188 ? 12.375 29.047 -7.812 1 89.19 188 GLY A C 1
ATOM 1436 O O . GLY A 1 188 ? 12.492 28.781 -9.008 1 89.19 188 GLY A O 1
ATOM 1437 N N . LEU A 1 189 ? 12.148 28.203 -6.902 1 89.19 189 LEU A N 1
ATOM 1438 C CA . LEU A 1 189 ? 11.914 26.812 -7.305 1 89.19 189 LEU A CA 1
ATOM 1439 C C . LEU A 1 189 ? 10.422 26.547 -7.469 1 89.19 189 LEU A C 1
ATOM 1441 O O . LEU A 1 189 ? 9.594 27.172 -6.805 1 89.19 189 LEU A O 1
ATOM 1445 N N . SER A 1 190 ? 10.109 25.734 -8.438 1 91.69 190 SER A N 1
ATOM 1446 C CA . SER A 1 190 ? 8.727 25.297 -8.594 1 91.69 190 SER A CA 1
ATOM 1447 C C . SER A 1 190 ? 8.492 23.953 -7.934 1 91.69 190 SER A C 1
ATOM 1449 O O . SER A 1 190 ? 8.914 22.922 -8.453 1 91.69 190 SER A O 1
ATOM 1451 N N . PRO A 1 191 ? 7.879 23.953 -6.879 1 90 191 PRO A N 1
ATOM 1452 C CA . PRO A 1 191 ? 7.637 22.703 -6.168 1 90 191 PRO A CA 1
ATOM 1453 C C . PRO A 1 191 ? 6.918 21.656 -7.031 1 90 191 PRO A C 1
ATOM 1455 O O . PRO A 1 191 ? 7.195 20.469 -6.926 1 90 191 PRO A O 1
ATOM 1458 N N . VAL A 1 192 ? 6.07 22.109 -7.883 1 90.94 192 VAL A N 1
ATOM 1459 C CA . VAL A 1 192 ? 5.301 21.203 -8.734 1 90.94 192 VAL A CA 1
ATOM 1460 C C . VAL A 1 192 ? 6.238 20.5 -9.719 1 90.94 192 VAL A C 1
ATOM 1462 O O . VAL A 1 192 ? 6.152 19.281 -9.906 1 90.94 192 VAL A O 1
ATOM 1465 N N . PHE A 1 193 ? 7.09 21.25 -10.258 1 93.06 193 PHE A N 1
ATOM 1466 C CA . PHE A 1 193 ? 8.055 20.672 -11.188 1 93.06 193 PHE A CA 1
ATOM 1467 C C . PHE A 1 193 ? 8.961 19.688 -10.477 1 93.06 193 PHE A C 1
ATOM 1469 O O . PHE A 1 193 ? 9.273 18.625 -11.023 1 93.06 193 PHE A O 1
ATOM 1476 N N . LEU A 1 194 ? 9.391 20 -9.32 1 92.38 194 LEU A N 1
ATOM 1477 C CA . LEU A 1 194 ? 10.273 19.141 -8.562 1 92.38 194 LEU A CA 1
ATOM 1478 C C . LEU A 1 194 ? 9.57 17.844 -8.164 1 92.38 194 LEU A C 1
ATOM 1480 O O . LEU A 1 194 ? 10.195 16.781 -8.078 1 92.38 194 LEU A O 1
ATOM 1484 N N . GLU A 1 195 ? 8.305 17.938 -7.969 1 92.19 195 GLU A N 1
ATOM 1485 C CA . GLU A 1 195 ? 7.516 16.75 -7.656 1 92.19 195 GLU A CA 1
ATOM 1486 C C . GLU A 1 195 ? 7.445 15.805 -8.852 1 92.19 195 GLU A C 1
ATOM 1488 O O . GLU A 1 195 ? 7.629 14.594 -8.703 1 92.19 195 GLU A O 1
ATOM 1493 N N . TYR A 1 196 ? 7.203 16.422 -10.008 1 94.44 196 TYR A N 1
ATOM 1494 C CA . TYR A 1 196 ? 7.148 15.625 -11.227 1 94.44 196 TYR A CA 1
ATOM 1495 C C . TYR A 1 196 ? 8.508 15.008 -11.531 1 94.44 196 TYR A C 1
ATOM 1497 O O . TYR A 1 196 ? 8.594 13.852 -11.969 1 94.44 196 TYR A O 1
ATOM 1505 N N . LEU A 1 197 ? 9.492 15.766 -11.297 1 94.5 197 LEU A N 1
ATOM 1506 C CA . LEU A 1 197 ? 10.844 15.273 -11.547 1 94.5 197 LEU A CA 1
ATOM 1507 C C . LEU A 1 197 ? 11.18 14.117 -10.609 1 94.5 197 LEU A C 1
ATOM 1509 O O . LEU A 1 197 ? 11.719 13.102 -11.039 1 94.5 197 LEU A O 1
ATOM 1513 N N . PHE A 1 198 ? 10.883 14.305 -9.383 1 94.12 198 PHE A N 1
ATOM 1514 C CA . PHE A 1 198 ? 11.188 13.281 -8.391 1 94.12 198 PHE A CA 1
ATOM 1515 C C . PHE A 1 198 ? 10.445 11.992 -8.695 1 94.12 198 PHE A C 1
ATOM 1517 O O . PHE A 1 198 ? 11.039 10.906 -8.672 1 94.12 198 PHE A O 1
ATOM 1524 N N . VAL A 1 199 ? 9.188 12.102 -8.992 1 94.31 199 VAL A N 1
ATOM 1525 C CA . VAL A 1 199 ? 8.367 10.922 -9.234 1 94.31 199 VAL A CA 1
ATOM 1526 C C . VAL A 1 199 ? 8.836 10.211 -10.5 1 94.31 199 VAL A C 1
ATOM 1528 O O . VAL A 1 199 ? 8.82 8.977 -10.57 1 94.31 199 VAL A O 1
ATOM 1531 N N . THR A 1 200 ? 9.211 10.984 -11.484 1 95.81 200 THR A N 1
ATOM 1532 C CA . THR A 1 200 ? 9.742 10.406 -12.719 1 95.81 200 THR A CA 1
ATOM 1533 C C . THR A 1 200 ? 11.023 9.633 -12.445 1 95.81 200 THR A C 1
ATOM 1535 O O . THR A 1 200 ? 11.18 8.492 -12.898 1 95.81 200 THR A O 1
ATOM 1538 N N . LEU A 1 201 ? 11.945 10.211 -11.711 1 94.81 201 LEU A N 1
ATOM 1539 C CA . LEU A 1 201 ? 13.203 9.555 -11.367 1 94.81 201 LEU A CA 1
ATOM 1540 C C . LEU A 1 201 ? 12.953 8.297 -10.547 1 94.81 201 LEU A C 1
ATOM 1542 O O . LEU A 1 201 ? 13.539 7.242 -10.82 1 94.81 201 LEU A O 1
ATOM 1546 N N . MET A 1 202 ? 12.086 8.43 -9.641 1 93.19 202 MET A N 1
ATOM 1547 C CA . MET A 1 202 ? 11.742 7.301 -8.781 1 93.19 202 MET A CA 1
ATOM 1548 C C . MET A 1 202 ? 11.133 6.164 -9.594 1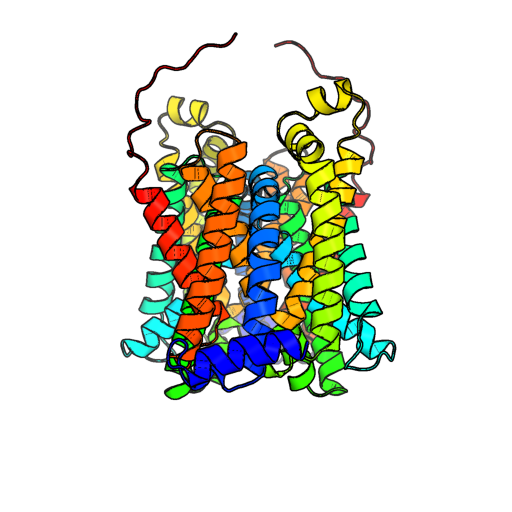 93.19 202 MET A C 1
ATOM 1550 O O . MET A 1 202 ? 11.461 4.996 -9.375 1 93.19 202 MET A O 1
ATOM 1554 N N . THR A 1 203 ? 10.258 6.516 -10.469 1 94.5 203 THR A N 1
ATOM 1555 C CA . THR A 1 203 ? 9.586 5.512 -11.289 1 94.5 203 THR A CA 1
ATOM 1556 C C . THR A 1 203 ? 10.602 4.762 -12.156 1 94.5 203 THR A C 1
ATOM 1558 O O . THR A 1 203 ? 10.531 3.539 -12.281 1 94.5 203 THR A O 1
ATOM 1561 N N . ILE A 1 204 ? 11.516 5.453 -12.695 1 93.38 204 ILE A N 1
ATOM 1562 C CA . ILE A 1 204 ? 12.523 4.855 -13.562 1 93.38 204 ILE A CA 1
ATOM 1563 C C . ILE A 1 204 ? 13.352 3.842 -12.773 1 93.38 204 ILE A C 1
ATOM 1565 O O . ILE A 1 204 ? 13.547 2.707 -13.219 1 93.38 204 I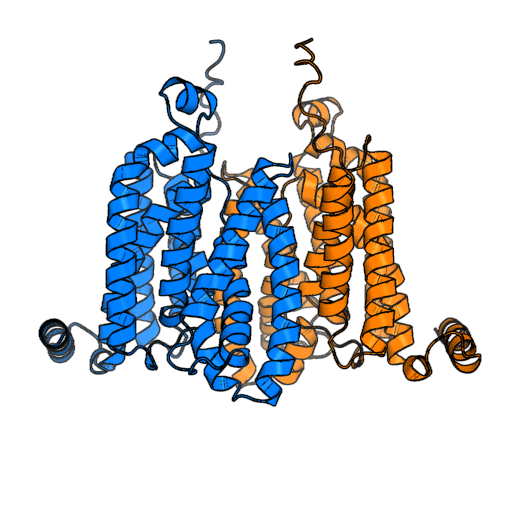LE A O 1
ATOM 1569 N N . VAL A 1 205 ? 13.766 4.211 -11.656 1 90.38 205 VAL A N 1
ATOM 1570 C CA . VAL A 1 205 ? 14.641 3.33 -10.883 1 90.38 205 VAL A CA 1
ATOM 1571 C C . VAL A 1 205 ? 13.828 2.17 -10.312 1 90.38 205 VAL A C 1
ATOM 1573 O O . VAL A 1 205 ? 14.32 1.047 -10.211 1 90.38 205 VAL A O 1
ATOM 1576 N N . VAL A 1 206 ? 12.617 2.41 -9.93 1 90.38 206 VAL A N 1
ATOM 1577 C CA . VAL A 1 206 ? 11.766 1.358 -9.391 1 90.38 206 VAL A CA 1
ATOM 1578 C C . VAL A 1 206 ? 11.5 0.306 -10.469 1 90.38 206 VAL A C 1
ATOM 1580 O O . VAL A 1 206 ? 11.648 -0.894 -10.219 1 90.38 206 VAL A O 1
ATOM 1583 N N . VAL A 1 207 ? 11.141 0.763 -11.641 1 89.94 207 VAL A N 1
ATOM 1584 C CA . VAL A 1 207 ? 10.836 -0.152 -12.734 1 89.94 207 VAL A CA 1
ATOM 1585 C C . VAL A 1 207 ? 12.086 -0.936 -13.117 1 89.94 207 VAL A C 1
ATOM 1587 O O . VAL A 1 207 ? 12.016 -2.141 -13.375 1 89.94 207 VAL A O 1
ATOM 1590 N N . ALA A 1 208 ? 13.227 -0.257 -13.156 1 86.5 208 ALA A N 1
ATOM 1591 C CA . ALA A 1 208 ? 14.484 -0.913 -13.5 1 86.5 208 ALA A CA 1
ATOM 1592 C C . ALA A 1 208 ? 14.844 -1.976 -12.461 1 86.5 208 ALA A C 1
ATOM 1594 O O . ALA A 1 208 ? 15.469 -2.984 -12.797 1 86.5 208 ALA A O 1
ATOM 1595 N N . SER A 1 209 ? 14.43 -1.751 -11.25 1 84.38 209 SER A N 1
ATOM 1596 C CA . SER A 1 209 ? 14.789 -2.65 -10.164 1 84.38 209 SER A CA 1
ATOM 1597 C C . SER A 1 209 ? 13.828 -3.83 -10.078 1 84.38 209 SER A C 1
ATOM 1599 O O . SER A 1 209 ? 14.148 -4.859 -9.484 1 84.38 209 SER A O 1
ATOM 1601 N N . LEU A 1 210 ? 12.664 -3.73 -10.648 1 80.5 210 LEU A N 1
ATOM 1602 C CA . LEU A 1 210 ? 11.625 -4.742 -10.508 1 80.5 210 LEU A CA 1
ATOM 1603 C C . LEU A 1 210 ? 12.07 -6.074 -1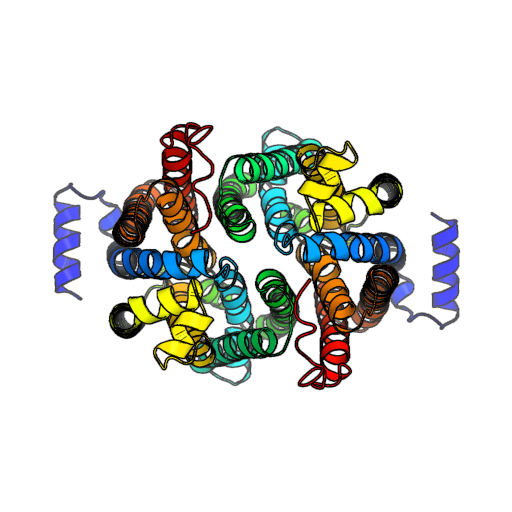1.102 1 80.5 210 LEU A C 1
ATOM 1605 O O . LEU A 1 210 ? 11.82 -7.133 -10.523 1 80.5 210 LEU A O 1
ATOM 1609 N N . LYS A 1 211 ? 12.648 -6.016 -12.273 1 70.94 211 LYS A N 1
ATOM 1610 C CA . LYS A 1 211 ? 13.062 -7.242 -12.953 1 70.94 211 LYS A CA 1
ATOM 1611 C C . LYS A 1 211 ? 14.148 -7.965 -12.164 1 70.94 211 LYS A C 1
ATOM 1613 O O . LYS A 1 211 ? 14.273 -9.188 -12.242 1 70.94 211 LYS A O 1
ATOM 1618 N N . LEU A 1 212 ? 14.852 -7.133 -11.422 1 69.56 212 LEU A N 1
ATOM 1619 C CA . LEU A 1 212 ? 16.016 -7.703 -10.742 1 69.56 212 LEU A CA 1
ATOM 1620 C C . LEU A 1 212 ? 15.633 -8.234 -9.367 1 69.56 212 LEU A C 1
ATOM 1622 O O . LEU A 1 212 ? 15.953 -9.375 -9.023 1 69.56 212 LEU A O 1
ATOM 1626 N N . ILE A 1 213 ? 14.961 -7.316 -8.586 1 71.81 213 ILE A N 1
ATOM 1627 C CA . ILE A 1 213 ? 14.789 -7.676 -7.184 1 71.81 213 ILE A CA 1
ATOM 1628 C C . ILE A 1 213 ? 13.305 -7.836 -6.871 1 71.81 213 ILE A C 1
ATOM 1630 O O . ILE A 1 213 ? 12.938 -8.344 -5.805 1 71.81 213 ILE A O 1
ATOM 1634 N N . GLY A 1 214 ? 12.43 -7.52 -7.797 1 74 214 GLY A N 1
ATOM 1635 C CA . GLY A 1 214 ? 11 -7.66 -7.574 1 74 214 GLY A CA 1
ATOM 1636 C C . GLY A 1 214 ? 10.398 -6.48 -6.836 1 74 214 GLY A C 1
ATOM 1637 O O . GLY A 1 214 ? 11.109 -5.711 -6.191 1 74 214 GLY A O 1
ATOM 1638 N N . ALA A 1 215 ? 9.125 -6.359 -6.828 1 73.19 215 ALA A N 1
ATOM 1639 C CA . ALA A 1 215 ? 8.391 -5.223 -6.285 1 73.19 215 ALA A CA 1
ATOM 1640 C C . ALA A 1 215 ? 8.492 -5.176 -4.762 1 73.19 215 ALA A C 1
ATOM 1642 O O . ALA A 1 215 ? 8.594 -4.094 -4.176 1 73.19 215 ALA A O 1
ATOM 1643 N N . LEU A 1 216 ? 8.562 -6.281 -4.164 1 76.56 216 LEU A N 1
ATOM 1644 C CA . LEU A 1 216 ? 8.609 -6.355 -2.707 1 76.56 216 LEU A CA 1
ATOM 1645 C C . LEU A 1 216 ? 9.906 -5.758 -2.174 1 76.56 216 LEU A C 1
ATOM 1647 O O . LEU A 1 216 ? 9.891 -4.965 -1.229 1 76.56 216 LEU A O 1
ATOM 1651 N N . LEU A 1 217 ? 10.977 -6.086 -2.848 1 80.06 217 LEU A N 1
ATOM 1652 C CA . LEU A 1 217 ? 12.281 -5.668 -2.354 1 80.06 217 LEU A CA 1
ATOM 1653 C C . LEU A 1 217 ? 12.477 -4.164 -2.531 1 80.06 217 LEU A C 1
ATOM 1655 O O . LEU A 1 217 ? 13.133 -3.52 -1.717 1 80.06 217 LEU A O 1
ATOM 1659 N N . VAL A 1 218 ? 11.883 -3.699 -3.566 1 87.56 218 VAL A N 1
ATOM 1660 C CA . VAL A 1 218 ? 12.023 -2.266 -3.803 1 87.56 218 VAL A CA 1
ATOM 1661 C C . VAL A 1 218 ? 11.32 -1.488 -2.693 1 87.56 218 VAL A C 1
ATOM 1663 O O . VAL A 1 218 ? 11.875 -0.531 -2.15 1 87.56 218 VAL A O 1
ATOM 1666 N N . LEU A 1 219 ? 10.156 -1.924 -2.32 1 88.06 219 LEU A N 1
ATOM 1667 C CA . LEU A 1 219 ? 9.414 -1.281 -1.238 1 88.06 219 LEU A CA 1
ATOM 1668 C C . LEU A 1 219 ? 10.195 -1.36 0.07 1 88.06 219 LEU A C 1
ATOM 1670 O O . LEU A 1 219 ? 10.297 -0.369 0.797 1 88.06 219 LEU A O 1
ATOM 1674 N N . VAL A 1 220 ? 10.766 -2.482 0.328 1 91 220 VAL A N 1
ATOM 1675 C CA . VAL A 1 220 ? 11.492 -2.719 1.57 1 91 220 VAL A CA 1
ATOM 1676 C C . VAL A 1 220 ? 12.703 -1.787 1.648 1 91 220 VAL A C 1
ATOM 1678 O O . VAL A 1 220 ? 12.898 -1.106 2.658 1 91 220 VAL A O 1
ATOM 1681 N N . LEU A 1 221 ? 13.438 -1.696 0.582 1 92.06 221 LEU A N 1
ATOM 1682 C CA . LEU A 1 221 ? 14.711 -0.99 0.606 1 92.06 221 LEU A CA 1
ATOM 1683 C C . LEU A 1 221 ? 14.5 0.52 0.585 1 92.06 221 LEU A C 1
ATOM 1685 O O . LEU A 1 221 ? 15.359 1.279 1.035 1 92.06 221 LEU A O 1
ATOM 1689 N N . ILE A 1 222 ? 13.359 0.909 0.103 1 93.31 222 ILE A N 1
ATOM 1690 C CA . ILE A 1 222 ? 13.086 2.34 0.037 1 93.31 222 ILE A CA 1
ATOM 1691 C C . ILE A 1 222 ? 12.531 2.82 1.376 1 93.31 222 ILE A C 1
ATOM 1693 O O . ILE A 1 222 ? 12.922 3.877 1.876 1 93.31 222 ILE A O 1
ATOM 1697 N N . VAL A 1 223 ? 11.734 2.043 2.049 1 94.94 223 VAL A N 1
ATOM 1698 C CA . VAL A 1 223 ? 10.93 2.559 3.154 1 94.94 223 VAL A CA 1
ATOM 1699 C C . VAL A 1 223 ? 11.57 2.164 4.484 1 94.94 223 VAL A C 1
ATOM 1701 O O . VAL A 1 223 ? 11.758 3.006 5.363 1 94.94 223 VAL A O 1
ATOM 1704 N N . VAL A 1 224 ? 12.016 0.935 4.641 1 95.94 224 VAL A N 1
ATOM 1705 C CA . VAL A 1 224 ? 12.375 0.396 5.949 1 95.94 224 VAL A CA 1
ATOM 1706 C C . VAL A 1 224 ? 13.68 1.02 6.426 1 95.94 224 VAL A C 1
ATOM 1708 O O . VAL A 1 224 ? 13.758 1.554 7.535 1 95.94 224 VAL A O 1
ATOM 1711 N N . PRO A 1 225 ? 14.719 0.998 5.586 1 95.94 225 PRO A N 1
ATOM 1712 C CA . PRO A 1 225 ? 15.961 1.629 6.043 1 95.94 225 PRO A CA 1
ATOM 1713 C C . PRO A 1 225 ? 15.797 3.123 6.312 1 95.94 225 PRO A C 1
ATOM 1715 O O . PRO A 1 225 ? 16.344 3.643 7.285 1 95.94 225 PRO A O 1
ATOM 1718 N N . ALA A 1 226 ? 15.086 3.762 5.438 1 96.56 226 ALA A N 1
ATOM 1719 C CA . ALA A 1 226 ? 14.859 5.195 5.609 1 96.56 226 ALA A CA 1
ATOM 1720 C C . ALA A 1 226 ? 14.086 5.477 6.891 1 96.56 226 ALA A C 1
ATOM 1722 O O . ALA A 1 226 ? 14.391 6.43 7.613 1 96.56 226 ALA A O 1
ATOM 1723 N N . ALA A 1 227 ? 13.094 4.711 7.168 1 95.75 227 ALA A N 1
ATOM 1724 C CA . ALA A 1 227 ? 12.32 4.859 8.398 1 95.75 227 ALA A CA 1
ATOM 1725 C C . ALA A 1 227 ? 13.195 4.648 9.625 1 95.75 227 ALA A C 1
ATOM 1727 O O . ALA A 1 227 ? 13.086 5.391 10.609 1 95.75 227 ALA A O 1
ATOM 1728 N N . GLY A 1 228 ? 14.039 3.641 9.547 1 95.31 228 GLY A N 1
ATOM 1729 C CA . GLY A 1 228 ? 14.961 3.41 10.648 1 95.31 228 GLY A CA 1
ATOM 1730 C C . GLY A 1 228 ? 15.945 4.543 10.852 1 95.31 228 GLY A C 1
ATOM 1731 O O . GLY A 1 228 ? 16.219 4.938 11.984 1 95.31 228 GLY A O 1
ATOM 1732 N N . ALA A 1 229 ? 16.453 5.027 9.773 1 95.56 229 ALA A N 1
ATOM 1733 C CA . ALA A 1 229 ? 17.406 6.125 9.836 1 95.56 229 ALA A CA 1
ATOM 1734 C C . ALA A 1 229 ? 16.766 7.387 10.406 1 95.56 229 ALA A C 1
ATOM 1736 O O . ALA A 1 229 ? 17.406 8.141 11.141 1 95.56 229 ALA A O 1
ATOM 1737 N N . GLN A 1 230 ? 15.516 7.57 10.062 1 94.12 230 GLN A N 1
ATOM 1738 C CA . GLN A 1 230 ? 14.797 8.758 10.516 1 94.12 230 GLN A CA 1
ATOM 1739 C C . GLN A 1 230 ? 14.664 8.758 12.039 1 94.12 230 GLN A C 1
ATOM 1741 O O . GLN A 1 230 ? 14.609 9.82 12.656 1 94.12 230 GLN A O 1
ATOM 1746 N N . LEU A 1 231 ? 14.641 7.645 12.641 1 92.44 231 LEU A N 1
ATOM 1747 C CA . LEU A 1 231 ? 14.445 7.52 14.078 1 92.44 231 LEU A CA 1
ATOM 1748 C C . LEU A 1 231 ? 15.703 7.93 14.836 1 92.44 231 LEU A C 1
ATOM 1750 O O . LEU A 1 231 ? 15.625 8.43 15.961 1 92.44 231 LEU A O 1
ATOM 1754 N N . VAL A 1 232 ? 16.859 7.809 14.172 1 92.38 232 VAL A N 1
ATOM 1755 C CA . VAL A 1 232 ? 18.094 7.961 14.93 1 92.38 232 VAL A CA 1
ATOM 1756 C C . VAL A 1 232 ? 18.891 9.148 14.391 1 92.38 232 VAL A C 1
ATOM 1758 O O . VAL A 1 232 ? 19.797 9.656 15.062 1 92.38 232 VAL A O 1
ATOM 1761 N N . ALA A 1 233 ? 18.516 9.57 13.219 1 92.5 233 ALA A N 1
ATOM 1762 C CA . ALA A 1 233 ? 19.312 10.609 12.586 1 92.5 233 ALA A CA 1
ATOM 1763 C C . ALA A 1 233 ? 19.078 11.969 13.25 1 92.5 233 ALA A C 1
ATOM 1765 O O . ALA A 1 233 ? 17.922 12.391 13.398 1 92.5 233 ALA A O 1
ATOM 1766 N N . PRO A 1 234 ? 20.078 12.656 13.656 1 90.25 234 PRO A N 1
ATOM 1767 C CA . PRO A 1 234 ? 19.922 13.969 14.289 1 90.25 234 PRO A CA 1
ATOM 1768 C C . PRO A 1 234 ? 19.781 15.094 13.273 1 90.25 234 PRO A C 1
ATOM 1770 O O . PRO A 1 234 ? 19.281 16.172 13.609 1 90.25 234 PRO A O 1
ATOM 1773 N N . ASN A 1 235 ? 20.344 14.875 12.078 1 91.31 235 ASN A N 1
ATOM 1774 C CA . ASN A 1 235 ? 20.25 15.875 11.016 1 91.31 235 ASN A CA 1
ATOM 1775 C C . ASN A 1 235 ? 20 15.234 9.656 1 91.31 235 ASN A C 1
ATOM 1777 O O . ASN A 1 235 ? 19.922 14.008 9.547 1 91.31 235 ASN A O 1
ATOM 1781 N N . LEU A 1 236 ? 19.812 16.062 8.75 1 89.38 236 LEU A N 1
ATOM 1782 C CA . LEU A 1 236 ? 19.438 15.594 7.426 1 89.38 236 LEU A CA 1
ATOM 1783 C C . LEU A 1 236 ? 20.562 14.805 6.781 1 89.38 236 LEU A C 1
ATOM 1785 O O . LEU A 1 236 ? 20.328 13.789 6.129 1 89.38 236 LEU A O 1
ATOM 1789 N N . ARG A 1 237 ? 21.781 15.273 6.984 1 89.88 237 ARG A N 1
ATOM 1790 C CA . ARG A 1 237 ? 22.938 14.594 6.406 1 89.88 237 ARG A CA 1
ATOM 1791 C C . ARG A 1 237 ? 23.078 13.18 6.949 1 89.88 237 ARG A C 1
ATOM 1793 O O . ARG A 1 237 ? 23.297 12.234 6.191 1 89.88 237 ARG A O 1
ATOM 1800 N N . TRP A 1 238 ? 22.938 13.062 8.188 1 92.44 238 TRP A N 1
ATOM 1801 C CA . TRP A 1 238 ? 23.016 11.758 8.836 1 92.44 238 TRP A CA 1
ATOM 1802 C C . TRP A 1 238 ? 21.844 10.875 8.453 1 92.44 238 TRP A C 1
ATOM 1804 O O . TRP A 1 238 ? 21.969 9.656 8.375 1 92.44 238 TRP A O 1
ATOM 1814 N N . PHE A 1 239 ? 20.75 11.57 8.234 1 94.19 239 PHE A N 1
ATOM 1815 C CA . PHE A 1 239 ? 19.562 10.844 7.809 1 94.19 239 PHE A CA 1
ATOM 1816 C C . PHE A 1 239 ? 19.812 10.102 6.5 1 94.19 239 PHE A C 1
ATOM 1818 O O . PHE A 1 239 ? 19.547 8.906 6.398 1 94.19 239 PHE A O 1
ATOM 1825 N N . VAL A 1 240 ? 20.438 10.789 5.574 1 94.44 240 VAL A N 1
ATOM 1826 C CA . VAL A 1 240 ? 20.703 10.211 4.262 1 94.44 240 VAL A CA 1
ATOM 1827 C C . VAL A 1 240 ? 21.766 9.133 4.375 1 94.44 240 VAL A C 1
ATOM 1829 O O . VAL A 1 240 ? 21.609 8.023 3.852 1 94.44 240 VAL A O 1
ATOM 1832 N N . TRP A 1 241 ? 22.828 9.367 5.086 1 94.94 241 TRP A N 1
ATOM 1833 C CA . TRP A 1 241 ? 23.938 8.422 5.207 1 94.94 241 TRP A CA 1
ATOM 1834 C C . TRP A 1 241 ? 23.5 7.156 5.93 1 94.94 241 TRP A C 1
ATOM 1836 O O . TRP A 1 241 ? 23.828 6.047 5.508 1 94.94 241 TRP A O 1
ATOM 1846 N N . LEU A 1 242 ? 22.781 7.32 6.945 1 95.94 242 LEU A N 1
ATOM 1847 C CA . LEU A 1 242 ? 22.312 6.16 7.695 1 95.94 242 LEU A CA 1
ATOM 1848 C C . LEU A 1 242 ? 21.359 5.32 6.863 1 95.94 242 LEU A C 1
ATOM 1850 O O . LEU A 1 242 ? 21.391 4.09 6.918 1 95.94 242 LEU A O 1
ATOM 1854 N N . SER A 1 243 ? 20.484 6.02 6.18 1 97.19 243 SER A N 1
ATOM 1855 C CA . SER A 1 243 ? 19.562 5.297 5.316 1 97.19 243 SER A CA 1
ATOM 1856 C C . SER A 1 243 ? 20.312 4.484 4.262 1 97.19 243 SER A C 1
ATOM 1858 O O . SER A 1 243 ? 19.969 3.33 4.008 1 97.19 243 SER A O 1
ATOM 1860 N N . VAL A 1 244 ? 21.328 5.094 3.682 1 96.44 244 VAL A N 1
ATOM 1861 C CA . VAL A 1 244 ? 22.141 4.43 2.664 1 96.44 244 VAL A CA 1
ATOM 1862 C C . VAL A 1 244 ? 22.875 3.236 3.277 1 96.44 244 VAL A C 1
ATOM 1864 O O . VAL A 1 244 ? 22.891 2.148 2.695 1 96.44 244 VAL A O 1
ATOM 1867 N N . ILE A 1 245 ? 23.375 3.41 4.414 1 96.25 245 ILE A N 1
ATOM 1868 C CA . ILE A 1 245 ? 24.109 2.352 5.094 1 96.25 245 ILE A CA 1
ATOM 1869 C C . ILE A 1 245 ? 23.172 1.214 5.465 1 96.25 245 ILE A C 1
ATOM 1871 O O . ILE A 1 245 ? 23.469 0.043 5.219 1 96.25 245 ILE A O 1
ATOM 1875 N N . PHE A 1 246 ? 22.031 1.533 6.059 1 96.69 246 PHE A N 1
ATOM 1876 C CA . PHE A 1 246 ? 21.062 0.527 6.441 1 96.69 246 PHE A CA 1
ATOM 1877 C C . PHE A 1 246 ? 20.594 -0.269 5.23 1 96.69 246 PHE A C 1
ATOM 1879 O O . PHE A 1 246 ? 20.453 -1.493 5.297 1 96.69 246 PHE A O 1
ATOM 1886 N N . SER A 1 247 ? 20.344 0.479 4.18 1 96.44 247 SER A N 1
ATOM 1887 C CA . SER A 1 247 ? 19.875 -0.178 2.965 1 96.44 247 SER A CA 1
ATOM 1888 C C . SER A 1 247 ? 20.953 -1.074 2.365 1 96.44 247 SER A C 1
ATOM 1890 O O . SER A 1 247 ? 20.672 -2.199 1.945 1 96.44 247 SER A O 1
ATOM 1892 N N . THR A 1 248 ? 22.188 -0.612 2.352 1 94.69 248 THR A N 1
ATOM 1893 C CA . THR A 1 248 ? 23.297 -1.374 1.793 1 94.69 248 THR A CA 1
ATOM 1894 C C . THR A 1 248 ? 23.594 -2.609 2.641 1 94.69 248 THR A C 1
ATOM 1896 O O . THR A 1 248 ? 23.781 -3.703 2.107 1 94.69 248 THR A O 1
ATOM 1899 N N . ILE A 1 249 ? 23.562 -2.469 3.869 1 94.19 249 ILE A N 1
ATOM 1900 C CA . ILE A 1 249 ? 23.797 -3.586 4.777 1 94.19 249 ILE A CA 1
ATOM 1901 C C . ILE A 1 249 ? 22.688 -4.613 4.633 1 94.19 249 ILE A C 1
ATOM 1903 O O . ILE A 1 249 ? 22.938 -5.82 4.613 1 94.19 249 ILE A O 1
ATOM 1907 N N . SER A 1 250 ? 21.484 -4.133 4.609 1 94.06 250 SER A N 1
ATOM 1908 C CA . SER A 1 250 ? 20.344 -5.035 4.477 1 94.06 250 SER A CA 1
ATOM 1909 C C . SER A 1 250 ? 20.422 -5.836 3.18 1 94.06 250 SER A C 1
ATOM 1911 O O . SER A 1 250 ? 20.141 -7.039 3.17 1 94.06 250 SER A O 1
ATOM 1913 N N . THR A 1 251 ? 20.781 -5.129 2.143 1 90.44 251 THR A N 1
ATOM 1914 C CA . THR A 1 251 ? 20.844 -5.797 0.847 1 90.44 251 THR A CA 1
ATOM 1915 C C . THR A 1 251 ? 22.016 -6.785 0.805 1 90.44 251 THR A C 1
ATOM 1917 O O . THR A 1 251 ? 21.859 -7.922 0.349 1 90.44 251 THR A O 1
ATOM 1920 N N . ALA A 1 252 ? 23.156 -6.406 1.215 1 87.5 252 ALA A N 1
ATOM 1921 C CA . ALA A 1 252 ? 24.359 -7.254 1.194 1 87.5 252 ALA A CA 1
ATOM 1922 C C . ALA A 1 252 ? 24.188 -8.445 2.137 1 87.5 252 ALA A C 1
ATOM 1924 O O . ALA A 1 252 ? 24.438 -9.594 1.745 1 87.5 252 ALA A O 1
ATOM 1925 N N . SER A 1 253 ? 23.797 -8.188 3.354 1 88.69 253 SER A N 1
ATOM 1926 C CA . SER A 1 253 ? 23.641 -9.258 4.332 1 88.69 253 SER A CA 1
ATOM 1927 C C . SER A 1 253 ? 22.484 -10.188 3.949 1 88.69 253 SER A C 1
ATOM 1929 O O . SER A 1 253 ? 22.578 -11.398 4.145 1 88.69 253 SER A O 1
ATOM 1931 N N . GLY A 1 254 ? 21.406 -9.547 3.465 1 86.75 254 GLY A N 1
ATOM 1932 C CA . GLY A 1 254 ? 20.281 -10.359 3.039 1 86.75 254 GLY A CA 1
ATOM 1933 C C . GLY A 1 254 ? 20.625 -11.305 1.903 1 86.75 254 GLY A C 1
ATOM 1934 O O . GLY A 1 254 ? 20.203 -12.461 1.906 1 86.75 254 GLY A O 1
ATOM 1935 N N . LEU A 1 255 ? 21.391 -10.781 0.998 1 83.81 255 LEU A N 1
ATOM 1936 C CA . LEU A 1 255 ? 21.797 -11.609 -0.138 1 83.81 255 LEU A CA 1
ATOM 1937 C C . LEU A 1 255 ? 22.734 -12.727 0.303 1 83.81 255 LEU A C 1
ATOM 1939 O O . LEU A 1 255 ? 22.625 -13.852 -0.173 1 83.81 255 LEU A O 1
ATOM 1943 N N . LEU A 1 256 ? 23.625 -12.438 1.161 1 82.44 256 LEU A N 1
ATOM 1944 C CA . LEU A 1 256 ? 24.562 -13.43 1.658 1 82.44 256 LEU A CA 1
ATOM 1945 C C . LEU A 1 256 ? 23.844 -14.516 2.447 1 82.44 256 LEU A C 1
ATOM 1947 O O . LEU A 1 256 ? 24.156 -15.703 2.301 1 82.44 256 LEU A O 1
ATOM 1951 N N . LEU A 1 257 ? 22.922 -14.109 3.236 1 84.19 257 LEU A N 1
ATOM 1952 C CA . LEU A 1 257 ? 22.188 -15.055 4.059 1 84.19 257 LEU A CA 1
ATOM 1953 C C . LEU A 1 257 ? 21.234 -15.891 3.201 1 84.19 257 LEU A C 1
ATOM 1955 O O . LEU A 1 257 ? 20.984 -17.047 3.512 1 84.19 257 LEU A O 1
ATOM 1959 N N . SER A 1 258 ? 20.625 -15.273 2.209 1 80.31 258 SER A N 1
ATOM 1960 C CA . SER A 1 258 ? 19.703 -15.984 1.333 1 80.31 258 SER A CA 1
ATOM 1961 C C . SER A 1 258 ? 20.406 -17.094 0.558 1 80.31 258 SER A C 1
ATOM 1963 O O . SER A 1 258 ? 19.781 -18.062 0.127 1 80.31 258 SER A O 1
ATOM 1965 N N . GLY A 1 259 ? 21.703 -16.984 0.285 1 75.12 259 GLY A N 1
ATOM 1966 C CA . GLY A 1 259 ? 22.469 -18.016 -0.37 1 75.12 259 GLY A CA 1
ATOM 1967 C C . GLY A 1 259 ? 22.625 -19.281 0.471 1 75.12 259 GLY A C 1
ATOM 1968 O O . GLY A 1 259 ? 22.812 -20.375 -0.064 1 75.12 259 GLY A O 1
ATOM 1969 N N . LEU A 1 260 ? 22.422 -19.094 1.714 1 73.25 260 LEU A N 1
ATOM 1970 C CA . LEU A 1 260 ? 22.609 -20.219 2.631 1 73.25 260 LEU A CA 1
ATOM 1971 C C . LEU A 1 260 ? 21.266 -20.859 2.975 1 73.25 260 LEU A C 1
ATOM 1973 O O . LEU A 1 260 ? 21.234 -21.969 3.508 1 73.25 260 LEU A O 1
ATOM 1977 N N . LEU A 1 261 ? 20.203 -20.172 2.648 1 73.88 261 LEU A N 1
ATOM 1978 C CA . LEU A 1 261 ? 18.875 -20.641 3.014 1 73.88 261 LEU A CA 1
ATOM 1979 C C . LEU A 1 261 ? 18 -20.828 1.775 1 73.88 261 LEU A C 1
ATOM 1981 O O . LEU A 1 261 ? 18.172 -20.125 0.781 1 73.88 261 LEU A O 1
ATOM 1985 N N . PRO A 1 262 ? 17.234 -21.844 1.715 1 77.12 262 PRO A N 1
ATOM 1986 C CA . PRO A 1 262 ? 16.328 -22.031 0.592 1 77.12 262 PRO A CA 1
ATOM 1987 C C . PRO A 1 262 ? 15.164 -21.047 0.587 1 77.12 262 PRO A C 1
ATOM 1989 O O . PRO A 1 262 ? 14 -21.438 0.572 1 77.12 262 PRO A O 1
ATOM 1992 N N . VAL A 1 263 ? 15.484 -19.812 0.892 1 76.69 263 VAL A N 1
ATOM 1993 C CA . VAL A 1 263 ? 14.477 -18.766 0.927 1 76.69 263 VAL A CA 1
ATOM 1994 C C . VAL A 1 263 ? 14.844 -17.656 -0.059 1 76.69 263 VAL A C 1
ATOM 1996 O O . VAL A 1 263 ? 16.031 -17.406 -0.299 1 76.69 263 VAL A O 1
ATOM 1999 N N . PRO A 1 264 ? 13.82 -17.109 -0.623 1 77.81 264 PRO A N 1
ATOM 2000 C CA . PRO A 1 264 ? 14.086 -16.016 -1.562 1 77.81 264 PRO A CA 1
ATOM 2001 C C . PRO A 1 264 ? 14.836 -14.852 -0.917 1 77.81 264 PRO A C 1
ATOM 2003 O O . PRO A 1 264 ? 14.594 -14.523 0.247 1 77.81 264 PRO A O 1
ATOM 2006 N N . SER A 1 265 ? 15.734 -14.312 -1.612 1 78.94 265 SER A N 1
ATOM 2007 C CA . SER A 1 265 ? 16.594 -13.25 -1.123 1 78.94 265 SER A CA 1
ATOM 2008 C C . SER A 1 265 ? 15.781 -12.047 -0.644 1 78.94 265 SER A C 1
ATOM 2010 O O . SER A 1 265 ? 16.141 -11.406 0.346 1 78.94 265 SER A O 1
ATOM 2012 N N . GLY A 1 266 ? 14.664 -11.742 -1.34 1 80.75 266 GLY A N 1
ATOM 2013 C CA . GLY A 1 266 ? 13.844 -10.594 -0.979 1 80.75 266 GLY A CA 1
ATOM 2014 C C . GLY A 1 266 ? 13.273 -10.688 0.424 1 80.75 266 GLY A C 1
ATOM 2015 O O . GLY A 1 266 ? 13.266 -9.703 1.163 1 80.75 266 GLY A O 1
ATOM 2016 N N . ALA A 1 267 ? 12.82 -11.828 0.757 1 86.38 267 ALA A N 1
ATOM 2017 C CA . ALA A 1 267 ? 12.227 -12.039 2.076 1 86.38 267 ALA A CA 1
ATOM 2018 C C . ALA A 1 267 ? 13.273 -11.875 3.178 1 86.38 267 ALA A C 1
ATOM 2020 O O . ALA A 1 267 ? 12.984 -11.297 4.23 1 86.38 267 ALA A O 1
ATOM 2021 N N . VAL A 1 268 ? 14.461 -12.359 2.9 1 87.81 268 VAL A N 1
ATOM 2022 C CA . VAL A 1 268 ? 15.516 -12.281 3.9 1 87.81 268 VAL A CA 1
ATOM 2023 C C . VAL A 1 268 ? 15.961 -10.828 4.066 1 87.81 268 VAL A C 1
ATOM 2025 O O . VAL A 1 268 ? 16.203 -10.367 5.184 1 87.81 268 VAL A O 1
ATOM 2028 N N . ILE A 1 269 ? 16.062 -10.141 2.984 1 89 269 ILE A N 1
ATOM 2029 C CA . ILE A 1 269 ? 16.438 -8.734 3.033 1 89 269 ILE A CA 1
ATOM 2030 C C . ILE A 1 269 ? 15.422 -7.953 3.852 1 89 269 ILE A C 1
ATOM 2032 O O . ILE A 1 269 ? 15.781 -7.102 4.668 1 89 269 ILE A O 1
ATOM 2036 N N . ALA A 1 270 ? 14.172 -8.266 3.627 1 90.44 270 ALA A N 1
ATOM 2037 C CA . ALA A 1 270 ? 13.102 -7.605 4.371 1 90.44 270 ALA A CA 1
ATOM 2038 C C . ALA A 1 270 ? 13.242 -7.848 5.871 1 90.44 270 ALA A C 1
ATOM 2040 O O . ALA A 1 270 ? 13.055 -6.934 6.676 1 90.44 270 ALA A O 1
ATOM 2041 N N . LEU A 1 271 ? 13.609 -9.008 6.223 1 91.12 271 LEU A N 1
ATOM 2042 C CA . LEU A 1 271 ? 13.734 -9.344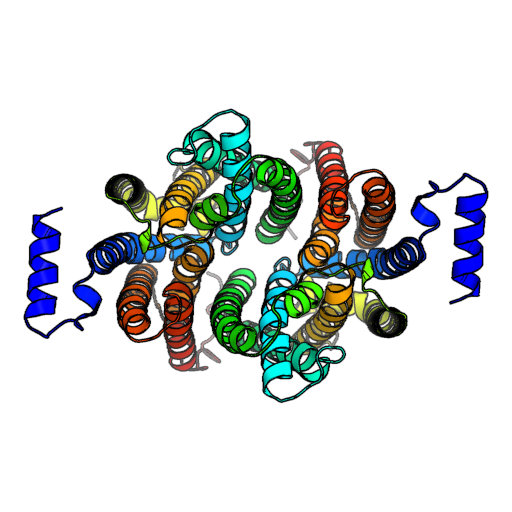 7.637 1 91.12 271 LEU A CA 1
ATOM 2043 C C . LEU A 1 271 ? 14.961 -8.688 8.25 1 91.12 271 LEU A C 1
ATOM 2045 O O . LEU A 1 271 ? 14.914 -8.211 9.383 1 91.12 271 LEU A O 1
ATOM 2049 N N . VAL A 1 272 ? 16 -8.719 7.512 1 92.94 272 VAL A N 1
ATOM 2050 C CA . VAL A 1 272 ? 17.219 -8.078 7.996 1 92.94 272 VAL A CA 1
ATOM 2051 C C . VAL A 1 272 ? 16.984 -6.586 8.188 1 92.94 272 VAL A C 1
ATOM 2053 O O . VAL A 1 272 ? 17.391 -6.004 9.195 1 92.94 272 VAL A O 1
ATOM 2056 N N . SER A 1 273 ? 16.359 -5.977 7.203 1 94.25 273 SER A N 1
ATOM 2057 C CA . SER A 1 273 ? 16.047 -4.559 7.309 1 94.25 273 SER A CA 1
ATOM 2058 C C . SER A 1 273 ? 15.125 -4.289 8.5 1 94.25 273 SER A C 1
ATOM 2060 O O . SER A 1 273 ? 15.227 -3.238 9.141 1 94.25 273 SER A O 1
ATOM 2062 N N . SER A 1 274 ? 14.266 -5.234 8.781 1 92.88 274 SER A N 1
ATOM 2063 C CA . SER A 1 274 ? 13.359 -5.105 9.922 1 92.88 274 SER A CA 1
ATOM 2064 C C . SER A 1 274 ? 14.125 -5.105 11.242 1 92.88 274 SER A C 1
ATOM 2066 O O . SER A 1 274 ? 13.797 -4.355 12.156 1 92.88 274 SER A O 1
ATOM 2068 N N . VAL A 1 275 ? 15.086 -5.938 11.266 1 93.69 275 VAL A N 1
ATOM 2069 C CA . VAL A 1 275 ? 15.906 -6.012 12.469 1 93.69 275 VAL A CA 1
ATOM 2070 C C . VAL A 1 275 ? 16.625 -4.68 12.695 1 93.69 275 VAL A C 1
ATOM 2072 O O . VAL A 1 275 ? 16.703 -4.191 13.828 1 93.69 275 VAL A O 1
ATOM 2075 N N . LEU A 1 276 ? 17.094 -4.125 11.672 1 94.12 276 LEU A N 1
ATOM 2076 C CA . LEU A 1 276 ? 17.766 -2.836 11.773 1 94.12 276 LEU A CA 1
ATOM 2077 C C . LEU A 1 276 ? 16.781 -1.742 12.188 1 94.12 276 LEU A C 1
ATOM 2079 O O . LEU A 1 276 ? 17.125 -0.869 12.992 1 94.12 276 LEU A O 1
ATOM 2083 N N . PHE A 1 277 ? 15.586 -1.811 11.695 1 94.81 277 PHE A N 1
ATOM 2084 C CA . PHE A 1 277 ? 14.562 -0.833 12.055 1 94.81 277 PHE A CA 1
ATOM 2085 C C . PHE A 1 277 ? 14.227 -0.926 13.531 1 94.81 277 PHE A C 1
ATOM 2087 O O . PHE A 1 277 ? 14.195 0.089 14.234 1 94.81 277 PHE A O 1
ATOM 2094 N N . TYR A 1 278 ? 13.984 -2.094 13.977 1 93.31 278 TYR A N 1
ATOM 2095 C CA . TYR A 1 278 ? 13.617 -2.262 15.383 1 93.31 278 TYR A CA 1
ATOM 2096 C C . TYR A 1 278 ? 14.797 -1.976 16.297 1 93.31 278 TYR A C 1
ATOM 2098 O O . TYR A 1 278 ? 14.617 -1.53 17.438 1 93.31 278 TYR A O 1
ATOM 2106 N N . GLY A 1 279 ? 15.969 -2.322 15.844 1 93.06 279 GLY A N 1
ATOM 2107 C CA . GLY A 1 279 ? 17.141 -1.907 16.594 1 93.06 279 GLY A CA 1
ATOM 2108 C C . GLY A 1 279 ? 17.25 -0.403 16.766 1 93.06 279 GLY A C 1
ATOM 2109 O O . GLY A 1 279 ? 17.578 0.084 17.844 1 93.06 279 GLY A O 1
ATOM 2110 N N . ALA A 1 280 ? 17 0.316 15.688 1 92.94 280 ALA A N 1
ATOM 2111 C CA . ALA A 1 280 ? 17 1.776 15.734 1 92.94 280 ALA A CA 1
ATOM 2112 C C . ALA A 1 280 ? 15.891 2.299 16.641 1 92.94 280 ALA A C 1
ATOM 2114 O O . ALA A 1 280 ? 16.078 3.273 17.375 1 92.94 280 ALA A O 1
ATOM 2115 N N . LEU A 1 281 ? 14.742 1.655 16.609 1 90.38 281 LEU A N 1
ATOM 2116 C CA . LEU A 1 281 ? 13.609 2.047 17.438 1 90.38 281 LEU A CA 1
ATOM 2117 C C . LEU A 1 281 ? 13.93 1.88 18.922 1 90.38 281 LEU A C 1
ATOM 2119 O O . LEU A 1 281 ? 13.555 2.725 19.734 1 90.38 281 LEU A O 1
ATOM 2123 N N . LEU A 1 282 ? 14.617 0.82 19.188 1 88.94 282 LEU A N 1
ATOM 2124 C CA . LEU A 1 282 ? 14.938 0.518 20.578 1 88.94 282 LEU A CA 1
ATOM 2125 C C . LEU A 1 282 ? 16.094 1.377 21.062 1 88.94 282 LEU A C 1
ATOM 2127 O O . LEU A 1 282 ? 16.25 1.576 22.266 1 88.94 282 LEU A O 1
ATOM 2131 N N . SER A 1 283 ? 17.016 1.744 20.25 1 84.5 283 SER A N 1
ATOM 2132 C CA . SER A 1 283 ? 18.172 2.555 20.641 1 84.5 283 SER A CA 1
ATOM 2133 C C . SER A 1 283 ? 17.75 3.988 20.953 1 84.5 283 SER A C 1
ATOM 2135 O O . SER A 1 283 ? 18.516 4.742 21.562 1 84.5 283 SER A O 1
ATOM 2137 N N . ARG A 1 284 ? 16.719 4.445 20.391 1 68.75 284 ARG A N 1
ATOM 2138 C CA . ARG A 1 284 ? 16.25 5.793 20.703 1 68.75 284 ARG A CA 1
ATOM 2139 C C . ARG A 1 284 ? 15.805 5.898 22.156 1 68.75 284 ARG A C 1
ATOM 2141 O O . ARG A 1 284 ? 15.07 5.035 22.656 1 68.75 284 ARG A O 1
ATOM 2148 N N . PRO A 1 285 ? 16.5 6.441 22.984 1 51.34 285 PRO A N 1
ATOM 2149 C CA . PRO A 1 285 ? 15.953 6.672 24.312 1 51.34 285 PRO A CA 1
ATOM 2150 C C . PRO A 1 285 ? 14.469 7.031 24.281 1 51.34 285 PRO A C 1
ATOM 2152 O O . PRO A 1 285 ? 14.031 7.805 23.422 1 51.34 285 PRO A O 1
ATOM 2155 N N . LEU A 1 286 ? 13.398 5.98 24.438 1 44.06 286 LEU A N 1
ATOM 2156 C CA . LEU A 1 286 ? 12.062 6.461 24.734 1 44.06 286 LEU A CA 1
ATOM 2157 C C . LEU A 1 286 ? 12.102 7.902 25.234 1 44.06 286 LEU A C 1
ATOM 2159 O O . LEU A 1 286 ? 11.086 8.43 25.703 1 44.06 286 LEU A O 1
ATOM 2163 N N . LEU A 1 287 ? 13.18 8.461 25.391 1 38.81 287 LEU A N 1
ATOM 2164 C CA . LEU A 1 287 ? 13.539 9.625 26.203 1 38.81 287 LEU A CA 1
ATOM 2165 C C . LEU A 1 287 ? 12.984 10.906 25.578 1 38.81 287 LEU A C 1
ATOM 2167 O O . LEU A 1 287 ? 13.195 12 26.109 1 38.81 287 LEU A O 1
ATOM 2171 N N . SER A 1 288 ? 12.93 11.031 24.266 1 39.81 288 SER A N 1
ATOM 2172 C CA . SER A 1 288 ? 12.562 12.445 24.188 1 39.81 288 SER A CA 1
ATOM 2173 C C . SER A 1 288 ? 11.227 12.703 24.875 1 39.81 288 SER A C 1
ATOM 2175 O O . SER A 1 288 ? 10.172 12.594 24.25 1 39.81 288 SER A O 1
ATOM 2177 N N . ARG A 1 289 ? 10.781 12.023 25.812 1 38.47 289 ARG A N 1
ATOM 2178 C CA . ARG A 1 289 ? 9.742 12.57 26.672 1 38.47 289 ARG A CA 1
ATOM 2179 C C . ARG A 1 289 ? 9.812 14.094 26.734 1 38.47 289 ARG A C 1
ATOM 2181 O O . ARG A 1 289 ? 8.805 14.773 26.547 1 38.47 289 ARG A O 1
ATOM 2188 N N . GLY A 1 290 ? 10.555 14.625 27.859 1 32.12 290 GLY A N 1
ATOM 2189 C CA . GLY A 1 290 ? 10.539 15.906 28.547 1 32.12 290 GLY A CA 1
ATOM 2190 C C . GLY A 1 290 ? 11.203 17.016 27.75 1 32.12 290 GLY A C 1
ATOM 2191 O O . GLY A 1 290 ? 11.523 18.062 28.297 1 32.12 290 GLY A O 1
ATOM 2192 N N . GLY A 1 291 ? 12.125 16.766 26.906 1 32.75 291 GLY A N 1
ATOM 2193 C CA . GLY A 1 291 ? 12.609 18.141 26.75 1 32.75 291 GLY A CA 1
ATOM 2194 C C . GLY A 1 291 ? 11.531 19.109 26.328 1 32.75 291 GLY A C 1
ATOM 2195 O O . GLY A 1 291 ? 10.484 18.703 25.812 1 32.75 291 GLY A O 1
ATOM 2196 N N . PRO A 1 292 ? 11.586 20.328 26.969 1 29.83 292 PRO A N 1
ATOM 2197 C CA . PRO A 1 292 ? 10.664 21.469 26.844 1 29.83 292 PRO A CA 1
ATOM 2198 C C . PRO A 1 292 ? 10.109 21.625 25.422 1 29.83 292 PRO A C 1
ATOM 2200 O O . PRO A 1 292 ? 10.711 21.125 24.469 1 29.83 292 PRO A O 1
ATOM 2203 N N . ASN A 1 293 ? 8.742 21.906 25.25 1 28.06 293 ASN A N 1
ATOM 2204 C CA . ASN A 1 293 ? 7.965 22.812 24.406 1 28.06 293 ASN A CA 1
ATOM 2205 C C . ASN A 1 293 ? 8.844 23.875 23.766 1 28.06 293 ASN A C 1
ATOM 2207 O O . ASN A 1 293 ? 9.18 24.875 24.406 1 28.06 293 ASN A O 1
ATOM 2211 N N . GLN A 1 294 ? 10.008 23.656 23.359 1 28 294 GLN A N 1
ATOM 2212 C CA . GLN A 1 294 ? 10.469 24.859 22.688 1 28 294 GLN A CA 1
ATOM 2213 C C . GLN A 1 294 ? 9.305 25.594 22.016 1 28 294 GLN A C 1
ATOM 2215 O O . GLN A 1 294 ? 8.641 25.031 21.141 1 28 294 GLN A O 1
ATOM 2220 N N . GLY A 1 295 ? 8.57 26.625 22.734 1 24.81 295 GLY A N 1
ATOM 2221 C CA . GLY A 1 295 ? 7.766 27.844 22.75 1 24.81 295 GLY A CA 1
ATOM 2222 C C . GLY A 1 295 ? 7.641 28.484 21.391 1 24.81 295 GLY A C 1
ATOM 2223 O O . GLY A 1 295 ? 8.273 28.047 20.422 1 24.81 295 GLY A O 1
ATOM 2224 N N . GLU A 1 296 ? 7.52 30.125 21.453 1 23.78 296 GLU A N 1
ATOM 2225 C CA . GLU A 1 296 ? 6.996 31.422 21.031 1 23.78 296 GLU A CA 1
ATOM 2226 C C . GLU A 1 296 ? 7.777 31.984 19.844 1 23.78 296 GLU A C 1
ATOM 2228 O O . GLU A 1 296 ? 7.465 33.062 19.344 1 23.78 296 GLU A O 1
ATOM 2233 N N . ILE A 1 297 ? 8.906 31.516 19.047 1 21.12 297 ILE A N 1
ATOM 2234 C CA . ILE A 1 297 ? 8.664 32.469 17.969 1 21.12 297 ILE A CA 1
ATOM 2235 C C . ILE A 1 297 ? 7.633 31.875 17 1 21.12 297 ILE A C 1
ATOM 2237 O O . ILE A 1 297 ? 7.672 30.672 16.688 1 21.12 297 ILE A O 1
ATOM 2241 N N . MET B 1 1 ? -31.672 -18.312 5.707 1 51.03 1 MET B N 1
ATOM 2242 C CA . MET B 1 1 ? -30.938 -18.078 4.473 1 51.03 1 MET B CA 1
ATOM 2243 C C . MET B 1 1 ? -31.734 -18.547 3.262 1 51.03 1 MET B C 1
ATOM 2245 O O . MET B 1 1 ? -31.625 -17.969 2.178 1 51.03 1 MET B O 1
ATOM 2249 N N . ASP B 1 2 ? -32.531 -19.406 3.658 1 57.28 2 ASP B N 1
ATOM 2250 C CA . ASP B 1 2 ? -33.344 -19.984 2.582 1 57.28 2 ASP B CA 1
ATOM 2251 C C . ASP B 1 2 ? -34.312 -18.969 2 1 57.28 2 ASP B C 1
ATOM 2253 O O . ASP B 1 2 ? -34.5 -18.906 0.785 1 57.28 2 ASP B O 1
ATOM 2257 N N . PHE B 1 3 ? -34.75 -18.25 2.965 1 52.38 3 PHE B N 1
ATOM 2258 C CA . PHE B 1 3 ? -35.75 -17.281 2.51 1 52.38 3 PHE B CA 1
ATOM 2259 C C . PHE B 1 3 ? -35.125 -16.25 1.573 1 52.38 3 PHE B C 1
ATOM 2261 O O . PHE B 1 3 ? -35.688 -15.93 0.527 1 52.38 3 PHE B O 1
ATOM 2268 N N . ILE B 1 4 ? -34.031 -15.844 1.912 1 56.12 4 ILE B N 1
ATOM 2269 C CA . ILE B 1 4 ? -33.344 -14.828 1.115 1 56.12 4 ILE B CA 1
ATOM 2270 C C . ILE B 1 4 ? -32.906 -15.43 -0.224 1 56.12 4 ILE B C 1
ATOM 2272 O O . ILE B 1 4 ? -33.031 -14.789 -1.268 1 56.12 4 ILE B O 1
ATOM 2276 N N . TYR B 1 5 ? -32.625 -16.641 -0.134 1 59.59 5 TYR B N 1
ATOM 2277 C CA . TYR B 1 5 ? -32.281 -17.359 -1.363 1 59.59 5 TYR B CA 1
ATOM 2278 C C . TYR B 1 5 ? -33.5 -17.438 -2.289 1 59.59 5 TYR B C 1
ATOM 2280 O O . TYR B 1 5 ? -33.375 -17.25 -3.502 1 59.59 5 TYR B O 1
ATOM 2288 N N . ASP B 1 6 ? -34.625 -17.719 -1.679 1 58.44 6 ASP B N 1
ATOM 2289 C CA . ASP B 1 6 ? -35.812 -17.891 -2.467 1 58.44 6 ASP B CA 1
ATOM 2290 C C . ASP B 1 6 ? -36.219 -16.594 -3.154 1 58.44 6 ASP B C 1
ATOM 2292 O O . ASP B 1 6 ? -36.719 -16.609 -4.289 1 58.44 6 ASP B O 1
ATOM 2296 N N . ILE B 1 7 ? -35.938 -15.555 -2.521 1 54.78 7 ILE B N 1
ATOM 2297 C CA . ILE B 1 7 ? -36.312 -14.258 -3.082 1 54.78 7 ILE B CA 1
ATOM 2298 C C . ILE B 1 7 ? -35.438 -13.953 -4.293 1 54.78 7 ILE B C 1
ATOM 2300 O O . ILE B 1 7 ? -35.938 -13.57 -5.352 1 54.78 7 ILE B O 1
ATOM 2304 N N . PHE B 1 8 ? -34.25 -14.156 -4.168 1 58.28 8 PHE B N 1
ATOM 2305 C CA . PHE B 1 8 ? -33.312 -13.797 -5.246 1 58.28 8 PHE B CA 1
ATOM 2306 C C . PHE B 1 8 ? -33.438 -14.781 -6.406 1 58.28 8 PHE B C 1
ATOM 2308 O O . PHE B 1 8 ? -33.344 -14.391 -7.574 1 58.28 8 PHE B O 1
ATOM 2315 N N . LYS B 1 9 ? -33.656 -16.078 -6.141 1 58.28 9 LYS B N 1
ATOM 2316 C CA . LYS B 1 9 ? -33.938 -17.062 -7.176 1 58.28 9 LYS B CA 1
ATOM 2317 C C . LYS B 1 9 ? -35.188 -16.672 -7.973 1 58.28 9 LYS B C 1
ATOM 2319 O O . LYS B 1 9 ? -35.188 -16.812 -9.195 1 58.28 9 LYS B O 1
ATOM 2324 N N . ASN B 1 10 ? -36.062 -16.203 -7.18 1 55.59 10 ASN B N 1
ATOM 2325 C CA . ASN B 1 10 ? -37.281 -15.805 -7.855 1 55.59 10 ASN B CA 1
ATOM 2326 C C . ASN B 1 10 ? -37.062 -14.609 -8.773 1 55.59 10 ASN B C 1
ATOM 2328 O O . ASN B 1 10 ? -37.625 -14.539 -9.875 1 55.59 10 ASN B O 1
ATOM 2332 N N . TRP B 1 11 ? -36.25 -13.734 -8.312 1 54.69 11 TRP B N 1
ATOM 2333 C CA . TRP B 1 11 ? -35.938 -12.578 -9.148 1 54.69 11 TRP B CA 1
ATOM 2334 C C . TRP B 1 11 ? -35.156 -12.984 -10.375 1 54.69 11 TRP B C 1
ATOM 2336 O O . TRP B 1 11 ? -35.312 -12.398 -11.453 1 54.69 11 TRP B O 1
ATOM 2346 N N . ALA B 1 12 ? -34.344 -13.883 -10.25 1 56.75 12 ALA B N 1
ATOM 2347 C CA . ALA B 1 12 ? -33.594 -14.406 -11.375 1 56.75 12 ALA B CA 1
ATOM 2348 C C . ALA B 1 12 ? -34.5 -15.148 -12.359 1 56.75 12 ALA B C 1
ATOM 2350 O O . ALA B 1 12 ? -34.344 -14.992 -13.578 1 56.75 12 ALA B O 1
ATOM 2351 N N . VAL B 1 13 ? -35.375 -15.992 -11.805 1 53.91 13 VAL B N 1
ATOM 2352 C CA . VAL B 1 13 ? -36.312 -16.75 -12.641 1 53.91 13 VAL B CA 1
ATOM 2353 C C . VAL B 1 13 ? -37.219 -15.781 -13.367 1 53.91 13 VAL B C 1
ATOM 2355 O O . VAL B 1 13 ? -37.594 -16.016 -14.523 1 53.91 13 VAL B O 1
ATOM 2358 N N . GLN B 1 14 ? -37.438 -14.766 -12.688 1 52.12 14 GLN B N 1
ATOM 2359 C CA . GLN B 1 14 ? -38.375 -13.836 -13.312 1 52.12 14 GLN B 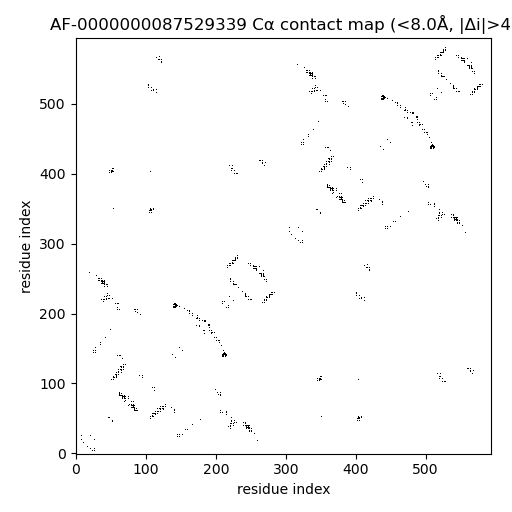CA 1
ATOM 2360 C C . GLN B 1 14 ? -37.688 -12.938 -14.328 1 52.12 14 GLN B C 1
ATOM 2362 O O . GLN B 1 14 ? -38.344 -12.195 -15.062 1 52.12 14 GLN B O 1
ATOM 2367 N N . GLY B 1 15 ? -36.531 -13.156 -14.609 1 50.62 15 GLY B N 1
ATOM 2368 C CA . GLY B 1 15 ? -35.844 -12.477 -15.703 1 50.62 15 GLY B CA 1
ATOM 2369 C C . GLY B 1 15 ? -35.156 -11.188 -15.281 1 50.62 15 GLY B C 1
ATOM 2370 O O . GLY B 1 15 ? -34.688 -10.43 -16.125 1 50.62 15 GLY B O 1
ATOM 2371 N N . TYR B 1 16 ? -35.406 -10.734 -14.164 1 50.06 16 TYR B N 1
ATOM 2372 C CA . TYR B 1 16 ? -34.875 -9.453 -13.727 1 50.06 16 TYR B CA 1
ATOM 2373 C C . TYR B 1 16 ? -33.375 -9.547 -13.469 1 50.06 16 TYR B C 1
ATOM 2375 O O . TYR B 1 16 ? -32.656 -8.555 -13.57 1 50.06 16 TYR B O 1
ATOM 2383 N N . LEU B 1 17 ? -32.938 -10.578 -12.992 1 53.19 17 LEU B N 1
ATOM 2384 C CA . LEU B 1 17 ? -31.516 -10.859 -12.797 1 53.19 17 LEU B CA 1
ATOM 2385 C C . LEU B 1 17 ? -31.031 -11.922 -13.781 1 53.19 17 LEU B C 1
ATOM 2387 O O . LEU B 1 17 ? -31.812 -12.805 -14.172 1 53.19 17 LEU B O 1
ATOM 2391 N N . PRO B 1 18 ? -29.953 -11.625 -14.484 1 53.22 18 PRO B N 1
ATOM 2392 C CA . PRO B 1 18 ? -29.484 -12.625 -15.438 1 53.22 18 PRO B CA 1
ATOM 2393 C C . PRO B 1 18 ? -29.453 -14.031 -14.844 1 53.22 18 PRO B C 1
ATOM 2395 O O . PRO B 1 18 ? -29.406 -14.188 -13.625 1 53.22 18 PRO B O 1
ATOM 2398 N N . SER B 1 19 ? -29.766 -15.047 -15.609 1 52.16 19 SER B N 1
ATOM 2399 C CA . SER B 1 19 ? -29.797 -16.469 -15.312 1 52.16 19 SER B CA 1
ATOM 2400 C C . SER B 1 19 ? -28.625 -16.891 -14.445 1 52.16 19 SER B C 1
ATOM 2402 O O . SER B 1 19 ? -28.672 -17.938 -13.789 1 52.16 19 SER B O 1
ATOM 2404 N N . ILE B 1 20 ? -27.562 -16.109 -14.453 1 52.41 20 ILE B N 1
ATOM 2405 C CA . ILE B 1 20 ? -26.344 -16.469 -13.742 1 52.41 20 ILE B CA 1
ATOM 2406 C C . ILE B 1 20 ? -26.578 -16.406 -12.234 1 52.41 20 ILE B C 1
ATOM 2408 O O . ILE B 1 20 ? -25.859 -17.031 -11.461 1 52.41 20 ILE B O 1
ATOM 2412 N N . PHE B 1 21 ? -27.672 -15.68 -11.875 1 52.97 21 PHE B N 1
ATOM 2413 C CA . PHE B 1 21 ? -28.047 -15.648 -10.469 1 52.97 21 PHE B CA 1
ATOM 2414 C C . PHE B 1 21 ? -28.797 -16.922 -10.078 1 52.97 21 PHE B C 1
ATOM 2416 O O . PHE B 1 21 ? -29.406 -16.984 -9.008 1 52.97 21 PHE B O 1
ATOM 2423 N N . GLU B 1 22 ? -28.953 -17.672 -10.969 1 50.56 22 GLU B N 1
ATOM 2424 C CA . GLU B 1 22 ? -29.484 -18.984 -10.602 1 50.56 22 GLU B CA 1
ATOM 2425 C C . GLU B 1 22 ? -28.5 -19.75 -9.734 1 50.56 22 GLU B C 1
ATOM 2427 O O . GLU B 1 22 ? -28.891 -20.656 -8.984 1 50.56 22 GLU B O 1
ATOM 2432 N N . HIS B 1 23 ? -27.234 -19.266 -9.727 1 58.5 23 HIS B N 1
ATOM 2433 C CA . HIS B 1 23 ? -26.25 -20 -8.945 1 58.5 23 HIS B CA 1
ATOM 2434 C C . HIS B 1 23 ? -26.156 -19.453 -7.527 1 58.5 23 HIS B C 1
ATOM 2436 O O . HIS B 1 23 ? -26.156 -18.234 -7.328 1 58.5 23 HIS B O 1
ATOM 2442 N N . THR B 1 24 ? -26.516 -20.25 -6.539 1 63.12 24 THR B N 1
ATOM 2443 C CA . THR B 1 24 ? -26.5 -20.016 -5.102 1 63.12 24 THR B CA 1
ATOM 2444 C C . THR B 1 24 ? -25.281 -19.172 -4.711 1 63.12 24 THR B C 1
ATOM 2446 O O . THR B 1 24 ? -25.375 -18.328 -3.811 1 63.12 24 THR B O 1
ATOM 2449 N N . PHE B 1 25 ? -24.297 -19.25 -5.48 1 69.88 25 PHE B N 1
ATOM 2450 C CA . PHE B 1 25 ? -23.062 -18.547 -5.145 1 69.88 25 PHE B CA 1
ATOM 2451 C C . PHE B 1 25 ? -23.219 -17.047 -5.398 1 69.88 25 PHE B C 1
ATOM 2453 O O . PHE B 1 25 ? -22.703 -16.234 -4.629 1 69.88 25 PHE B O 1
ATOM 2460 N N . MET B 1 26 ? -24 -16.75 -6.391 1 70.62 26 MET B N 1
ATOM 2461 C CA . MET B 1 26 ? -24.156 -15.336 -6.73 1 70.62 26 MET B CA 1
ATOM 2462 C C . MET B 1 26 ? -25.047 -14.617 -5.719 1 70.62 26 MET B C 1
ATOM 2464 O O . MET B 1 26 ? -24.812 -13.461 -5.391 1 70.62 26 MET B O 1
ATOM 2468 N N . ILE B 1 27 ? -25.969 -15.359 -5.215 1 74.06 27 ILE B N 1
ATOM 2469 C CA . ILE B 1 27 ? -26.875 -14.781 -4.219 1 74.06 27 ILE B CA 1
ATOM 2470 C C . ILE B 1 27 ? -26.109 -14.531 -2.922 1 74.06 27 ILE B C 1
ATOM 2472 O O . ILE B 1 27 ? -26.25 -13.477 -2.305 1 74.06 27 ILE B O 1
ATOM 2476 N N . ARG B 1 28 ? -25.312 -15.453 -2.559 1 75.44 28 ARG B N 1
ATOM 2477 C CA . ARG B 1 28 ? -24.484 -15.289 -1.362 1 75.44 28 ARG B CA 1
ATOM 2478 C C . ARG B 1 28 ? -23.516 -14.117 -1.519 1 75.44 28 ARG B C 1
ATOM 2480 O O . ARG B 1 28 ? -23.312 -13.352 -0.579 1 75.44 28 ARG B O 1
ATOM 2487 N N . GLY B 1 29 ? -23.031 -14.039 -2.732 1 75.88 29 GLY B N 1
ATOM 2488 C CA . GLY B 1 29 ? -22.125 -12.945 -3.021 1 75.88 29 GLY B CA 1
ATOM 2489 C C . GLY B 1 29 ? -22.797 -11.578 -2.957 1 75.88 29 GLY B C 1
ATOM 2490 O O . GLY B 1 29 ? -22.219 -10.625 -2.432 1 75.88 29 GLY B O 1
ATOM 2491 N N . LEU B 1 30 ? -24 -11.578 -3.406 1 78.5 30 LEU B N 1
ATOM 2492 C CA . LEU B 1 30 ? -24.734 -10.32 -3.41 1 78.5 30 LEU B CA 1
ATOM 2493 C C . LEU B 1 30 ? -25.109 -9.898 -1.991 1 78.5 30 LEU B C 1
ATOM 2495 O O . LEU B 1 30 ? -25.031 -8.719 -1.646 1 78.5 30 LEU B O 1
ATOM 2499 N N . ILE B 1 31 ? -25.484 -10.789 -1.213 1 81.75 31 ILE B N 1
ATOM 2500 C CA . ILE B 1 31 ? -25.812 -10.5 0.177 1 81.75 31 ILE B CA 1
ATOM 2501 C C . ILE B 1 31 ? -24.578 -9.992 0.912 1 81.75 31 ILE B C 1
ATOM 2503 O O . ILE B 1 31 ? -24.641 -8.984 1.627 1 81.75 31 ILE B O 1
ATOM 2507 N N . ALA B 1 32 ? -23.547 -10.68 0.719 1 80.81 32 ALA B N 1
ATOM 2508 C CA . ALA B 1 32 ? -22.281 -10.266 1.341 1 80.81 32 ALA B CA 1
ATOM 2509 C C . ALA B 1 32 ? -21.875 -8.867 0.885 1 80.81 32 ALA B C 1
ATOM 2511 O O . ALA B 1 32 ? -21.438 -8.039 1.693 1 80.81 32 ALA B O 1
ATOM 2512 N N . ALA B 1 33 ? -22.094 -8.625 -0.369 1 79.69 33 ALA B N 1
ATOM 2513 C CA . ALA B 1 33 ? -21.734 -7.336 -0.943 1 79.69 33 ALA B CA 1
ATOM 2514 C C . ALA B 1 33 ? -22.578 -6.211 -0.348 1 79.69 33 ALA B C 1
ATOM 2516 O O . ALA B 1 33 ? -22.078 -5.117 -0.089 1 79.69 33 ALA B O 1
ATOM 2517 N N . LEU B 1 34 ? -23.812 -6.48 -0.12 1 84.88 34 LEU B N 1
ATOM 2518 C CA . LEU B 1 34 ? -24.719 -5.469 0.398 1 84.88 34 LEU B CA 1
ATOM 2519 C C . LEU B 1 34 ? -24.453 -5.199 1.875 1 84.88 34 LEU B C 1
ATOM 2521 O O . LEU B 1 34 ? -24.781 -4.121 2.383 1 84.88 34 LEU B O 1
ATOM 2525 N N . ILE B 1 35 ? -23.844 -6.148 2.512 1 87.81 35 ILE B N 1
ATOM 2526 C CA . ILE B 1 35 ? -23.5 -5.973 3.92 1 87.81 35 ILE B CA 1
ATOM 2527 C C . ILE B 1 35 ? -22.188 -5.215 4.039 1 87.81 35 ILE B C 1
ATOM 2529 O O . ILE B 1 35 ? -22.109 -4.211 4.75 1 87.81 35 ILE B O 1
ATOM 2533 N N . ILE B 1 36 ? -21.281 -5.582 3.236 1 88 36 ILE B N 1
ATOM 2534 C CA . ILE B 1 36 ? -19.922 -5.059 3.402 1 88 36 ILE B CA 1
ATOM 2535 C C . ILE B 1 36 ? -19.797 -3.723 2.674 1 88 36 ILE B C 1
ATOM 2537 O O . ILE B 1 36 ? -19.031 -2.846 3.1 1 88 36 ILE B O 1
ATOM 2541 N N . GLY B 1 37 ? -20.578 -3.564 1.587 1 90.44 37 GLY B N 1
ATOM 2542 C CA . GLY B 1 37 ? -20.484 -2.346 0.799 1 90.44 37 GLY B CA 1
ATOM 2543 C C . GLY B 1 37 ? -20.672 -1.086 1.624 1 90.44 37 GLY B C 1
ATOM 2544 O O . GLY B 1 37 ? -19.766 -0.262 1.723 1 90.44 37 GLY B O 1
ATOM 2545 N N . PRO B 1 38 ? -21.766 -1.013 2.273 1 93.31 38 PRO B N 1
ATOM 2546 C CA . PRO B 1 38 ? -22.016 0.178 3.088 1 93.31 38 PRO B CA 1
ATOM 2547 C C . PRO B 1 38 ? -21.078 0.288 4.281 1 93.31 38 PRO B C 1
ATOM 2549 O O . PRO B 1 38 ? -20.656 1.39 4.637 1 93.31 38 PRO B O 1
ATOM 2552 N N . LEU B 1 39 ? -20.75 -0.782 4.863 1 94.38 39 LEU B N 1
ATOM 2553 C CA . LEU B 1 39 ? -19.906 -0.765 6.047 1 94.38 39 LEU B CA 1
ATOM 2554 C C . LEU B 1 39 ? -18.5 -0.295 5.695 1 94.38 39 LEU B C 1
ATOM 2556 O O . LEU B 1 39 ? -17.938 0.57 6.375 1 94.38 39 LEU B O 1
ATOM 2560 N N . LEU B 1 40 ? -17.969 -0.841 4.66 1 94.19 40 LEU B N 1
ATOM 2561 C CA . LEU B 1 40 ? -16.625 -0.452 4.246 1 94.19 40 LEU B CA 1
ATOM 2562 C C . LEU B 1 40 ? -16.594 0.986 3.74 1 94.19 40 LEU B C 1
ATOM 2564 O O . LEU B 1 40 ? -15.617 1.706 3.939 1 94.19 40 LEU B O 1
ATOM 2568 N N . GLY B 1 41 ? -17.672 1.358 3.076 1 95.12 41 GLY B N 1
ATOM 2569 C CA . GLY B 1 41 ? -17.797 2.75 2.67 1 95.12 41 GLY B CA 1
ATOM 2570 C C . GLY B 1 41 ? -17.781 3.717 3.838 1 95.12 41 GLY B C 1
ATOM 2571 O O . GLY B 1 41 ? -17.141 4.77 3.773 1 95.12 41 GLY B O 1
ATOM 2572 N N . ALA B 1 42 ? -18.438 3.371 4.879 1 94.88 42 ALA B N 1
ATOM 2573 C CA . ALA B 1 42 ? -18.5 4.219 6.066 1 94.88 42 ALA B CA 1
ATOM 2574 C C . ALA B 1 42 ? -17.141 4.266 6.773 1 94.88 42 ALA B C 1
ATOM 2576 O O . ALA B 1 42 ? -16.672 5.344 7.137 1 94.88 42 ALA B O 1
ATOM 2577 N N . ILE B 1 43 ? -16.531 3.18 6.922 1 94.69 43 ILE B N 1
ATOM 2578 C CA . ILE B 1 43 ? -15.234 3.082 7.586 1 94.69 43 ILE B CA 1
ATOM 2579 C C . ILE B 1 43 ? -14.18 3.822 6.766 1 94.69 43 ILE B C 1
ATOM 2581 O O . ILE B 1 43 ? -13.258 4.418 7.328 1 94.69 43 ILE B O 1
ATOM 2585 N N . GLY B 1 44 ? -14.398 3.801 5.441 1 95.5 44 GLY B N 1
ATOM 2586 C CA . GLY B 1 44 ? -13.461 4.449 4.535 1 95.5 44 GLY B CA 1
ATOM 2587 C C . GLY B 1 44 ? -13.312 5.938 4.797 1 95.5 44 GLY B C 1
ATOM 2588 O O . GLY B 1 44 ? -12.234 6.5 4.605 1 95.5 44 GLY B O 1
ATOM 2589 N N . THR B 1 45 ? -14.312 6.617 5.277 1 94.94 45 THR B N 1
ATOM 2590 C CA . THR B 1 45 ? -14.25 8.055 5.527 1 94.94 45 THR B CA 1
ATOM 2591 C C . THR B 1 45 ? -13.258 8.367 6.645 1 94.94 45 THR B C 1
ATOM 2593 O O . THR B 1 45 ? -12.477 9.312 6.539 1 94.94 45 THR B O 1
ATOM 2596 N N . VAL B 1 46 ? -13.25 7.52 7.66 1 93.88 46 VAL B N 1
ATOM 2597 C CA . VAL B 1 46 ? -12.32 7.734 8.766 1 93.88 46 VAL B CA 1
ATOM 2598 C C . VAL B 1 46 ? -10.914 7.332 8.344 1 93.88 46 VAL B C 1
ATOM 2600 O O . VAL B 1 46 ? -9.938 7.988 8.711 1 93.88 46 VAL B O 1
ATOM 2603 N N . VAL B 1 47 ? -10.852 6.289 7.508 1 94.12 47 VAL B N 1
ATOM 2604 C CA . VAL B 1 47 ? -9.562 5.77 7.055 1 94.12 47 VAL B CA 1
ATOM 2605 C C . VAL B 1 47 ? -8.844 6.828 6.219 1 94.12 47 VAL B C 1
ATOM 2607 O O . VAL B 1 47 ? -7.652 7.078 6.414 1 94.12 47 VAL B O 1
ATOM 2610 N N . VAL B 1 48 ? -9.594 7.449 5.332 1 93.19 48 VAL B N 1
ATOM 2611 C CA . VAL B 1 48 ? -9.008 8.461 4.449 1 93.19 48 VAL B CA 1
ATOM 2612 C C . VAL B 1 48 ? -8.664 9.711 5.254 1 93.19 48 VAL B C 1
ATOM 2614 O O . VAL B 1 48 ? -7.637 10.344 5.012 1 93.19 48 VAL B O 1
ATOM 2617 N N . THR B 1 49 ? -9.438 10.078 6.242 1 90.94 49 THR B N 1
ATOM 2618 C CA . THR B 1 49 ? -9.211 11.258 7.066 1 90.94 49 THR B CA 1
ATOM 2619 C C . THR B 1 49 ? -7.98 11.062 7.953 1 90.94 49 THR B C 1
ATOM 2621 O O . THR B 1 49 ? -7.203 12 8.148 1 90.94 49 THR B O 1
ATOM 2624 N N . LYS B 1 50 ? -7.754 9.812 8.391 1 90.56 50 LYS B N 1
ATOM 2625 C CA . LYS B 1 50 ? -6.648 9.531 9.297 1 90.56 50 LYS B CA 1
ATOM 2626 C C . LYS B 1 50 ? -5.395 9.125 8.523 1 90.56 50 LYS B C 1
ATOM 2628 O O . LYS B 1 50 ? -4.355 8.836 9.125 1 90.56 50 LYS B O 1
ATOM 2633 N N . ARG B 1 51 ? -5.52 9.078 7.238 1 89.81 51 ARG B N 1
ATOM 2634 C CA . ARG B 1 51 ? -4.391 8.734 6.383 1 89.81 51 ARG B CA 1
ATOM 2635 C C . ARG B 1 51 ? -3.914 7.309 6.656 1 89.81 51 ARG B C 1
ATOM 2637 O O . ARG B 1 51 ? -2.717 7.074 6.824 1 89.81 51 ARG B O 1
ATOM 2644 N N . LEU B 1 52 ? -4.883 6.461 6.742 1 92.5 52 LEU B N 1
ATOM 2645 C CA . LEU B 1 52 ? -4.637 5.043 6.977 1 92.5 52 LEU B CA 1
ATOM 2646 C C . LEU B 1 52 ? -5.023 4.215 5.754 1 92.5 52 LEU B C 1
ATOM 2648 O O . LEU B 1 52 ? -5.496 3.086 5.891 1 92.5 52 LEU B O 1
ATOM 2652 N N . SER B 1 53 ? -4.93 4.785 4.582 1 91.31 53 SER B N 1
ATOM 2653 C CA . SER B 1 53 ? -5.441 4.188 3.352 1 91.31 53 SER B CA 1
ATOM 2654 C C . SER B 1 53 ? -4.777 2.844 3.076 1 91.31 53 SER B C 1
ATOM 2656 O O . SER B 1 53 ? -5.398 1.943 2.506 1 91.31 53 SER B O 1
ATOM 2658 N N . PHE B 1 54 ? -3.561 2.631 3.586 1 92.12 54 PHE B N 1
ATOM 2659 C CA . PHE B 1 54 ? -2.826 1.422 3.229 1 92.12 54 PHE B CA 1
ATOM 2660 C C . PHE B 1 54 ? -2.814 0.432 4.387 1 92.12 54 PHE B C 1
ATOM 2662 O O . PHE B 1 54 ? -2.111 -0.579 4.34 1 92.12 54 PHE B O 1
ATOM 2669 N N . PHE B 1 55 ? -3.57 0.786 5.391 1 91.69 55 PHE B N 1
ATOM 2670 C CA . PHE B 1 55 ? -3.705 -0.102 6.539 1 91.69 55 PHE B CA 1
ATOM 2671 C C . PHE B 1 55 ? -4.293 -1.444 6.121 1 91.69 55 PHE B C 1
ATOM 2673 O O . PHE B 1 55 ? -3.814 -2.498 6.547 1 91.69 55 PHE B O 1
ATOM 2680 N N . THR B 1 56 ? -5.266 -1.36 5.305 1 88.31 56 THR B N 1
ATOM 2681 C CA . THR B 1 56 ? -5.949 -2.576 4.875 1 88.31 56 THR B CA 1
ATOM 2682 C C . THR B 1 56 ? -5.02 -3.445 4.031 1 88.31 56 THR B C 1
ATOM 2684 O O . THR B 1 56 ? -5.094 -4.676 4.086 1 88.31 56 THR B O 1
ATOM 2687 N N . GLN B 1 57 ? -4.18 -2.785 3.277 1 88.5 57 GLN B N 1
ATOM 2688 C CA . GLN B 1 57 ? -3.207 -3.537 2.488 1 88.5 57 GLN B CA 1
ATOM 2689 C C . GLN B 1 57 ? -2.25 -4.312 3.389 1 88.5 57 GLN B C 1
ATOM 2691 O O . GLN B 1 57 ? -1.903 -5.457 3.094 1 88.5 57 GLN B O 1
ATOM 2696 N N . THR B 1 58 ? -1.839 -3.701 4.383 1 92 58 THR B N 1
ATOM 2697 C CA . THR B 1 58 ? -0.932 -4.336 5.332 1 92 58 THR B CA 1
ATOM 2698 C C . THR B 1 58 ? -1.617 -5.504 6.039 1 92 58 THR B C 1
ATOM 2700 O O . THR B 1 58 ? -1.048 -6.594 6.145 1 92 58 THR B O 1
ATOM 2703 N N . ILE B 1 59 ? -2.834 -5.281 6.422 1 92.31 59 ILE B N 1
ATOM 2704 C CA . ILE B 1 59 ? -3.572 -6.316 7.137 1 92.31 59 ILE B CA 1
ATOM 2705 C C . ILE B 1 59 ? -3.861 -7.484 6.191 1 92.31 59 ILE B C 1
ATOM 2707 O O . ILE B 1 59 ? -3.834 -8.648 6.605 1 92.31 59 ILE B O 1
ATOM 2711 N N . GLY B 1 60 ? -4.191 -7.203 4.965 1 89.06 60 GLY B N 1
ATOM 2712 C CA . GLY B 1 60 ? -4.395 -8.25 3.979 1 89.06 60 GLY B CA 1
ATOM 2713 C C . GLY B 1 60 ? -3.186 -9.156 3.812 1 89.06 60 GLY B C 1
ATOM 2714 O O . GLY B 1 60 ? -3.328 -10.375 3.709 1 89.06 60 GLY B O 1
ATOM 2715 N N . ASN B 1 61 ? -2.033 -8.594 3.783 1 89.12 61 ASN B N 1
ATOM 2716 C CA . ASN B 1 61 ? -0.81 -9.383 3.676 1 89.12 61 ASN B CA 1
ATOM 2717 C C . ASN B 1 61 ? -0.486 -10.094 4.984 1 89.12 61 ASN B C 1
ATOM 2719 O O . ASN B 1 61 ? 0.065 -11.195 4.977 1 89.12 61 ASN B O 1
ATOM 2723 N N . ALA B 1 62 ? -0.833 -9.453 6.047 1 92.56 62 ALA B N 1
ATOM 2724 C CA . ALA B 1 62 ? -0.659 -10.094 7.344 1 92.56 62 ALA B CA 1
ATOM 2725 C C . ALA B 1 62 ? -1.533 -11.336 7.461 1 92.56 62 ALA B C 1
ATOM 2727 O O . ALA B 1 62 ? -1.182 -12.289 8.164 1 92.56 62 ALA B O 1
ATOM 2728 N N . ALA B 1 63 ? -2.615 -11.273 6.82 1 89.75 63 ALA B N 1
ATOM 2729 C CA . ALA B 1 63 ? -3.529 -12.414 6.836 1 89.75 63 ALA B CA 1
ATOM 2730 C C . ALA B 1 63 ? -2.865 -13.656 6.25 1 89.75 63 ALA B C 1
ATOM 2732 O O . ALA B 1 63 ? -3.109 -14.773 6.711 1 89.75 63 ALA B O 1
ATOM 2733 N N . MET B 1 64 ? -2.072 -13.484 5.219 1 85.5 64 MET B N 1
ATOM 2734 C CA . MET B 1 64 ? -1.336 -14.602 4.641 1 85.5 64 MET B CA 1
ATOM 2735 C C . MET B 1 64 ? -0.428 -15.258 5.676 1 85.5 64 MET B C 1
ATOM 2737 O O . MET B 1 64 ? -0.393 -16.484 5.793 1 85.5 64 MET B O 1
ATOM 2741 N N . SER B 1 65 ? 0.261 -14.438 6.367 1 89.19 65 SER B N 1
ATOM 2742 C CA . SER B 1 65 ? 1.106 -14.953 7.441 1 89.19 65 SER B CA 1
ATOM 2743 C C . SER B 1 65 ? 0.272 -15.594 8.547 1 89.19 65 SER B C 1
ATOM 2745 O O . SER B 1 65 ? 0.666 -16.609 9.117 1 89.19 65 SER B O 1
ATOM 2747 N N . GLY B 1 66 ? -0.827 -14.984 8.852 1 89.75 66 GLY B N 1
ATOM 2748 C CA . GLY B 1 66 ? -1.7 -15.516 9.883 1 89.75 66 GLY B CA 1
ATOM 2749 C C . GLY B 1 66 ? -2.258 -16.891 9.555 1 89.75 66 GLY B C 1
ATOM 2750 O O . GLY B 1 66 ? -2.305 -17.766 10.414 1 89.75 66 GLY B O 1
ATOM 2751 N N . VAL B 1 67 ? -2.643 -17.031 8.344 1 86.75 67 VAL B N 1
ATOM 2752 C CA . VAL B 1 67 ? -3.15 -18.328 7.898 1 86.75 67 VAL B CA 1
ATOM 2753 C C . VAL B 1 67 ? -2.037 -19.375 7.977 1 86.75 67 VAL B C 1
ATOM 2755 O O . VAL B 1 67 ? -2.266 -20.5 8.422 1 86.75 67 VAL B O 1
ATOM 2758 N N . ALA B 1 68 ? -0.867 -18.984 7.488 1 87.62 68 ALA B N 1
ATOM 2759 C CA . ALA B 1 68 ? 0.276 -19.891 7.52 1 87.62 68 ALA B CA 1
ATOM 2760 C C . ALA B 1 68 ? 0.597 -20.312 8.953 1 87.62 68 ALA B C 1
ATOM 2762 O O . ALA B 1 68 ? 0.825 -21.5 9.211 1 87.62 68 ALA B O 1
ATOM 2763 N N . ILE B 1 69 ? 0.584 -19.391 9.812 1 89.5 69 ILE B N 1
ATOM 2764 C CA . ILE B 1 69 ? 0.87 -19.688 11.219 1 89.5 69 ILE B CA 1
ATOM 2765 C C . ILE B 1 69 ? -0.226 -20.578 11.789 1 89.5 69 ILE B C 1
ATOM 2767 O O . ILE B 1 69 ? 0.059 -21.516 12.539 1 89.5 69 ILE B O 1
ATOM 2771 N N . GLY B 1 70 ? -1.419 -20.297 11.516 1 88.5 70 GLY B N 1
ATOM 2772 C CA . GLY B 1 70 ? -2.521 -21.125 11.969 1 88.5 70 GLY B CA 1
ATOM 2773 C C . GLY B 1 70 ? -2.422 -22.562 11.508 1 88.5 70 GLY B C 1
ATOM 2774 O O . GLY B 1 70 ? -2.666 -23.484 12.281 1 88.5 70 GLY B O 1
ATOM 2775 N N . LEU B 1 71 ? -2.062 -22.719 10.281 1 85 71 LEU B N 1
ATOM 2776 C CA . LEU B 1 71 ? -1.929 -24.062 9.727 1 85 71 LEU B CA 1
ATOM 2777 C C . LEU B 1 71 ? -0.76 -24.812 10.367 1 85 71 LEU B C 1
ATOM 2779 O O . LEU B 1 71 ? -0.854 -26 10.633 1 85 71 LEU B O 1
ATOM 2783 N N . LEU B 1 72 ? 0.286 -24.094 10.609 1 85.81 72 LEU B N 1
ATOM 2784 C CA . LEU B 1 72 ? 1.475 -24.703 11.195 1 85.81 72 LEU B CA 1
ATOM 2785 C C . LEU B 1 72 ? 1.216 -25.125 12.641 1 85.81 72 LEU B C 1
ATOM 2787 O O . LEU B 1 72 ? 1.817 -26.078 13.133 1 85.81 72 LEU B O 1
ATOM 2791 N N . ILE B 1 73 ? 0.326 -24.391 13.312 1 87.31 73 ILE B N 1
ATOM 2792 C CA . ILE B 1 73 ? -0.002 -24.719 14.695 1 87.31 73 ILE B CA 1
ATOM 2793 C C . ILE B 1 73 ? -1.027 -25.844 14.727 1 87.31 73 ILE B C 1
ATOM 2795 O O . ILE B 1 73 ? -1.271 -26.453 15.773 1 87.31 73 ILE B O 1
ATOM 2799 N N . GLY B 1 74 ? -1.58 -26.219 13.641 1 82.19 74 GLY B N 1
ATOM 2800 C CA . GLY B 1 74 ? -2.443 -27.391 13.57 1 82.19 74 GLY B CA 1
ATOM 2801 C C . GLY B 1 74 ? -3.908 -27.047 13.391 1 82.19 74 GLY B C 1
ATOM 2802 O O . GLY B 1 74 ? -4.785 -27.859 13.672 1 82.19 74 GLY B O 1
ATOM 2803 N N . GLU B 1 75 ? -4.188 -25.844 13.094 1 83.12 75 GLU B N 1
ATOM 2804 C CA . GLU B 1 75 ? -5.578 -25.484 12.844 1 83.12 75 GLU B CA 1
ATOM 2805 C C . GLU B 1 75 ? -6.059 -26.047 11.5 1 83.12 75 GLU B C 1
ATOM 2807 O O . GLU B 1 75 ? -5.27 -26.188 10.562 1 83.12 75 GLU B O 1
ATOM 2812 N N . PRO B 1 76 ? -7.344 -26.484 11.555 1 76.62 76 PRO B N 1
ATOM 2813 C CA . PRO B 1 76 ? -7.867 -26.984 10.281 1 76.62 76 PRO B CA 1
ATOM 2814 C C . PRO B 1 76 ? -7.922 -25.906 9.203 1 76.62 76 PRO B C 1
ATOM 2816 O O . PRO B 1 76 ? -8.055 -24.719 9.508 1 76.62 76 PRO B O 1
ATOM 2819 N N . VAL B 1 77 ? -7.801 -26.266 8.016 1 69.25 77 VAL B N 1
ATOM 2820 C CA . VAL B 1 77 ? -7.742 -25.375 6.863 1 69.25 77 VAL B CA 1
ATOM 2821 C C . VAL B 1 77 ? -9.039 -24.578 6.758 1 69.25 77 VAL B C 1
ATOM 2823 O O . VAL B 1 77 ? -9.008 -23.391 6.441 1 69.25 77 VAL B O 1
ATOM 2826 N N . ASP B 1 78 ? -10.141 -25.156 7.062 1 64.94 78 ASP B N 1
ATOM 2827 C CA . ASP B 1 78 ? -11.445 -24.531 6.914 1 64.94 78 ASP B CA 1
ATOM 2828 C C . ASP B 1 78 ? -11.766 -23.641 8.117 1 64.94 78 ASP B C 1
ATOM 2830 O O . ASP B 1 78 ? -12.719 -22.859 8.086 1 64.94 78 ASP B O 1
ATOM 2834 N N . GLY B 1 79 ? -10.812 -23.703 8.953 1 64.56 79 GLY B N 1
ATOM 2835 C CA . GLY B 1 79 ? -11.133 -22.984 10.18 1 64.56 79 GLY B CA 1
ATOM 2836 C C . GLY B 1 79 ? -9.93 -22.297 10.805 1 64.56 79 GLY B C 1
ATOM 2837 O O . GLY B 1 79 ? -9.727 -22.375 12.016 1 64.56 79 GLY B O 1
ATOM 2838 N N . THR B 1 80 ? -9.133 -21.719 9.953 1 77 80 THR B N 1
ATOM 2839 C CA . THR B 1 80 ? -7.961 -21.062 10.523 1 77 80 THR B CA 1
ATOM 2840 C C . THR B 1 80 ? -8.297 -19.641 10.977 1 77 80 THR B C 1
ATOM 2842 O O . THR B 1 80 ? -7.789 -18.672 10.414 1 77 80 THR B O 1
ATOM 2845 N N . TYR B 1 81 ? -9.188 -19.562 11.992 1 78.5 81 TYR B N 1
ATOM 2846 C CA . TYR B 1 81 ? -9.664 -18.266 12.461 1 78.5 81 TYR B CA 1
ATOM 2847 C C . TYR B 1 81 ? -8.734 -17.703 13.516 1 78.5 81 TYR B C 1
ATOM 2849 O O . TYR B 1 81 ? -8.414 -16.5 13.492 1 78.5 81 TYR B O 1
ATOM 2857 N N . ALA B 1 82 ? -8.242 -18.594 14.289 1 84.06 82 ALA B N 1
ATOM 2858 C CA . ALA B 1 82 ? -7.43 -18.094 15.398 1 84.06 82 ALA B CA 1
ATOM 2859 C C . ALA B 1 82 ? -6.102 -17.531 14.898 1 84.06 82 ALA B C 1
ATOM 2861 O O . ALA B 1 82 ? -5.672 -16.453 15.336 1 84.06 82 ALA B O 1
ATOM 2862 N N . GLY B 1 83 ? -5.465 -18.281 14.047 1 87.25 83 GLY B N 1
ATOM 2863 C CA . GLY B 1 83 ? -4.215 -17.797 13.484 1 87.25 83 GLY B CA 1
ATOM 2864 C C . GLY B 1 83 ? -4.395 -16.547 12.641 1 87.25 83 GLY B C 1
ATOM 2865 O O . GLY B 1 83 ? -3.602 -15.609 12.742 1 87.25 83 GLY B O 1
ATOM 2866 N N . LEU B 1 84 ? -5.477 -16.531 11.891 1 88.62 84 LEU B N 1
ATOM 2867 C CA . LEU B 1 84 ? -5.766 -15.414 10.984 1 88.62 84 LEU B CA 1
ATOM 2868 C C . LEU B 1 84 ? -6.102 -14.148 11.766 1 88.62 84 LEU B C 1
ATOM 2870 O O . LEU B 1 84 ? -5.422 -13.133 11.633 1 88.62 84 LEU B O 1
ATOM 2874 N N . TYR B 1 85 ? -7.066 -14.195 12.664 1 90.62 85 TYR B N 1
ATOM 2875 C CA . TYR B 1 85 ? -7.5 -13.031 13.43 1 90.62 85 TYR B CA 1
ATOM 2876 C C . TYR B 1 85 ? -6.457 -12.641 14.461 1 90.62 85 TYR B C 1
ATOM 2878 O O . TYR B 1 85 ? -6.184 -11.453 14.664 1 90.62 85 TYR B O 1
ATOM 2886 N N . GLY B 1 86 ? -5.895 -13.648 15.055 1 94 86 GLY B N 1
ATOM 2887 C CA . GLY B 1 86 ? -4.898 -13.367 16.078 1 94 86 GLY B CA 1
ATOM 2888 C C . GLY B 1 86 ? -3.686 -12.633 15.555 1 94 86 GLY B C 1
ATOM 2889 O O . GLY B 1 86 ? -3.305 -11.586 16.094 1 94 86 GLY B O 1
ATOM 2890 N N . PHE B 1 87 ? -3.141 -13.086 14.531 1 95.12 87 PHE B N 1
ATOM 2891 C CA . PHE B 1 87 ? -1.933 -12.484 13.984 1 95.12 87 PHE B CA 1
ATOM 2892 C C . PHE B 1 87 ? -2.23 -11.102 13.406 1 95.12 87 PHE B C 1
ATOM 2894 O O . PHE B 1 87 ? -1.451 -10.164 13.594 1 95.12 87 PHE B O 1
ATOM 2901 N N . CYS B 1 88 ? -3.318 -10.93 12.719 1 95 88 CYS B N 1
ATOM 2902 C CA . CYS B 1 88 ? -3.678 -9.641 12.141 1 95 88 CYS B CA 1
ATOM 2903 C C . CYS B 1 88 ? -3.904 -8.594 13.227 1 95 88 CYS B C 1
ATOM 2905 O O . CYS B 1 88 ? -3.518 -7.434 13.07 1 95 88 CYS B O 1
ATOM 2907 N N . LEU B 1 89 ? -4.504 -9.039 14.297 1 96.44 89 LEU B N 1
ATOM 2908 C CA . LEU B 1 89 ? -4.73 -8.109 15.398 1 96.44 89 LEU B CA 1
ATOM 2909 C C . LEU B 1 89 ? -3.41 -7.715 16.047 1 96.44 89 LEU B C 1
ATOM 2911 O O . LEU B 1 89 ? -3.213 -6.551 16.406 1 96.44 89 LEU B O 1
ATOM 2915 N N . ILE B 1 90 ? -2.535 -8.648 16.156 1 97 90 ILE B N 1
ATOM 2916 C CA . ILE B 1 90 ? -1.23 -8.359 16.75 1 97 90 ILE B CA 1
ATOM 2917 C C . ILE B 1 90 ? -0.484 -7.359 15.867 1 97 90 ILE B C 1
ATOM 2919 O O . ILE B 1 90 ? 0.075 -6.379 16.375 1 97 90 ILE B O 1
ATOM 2923 N N . VAL B 1 91 ? -0.51 -7.57 14.609 1 96.25 91 VAL B N 1
ATOM 2924 C CA . VAL B 1 91 ? 0.174 -6.688 13.664 1 96.25 91 VAL B CA 1
ATOM 2925 C C . VAL B 1 91 ? -0.452 -5.297 13.719 1 96.25 91 VAL B C 1
ATOM 2927 O O . VAL B 1 91 ? 0.259 -4.289 13.75 1 96.25 91 VAL B O 1
ATOM 2930 N N . ALA B 1 92 ? -1.786 -5.27 13.734 1 96.25 92 ALA B N 1
ATOM 2931 C CA . ALA B 1 92 ? -2.498 -3.996 13.773 1 96.25 92 ALA B CA 1
ATOM 2932 C C . ALA B 1 92 ? -2.16 -3.223 15.047 1 96.25 92 ALA B C 1
ATOM 2934 O O . ALA B 1 92 ? -1.905 -2.016 15 1 96.25 92 ALA B O 1
ATOM 2935 N N . LEU B 1 93 ? -2.125 -3.877 16.125 1 95.81 93 LEU B N 1
ATOM 2936 C CA . LEU B 1 93 ? -1.846 -3.24 17.406 1 95.81 93 LEU B CA 1
ATOM 2937 C C . LEU B 1 93 ? -0.383 -2.818 17.5 1 95.81 93 LEU B C 1
ATOM 2939 O O . LEU B 1 93 ? -0.067 -1.775 18.078 1 95.81 93 LEU B O 1
ATOM 2943 N N . LEU B 1 94 ? 0.448 -3.621 16.953 1 93.31 94 LEU B N 1
ATOM 2944 C CA . LEU B 1 94 ? 1.865 -3.275 16.922 1 93.31 94 LEU B CA 1
ATOM 2945 C C . LEU B 1 94 ? 2.102 -2.02 16.094 1 93.31 94 LEU B C 1
ATOM 2947 O O . LEU B 1 94 ? 2.889 -1.153 16.469 1 93.31 94 LEU B O 1
ATOM 2951 N N . MET B 1 95 ? 1.471 -2.016 14.984 1 93.5 95 MET B N 1
ATOM 2952 C CA . MET B 1 95 ? 1.583 -0.845 14.117 1 93.5 95 MET B CA 1
ATOM 2953 C C . MET B 1 95 ? 1.133 0.416 14.852 1 93.5 95 MET B C 1
ATOM 2955 O O . MET B 1 95 ? 1.787 1.457 14.766 1 93.5 95 MET B O 1
ATOM 2959 N N . THR B 1 96 ? 0.015 0.301 15.523 1 92.06 96 THR B N 1
ATOM 2960 C CA . THR B 1 96 ? -0.518 1.437 16.266 1 92.06 96 THR B CA 1
ATOM 2961 C C . THR B 1 96 ? 0.401 1.799 17.438 1 92.06 96 THR B C 1
ATOM 2963 O O . THR B 1 96 ? 0.569 2.977 17.75 1 92.06 96 THR B O 1
ATOM 2966 N N . PHE B 1 97 ? 0.978 0.816 18.031 1 92.5 97 PHE B N 1
ATOM 2967 C CA . PHE B 1 97 ? 1.908 1.031 19.141 1 92.5 97 PHE B CA 1
ATOM 2968 C C . PHE B 1 97 ? 3.129 1.815 18.672 1 92.5 97 PHE B C 1
ATOM 2970 O O . PHE B 1 97 ? 3.537 2.781 19.312 1 92.5 97 PHE B O 1
ATOM 2977 N N . VAL B 1 98 ? 3.66 1.441 17.578 1 90.12 98 VAL B N 1
ATOM 2978 C CA . VAL B 1 98 ? 4.832 2.109 17.031 1 90.12 98 VAL B CA 1
ATOM 2979 C C . VAL B 1 98 ? 4.473 3.537 16.625 1 90.12 98 VAL B C 1
ATOM 2981 O O . VAL B 1 98 ? 5.254 4.465 16.844 1 90.12 98 VAL B O 1
ATOM 2984 N N . LYS B 1 99 ? 3.324 3.646 16.047 1 90.06 99 LYS B N 1
ATOM 2985 C CA . LYS B 1 99 ? 2.832 4.953 15.625 1 90.06 99 LYS B CA 1
ATOM 2986 C C . LYS B 1 99 ? 2.785 5.93 16.797 1 90.06 99 LYS B C 1
ATOM 2988 O O . LYS B 1 99 ? 3.184 7.09 16.672 1 90.06 99 LYS B O 1
ATOM 2993 N N . ASN B 1 100 ? 2.283 5.469 17.953 1 88.38 100 ASN B N 1
ATOM 2994 C CA . ASN B 1 100 ? 2.092 6.332 19.109 1 88.38 100 ASN B CA 1
ATOM 2995 C C . ASN B 1 100 ? 3.406 6.59 19.844 1 88.38 100 ASN B C 1
ATOM 2997 O O . ASN B 1 100 ? 3.504 7.52 20.641 1 88.38 100 ASN B O 1
ATOM 3001 N N . ARG B 1 101 ? 4.379 5.801 19.516 1 86.75 101 ARG B N 1
ATOM 3002 C CA . ARG B 1 101 ? 5.641 5.941 20.234 1 86.75 101 ARG B CA 1
ATOM 3003 C C . ARG B 1 101 ? 6.68 6.664 19.375 1 86.75 101 ARG B C 1
ATOM 3005 O O . ARG B 1 101 ? 7.754 7.016 19.875 1 86.75 101 ARG B O 1
ATOM 3012 N N . THR B 1 102 ? 6.375 6.824 18.156 1 87.38 102 THR B N 1
ATOM 3013 C CA . THR B 1 102 ? 7.336 7.465 17.266 1 87.38 102 THR B CA 1
ATOM 3014 C C . THR B 1 102 ? 6.715 8.68 16.578 1 87.38 102 THR B C 1
ATOM 3016 O O . THR B 1 102 ? 5.512 8.922 16.703 1 87.38 102 THR B O 1
ATOM 3019 N N . ARG B 1 103 ? 7.531 9.398 15.945 1 85.62 103 ARG B N 1
ATOM 3020 C CA . ARG B 1 103 ? 7.07 10.586 15.234 1 85.62 103 ARG B CA 1
ATOM 3021 C C . ARG B 1 103 ? 7.023 10.336 13.734 1 85.62 103 ARG B C 1
ATOM 3023 O O . ARG B 1 103 ? 6.969 11.281 12.945 1 85.62 103 ARG B O 1
ATOM 3030 N N . LEU B 1 104 ? 7.105 9.094 13.398 1 89.75 104 LEU B N 1
ATOM 3031 C CA . LEU B 1 104 ? 7.047 8.742 11.984 1 89.75 104 LEU B CA 1
ATOM 3032 C C . LEU B 1 104 ? 5.645 8.961 11.43 1 89.75 104 LEU B C 1
ATOM 3034 O O . LEU B 1 104 ? 4.656 8.859 12.164 1 89.75 104 LEU B O 1
ATOM 3038 N N . ALA B 1 105 ? 5.602 9.297 10.211 1 90.94 105 ALA B N 1
ATOM 3039 C CA . ALA B 1 105 ? 4.309 9.445 9.539 1 90.94 105 ALA B CA 1
ATOM 3040 C C . ALA B 1 105 ? 3.562 8.117 9.484 1 90.94 105 ALA B C 1
ATOM 3042 O O . ALA B 1 105 ? 4.18 7.055 9.43 1 90.94 105 ALA B O 1
ATOM 3043 N N . ASN B 1 106 ? 2.26 8.133 9.508 1 90.94 106 ASN B N 1
ATOM 3044 C CA . ASN B 1 106 ? 1.422 6.941 9.453 1 90.94 106 ASN B CA 1
ATOM 3045 C C . ASN B 1 106 ? 1.753 6.078 8.242 1 90.94 106 ASN B C 1
ATOM 3047 O O . ASN B 1 106 ? 1.897 4.863 8.359 1 90.94 106 ASN B O 1
ATOM 3051 N N . ASP B 1 107 ? 1.957 6.699 7.152 1 92.06 107 ASP B N 1
ATOM 3052 C CA . ASP B 1 107 ? 2.213 5.953 5.922 1 92.06 107 ASP B CA 1
ATOM 3053 C C . ASP B 1 107 ? 3.545 5.207 5.996 1 92.06 107 ASP B C 1
ATOM 3055 O O . ASP B 1 107 ? 3.668 4.094 5.488 1 92.06 107 ASP B O 1
ATOM 3059 N N . THR B 1 108 ? 4.527 5.809 6.68 1 92.75 108 THR B N 1
ATOM 3060 C CA . THR B 1 108 ? 5.84 5.191 6.832 1 92.75 108 THR B CA 1
ATOM 3061 C C . THR B 1 108 ? 5.758 3.963 7.734 1 92.75 108 THR B C 1
ATOM 3063 O O . THR B 1 108 ? 6.293 2.904 7.402 1 92.75 108 THR B O 1
ATOM 3066 N N . ILE B 1 109 ? 5.051 4.113 8.82 1 94.12 109 ILE B N 1
ATOM 3067 C CA . ILE B 1 109 ? 4.906 3.006 9.766 1 94.12 109 ILE B CA 1
ATOM 3068 C C . ILE B 1 109 ? 4.176 1.847 9.086 1 94.12 109 ILE B C 1
ATOM 3070 O O . ILE B 1 109 ? 4.613 0.696 9.172 1 94.12 109 ILE B O 1
ATOM 3074 N N . ILE B 1 110 ? 3.115 2.184 8.414 1 94.31 110 ILE B N 1
ATOM 3075 C CA . ILE B 1 110 ? 2.334 1.171 7.711 1 94.31 110 ILE B CA 1
ATOM 3076 C C . ILE B 1 110 ? 3.195 0.495 6.648 1 94.31 110 ILE B C 1
ATOM 3078 O O . ILE B 1 110 ? 3.154 -0.727 6.492 1 94.31 110 ILE B O 1
ATOM 3082 N N . GLY B 1 111 ? 4.016 1.286 5.969 1 92.75 111 GLY B N 1
ATOM 3083 C CA . GLY B 1 111 ? 4.906 0.745 4.953 1 92.75 111 GLY B CA 1
ATOM 3084 C C . GLY B 1 111 ? 5.953 -0.2 5.52 1 92.75 111 GLY B C 1
ATOM 3085 O O . GLY B 1 111 ? 6.242 -1.239 4.926 1 92.75 111 GLY B O 1
ATOM 3086 N N . VAL B 1 112 ? 6.504 0.152 6.656 1 93.75 112 VAL B N 1
ATOM 3087 C CA . VAL B 1 112 ? 7.508 -0.678 7.312 1 93.75 112 VAL B CA 1
ATOM 3088 C C . VAL B 1 112 ? 6.895 -2.018 7.711 1 93.75 112 VAL B C 1
ATOM 3090 O O . VAL B 1 112 ? 7.465 -3.076 7.438 1 93.75 112 VAL B O 1
ATOM 3093 N N . VAL B 1 113 ? 5.785 -1.948 8.305 1 94.69 113 VAL B N 1
ATOM 3094 C CA . VAL B 1 113 ? 5.129 -3.166 8.773 1 94.69 113 VAL B CA 1
ATOM 3095 C C . VAL B 1 113 ? 4.699 -4.012 7.574 1 94.69 113 VAL B C 1
ATOM 3097 O O . VAL B 1 113 ? 4.809 -5.242 7.605 1 94.69 113 VAL B O 1
ATOM 3100 N N . LEU B 1 114 ? 4.246 -3.344 6.539 1 93 114 LEU B N 1
ATOM 3101 C CA . LEU B 1 114 ? 3.883 -4.066 5.324 1 93 114 LEU B CA 1
ATOM 3102 C C . LEU B 1 114 ? 5.07 -4.855 4.785 1 93 114 LEU B C 1
ATOM 3104 O O . LEU B 1 114 ? 4.934 -6.027 4.434 1 93 114 LEU B O 1
ATOM 3108 N N . ALA B 1 115 ? 6.172 -4.199 4.723 1 91 115 ALA B N 1
ATOM 3109 C CA . ALA B 1 115 ? 7.383 -4.848 4.23 1 91 115 ALA B CA 1
ATOM 3110 C C . ALA B 1 115 ? 7.723 -6.078 5.07 1 91 115 ALA B C 1
ATOM 3112 O O . ALA B 1 115 ? 8.125 -7.113 4.527 1 91 115 ALA B O 1
ATOM 3113 N N . GLN B 1 116 ? 7.547 -5.984 6.344 1 91.5 116 GLN B N 1
ATOM 3114 C CA . GLN B 1 116 ? 7.867 -7.074 7.262 1 91.5 116 GLN B CA 1
ATOM 3115 C C . GLN B 1 116 ? 6.891 -8.234 7.102 1 91.5 116 GLN B C 1
ATOM 3117 O O . GLN B 1 116 ? 7.301 -9.398 7.062 1 91.5 116 GLN B O 1
ATOM 3122 N N . VAL B 1 117 ? 5.676 -7.844 7.031 1 92.44 117 VAL B N 1
ATOM 3123 C CA . VAL B 1 117 ? 4.66 -8.883 6.922 1 92.44 117 VAL B CA 1
ATOM 3124 C C . VAL B 1 117 ? 4.777 -9.578 5.566 1 92.44 117 VAL B C 1
ATOM 3126 O O . VAL B 1 117 ? 4.539 -10.781 5.457 1 92.44 117 VAL B O 1
ATOM 3129 N N . LEU B 1 118 ? 5.141 -8.844 4.531 1 88.75 118 LEU B N 1
ATOM 3130 C CA . LEU B 1 118 ? 5.348 -9.438 3.215 1 88.75 118 LEU B CA 1
ATOM 3131 C C . LEU B 1 118 ? 6.496 -10.445 3.246 1 88.75 118 LEU B C 1
ATOM 3133 O O . LEU B 1 118 ? 6.359 -11.562 2.75 1 88.75 118 LEU B O 1
ATOM 3137 N N . GLY B 1 119 ? 7.648 -10.047 3.809 1 87.44 119 GLY B N 1
ATOM 3138 C CA . GLY B 1 119 ? 8.789 -10.953 3.926 1 87.44 119 GLY B CA 1
ATOM 3139 C C . GLY B 1 119 ? 8.477 -12.203 4.723 1 87.44 119 GLY B C 1
ATOM 3140 O O . GLY B 1 119 ? 8.781 -13.312 4.285 1 87.44 119 GLY B O 1
ATOM 3141 N N . LEU B 1 120 ? 7.816 -12.008 5.824 1 90.12 120 LEU B N 1
ATOM 3142 C CA . LEU B 1 120 ? 7.445 -13.117 6.688 1 90.12 120 LEU B CA 1
ATOM 3143 C C . LEU B 1 120 ? 6.445 -14.039 5.992 1 90.12 120 LEU B C 1
ATOM 3145 O O . LEU B 1 120 ? 6.531 -15.266 6.113 1 90.12 120 LEU B O 1
ATOM 3149 N N . GLY B 1 121 ? 5.527 -13.445 5.375 1 88.88 121 GLY B N 1
ATOM 3150 C CA . GLY B 1 121 ? 4.531 -14.219 4.648 1 88.88 121 GLY B CA 1
ATOM 3151 C C . GLY B 1 121 ? 5.133 -15.117 3.586 1 88.88 121 GLY B C 1
ATOM 3152 O O . GLY B 1 121 ? 4.742 -16.281 3.457 1 88.88 121 GLY B O 1
ATOM 3153 N N . ILE B 1 122 ? 6.051 -14.602 2.82 1 83.19 122 ILE B N 1
ATOM 3154 C CA . ILE B 1 122 ? 6.699 -15.367 1.763 1 83.19 122 ILE B CA 1
ATOM 3155 C C . ILE B 1 122 ? 7.434 -16.562 2.365 1 83.19 122 ILE B C 1
ATOM 3157 O O . ILE B 1 122 ? 7.309 -17.688 1.875 1 83.19 122 ILE B O 1
ATOM 3161 N N . ILE B 1 123 ? 8.125 -16.375 3.41 1 84.81 123 ILE B N 1
ATOM 3162 C CA . ILE B 1 123 ? 8.891 -17.438 4.047 1 84.81 123 ILE B CA 1
ATOM 3163 C C . ILE B 1 123 ? 7.938 -18.5 4.617 1 84.81 123 ILE B C 1
ATOM 3165 O O . ILE B 1 123 ? 8.141 -19.688 4.426 1 84.81 123 ILE B O 1
ATOM 3169 N N . LEU B 1 124 ? 6.926 -18.062 5.266 1 88.38 124 LEU B N 1
ATOM 3170 C CA . LEU B 1 124 ? 5.973 -18.984 5.879 1 88.38 124 LEU B CA 1
ATOM 3171 C C . LEU B 1 124 ? 5.211 -19.766 4.816 1 88.38 124 LEU B C 1
ATOM 3173 O O . LEU B 1 124 ? 4.887 -20.938 5.016 1 88.38 124 LEU B O 1
ATOM 3177 N N . MET B 1 125 ? 4.941 -19.094 3.721 1 83.69 125 MET B N 1
ATOM 3178 C CA . MET B 1 125 ? 4.215 -19.766 2.646 1 83.69 125 MET B CA 1
ATOM 3179 C C . MET B 1 125 ? 5.062 -20.875 2.021 1 83.69 125 MET B C 1
ATOM 3181 O O . MET B 1 125 ? 4.535 -21.906 1.619 1 83.69 125 MET B O 1
ATOM 3185 N N . ILE B 1 126 ? 6.332 -20.641 1.938 1 80.56 126 ILE B N 1
ATOM 3186 C CA . ILE B 1 126 ? 7.227 -21.656 1.412 1 80.56 126 ILE B CA 1
ATOM 3187 C C . ILE B 1 126 ? 7.203 -22.891 2.326 1 80.56 126 ILE B C 1
ATOM 3189 O O . ILE B 1 126 ? 7.156 -24.016 1.852 1 80.56 126 ILE B O 1
ATOM 3193 N N . VAL B 1 127 ? 7.141 -22.656 3.527 1 82.19 127 VAL B N 1
ATOM 3194 C CA . VAL B 1 127 ? 7.129 -23.734 4.5 1 82.19 127 VAL B CA 1
ATOM 3195 C C . VAL B 1 127 ? 5.789 -24.469 4.445 1 82.19 127 VAL B C 1
ATOM 3197 O O . VAL B 1 127 ? 5.75 -25.703 4.445 1 82.19 127 VAL B O 1
ATOM 3200 N N . VAL B 1 128 ? 4.785 -23.688 4.344 1 82.75 128 VAL B N 1
ATOM 3201 C CA . VAL B 1 128 ? 3.445 -24.25 4.398 1 82.75 128 VAL B CA 1
ATOM 3202 C C . VAL B 1 128 ? 3.141 -24.984 3.1 1 82.75 128 VAL B C 1
ATOM 3204 O O . VAL B 1 128 ? 2.475 -26.031 3.109 1 82.75 128 VAL B O 1
ATOM 3207 N N . THR B 1 129 ? 3.549 -24.453 1.998 1 77.81 129 THR B N 1
ATOM 3208 C CA . THR B 1 129 ? 3.258 -25.078 0.713 1 77.81 129 THR B CA 1
ATOM 3209 C C . THR B 1 129 ? 4.027 -26.391 0.565 1 77.81 129 THR B C 1
ATOM 3211 O O . THR B 1 129 ? 3.693 -27.219 -0.284 1 77.81 129 THR B O 1
ATOM 3214 N N . SER B 1 130 ? 4.992 -26.469 1.287 1 77.62 130 SER B N 1
ATOM 3215 C CA . SER B 1 130 ? 5.699 -27.75 1.286 1 77.62 130 SER B CA 1
ATOM 3216 C C . SER B 1 130 ? 4.898 -28.828 2.008 1 77.62 130 SER B C 1
ATOM 3218 O O . SER B 1 130 ? 5.094 -30.016 1.766 1 77.62 130 SER B O 1
ATOM 3220 N N . GLN B 1 131 ? 3.965 -28.391 2.762 1 77.69 131 GLN B N 1
ATOM 3221 C CA . GLN B 1 131 ? 3.236 -29.344 3.598 1 77.69 131 GLN B CA 1
ATOM 3222 C C . GLN B 1 131 ? 1.76 -29.391 3.217 1 77.69 131 GLN B C 1
ATOM 3224 O O . GLN B 1 131 ? 1.093 -30.406 3.42 1 77.69 131 GLN B O 1
ATOM 3229 N N . PHE B 1 132 ? 1.296 -28.203 2.748 1 74 132 PHE B N 1
ATOM 3230 C CA . PHE B 1 132 ? -0.129 -28.094 2.457 1 74 132 PHE B CA 1
ATOM 3231 C C . PHE B 1 132 ? -0.356 -27.734 0.996 1 74 132 PHE B C 1
ATOM 3233 O O . PHE B 1 132 ? 0.571 -27.297 0.308 1 74 132 PHE B O 1
ATOM 3240 N N . ASN B 1 133 ? -1.632 -27.922 0.557 1 70.94 133 ASN B N 1
ATOM 3241 C CA . ASN B 1 133 ? -1.995 -27.578 -0.814 1 70.94 133 ASN B CA 1
ATOM 3242 C C . ASN B 1 133 ? -2.111 -26.062 -1.001 1 70.94 133 ASN B C 1
ATOM 3244 O O . ASN B 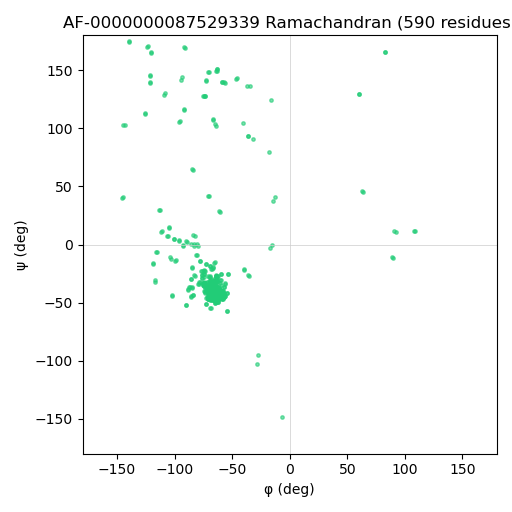1 133 ? -2.844 -25.391 -0.269 1 70.94 133 ASN B O 1
ATOM 3248 N N . ILE B 1 134 ? -1.469 -25.5 -1.957 1 67.38 134 ILE B N 1
ATOM 3249 C CA . ILE B 1 134 ? -1.345 -24.078 -2.256 1 67.38 134 ILE B CA 1
ATOM 3250 C C . ILE B 1 134 ? -2.707 -23.5 -2.65 1 67.38 134 ILE B C 1
ATOM 3252 O O . ILE B 1 134 ? -3.031 -22.359 -2.318 1 67.38 134 ILE B O 1
ATOM 3256 N N . HIS B 1 135 ? -3.473 -24.25 -3.287 1 63.94 135 HIS B N 1
ATOM 3257 C CA . HIS B 1 135 ? -4.754 -23.797 -3.805 1 63.94 135 HIS B CA 1
ATOM 3258 C C . HIS B 1 135 ? -5.711 -23.438 -2.672 1 63.94 135 HIS B C 1
ATOM 3260 O O . HIS B 1 135 ? -6.473 -22.484 -2.775 1 63.94 135 HIS B O 1
ATOM 3266 N N . GLN B 1 136 ? -5.586 -24.203 -1.709 1 62.78 136 GLN B N 1
ATOM 3267 C CA . GLN B 1 136 ? -6.461 -23.938 -0.571 1 62.78 136 GLN B CA 1
ATOM 3268 C C . GLN B 1 136 ? -6.074 -22.641 0.131 1 62.78 136 GLN B C 1
ATOM 3270 O O . GLN B 1 136 ? -6.945 -21.875 0.543 1 62.78 136 GLN B O 1
ATOM 3275 N N . VAL B 1 137 ? -4.848 -22.438 0.167 1 63.72 137 VAL B N 1
ATOM 3276 C CA . VAL B 1 137 ? -4.344 -21.234 0.812 1 63.72 137 VAL B CA 1
ATOM 3277 C C . VAL B 1 137 ? -4.703 -20.016 -0.025 1 63.72 137 VAL B C 1
ATOM 3279 O O . VAL B 1 137 ? -5.094 -18.969 0.516 1 63.72 137 VAL B O 1
ATOM 3282 N N . GLU B 1 138 ? -4.684 -20.109 -1.301 1 66.12 138 GLU B N 1
ATOM 3283 C CA . GLU B 1 138 ? -5.035 -19.031 -2.217 1 66.12 138 GLU B CA 1
ATOM 3284 C C . GLU B 1 138 ? -6.516 -18.672 -2.119 1 66.12 138 GLU B C 1
ATOM 3286 O O . GLU B 1 138 ? -6.891 -17.516 -2.221 1 66.12 138 GLU B O 1
ATOM 3291 N N . GLY B 1 139 ? -7.281 -19.656 -1.892 1 63.44 139 GLY B N 1
ATOM 3292 C CA . GLY B 1 139 ? -8.711 -19.438 -1.741 1 63.44 139 GLY B CA 1
ATOM 3293 C C . GLY B 1 139 ? -9.062 -18.594 -0.539 1 63.44 139 GLY B C 1
ATOM 3294 O O . GLY B 1 139 ? -9.984 -17.766 -0.6 1 63.44 139 GLY B O 1
ATOM 3295 N N . ILE B 1 140 ? -8.281 -18.734 0.465 1 61.56 140 ILE B N 1
ATOM 3296 C CA . ILE B 1 140 ? -8.516 -17.969 1.685 1 61.56 140 ILE B CA 1
ATOM 3297 C C . ILE B 1 140 ? -8.094 -16.516 1.472 1 61.56 140 ILE B C 1
ATOM 3299 O O . ILE B 1 140 ? -8.773 -15.594 1.922 1 61.56 140 ILE B O 1
ATOM 3303 N N . LEU B 1 141 ? -7.062 -16.344 0.717 1 60.12 141 LEU B N 1
ATOM 3304 C CA . LEU B 1 141 ? -6.465 -15.016 0.601 1 60.12 141 LEU B CA 1
ATOM 3305 C C . LEU B 1 141 ? -7.129 -14.211 -0.516 1 60.12 141 LEU B C 1
ATOM 3307 O O . LEU B 1 141 ? -7.289 -13 -0.403 1 60.12 141 LEU B O 1
ATOM 3311 N N . PHE B 1 142 ? -7.422 -14.859 -1.551 1 60.03 142 PHE B N 1
ATOM 3312 C CA . PHE B 1 142 ? -7.918 -14.133 -2.711 1 60.03 142 PHE B CA 1
ATOM 3313 C C . PHE B 1 142 ? -9.438 -14.242 -2.809 1 60.03 142 PHE B C 1
ATOM 3315 O O . PHE B 1 142 ? -10.078 -13.469 -3.523 1 60.03 142 PHE B O 1
ATOM 3322 N N . GLY B 1 143 ? -10 -14.859 -1.8 1 61.31 143 GLY B N 1
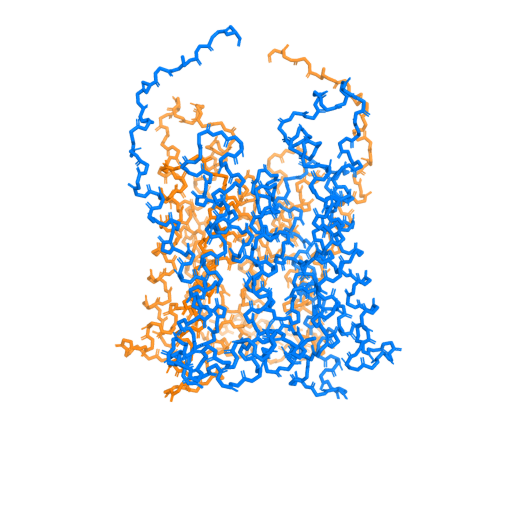ATOM 3323 C CA . GLY B 1 143 ? -11.453 -14.953 -1.72 1 61.31 143 GLY B CA 1
ATOM 3324 C C . GLY B 1 143 ? -12.07 -15.672 -2.904 1 61.31 143 GLY B C 1
ATOM 3325 O O . GLY B 1 143 ? -11.555 -15.594 -4.023 1 61.31 143 GLY B O 1
ATOM 3326 N N . SER B 1 144 ? -12.867 -16.578 -2.686 1 62.94 144 SER B N 1
ATOM 3327 C CA . SER B 1 144 ? -13.664 -17.219 -3.734 1 62.94 144 SER B CA 1
ATOM 3328 C C . SER B 1 144 ? -15.148 -17.188 -3.393 1 62.94 144 SER B C 1
ATOM 3330 O O . SER B 1 144 ? -15.562 -17.703 -2.352 1 62.94 144 SER B O 1
ATOM 3332 N N . LEU B 1 145 ? -15.781 -16.422 -4.223 1 61.66 145 LEU B N 1
ATOM 3333 C CA . LEU B 1 145 ? -17.234 -16.375 -4.035 1 61.66 145 LEU B CA 1
ATOM 3334 C C . LEU B 1 145 ? -17.812 -17.781 -4.047 1 61.66 145 LEU B C 1
ATOM 3336 O O . LEU B 1 145 ? -18.812 -18.062 -3.371 1 61.66 145 LEU B O 1
ATOM 3340 N N . ILE B 1 146 ? -17.125 -18.641 -4.676 1 58.81 146 ILE B N 1
ATOM 3341 C CA . ILE B 1 146 ? -17.609 -20 -4.867 1 58.81 146 ILE B CA 1
ATOM 3342 C C . ILE B 1 146 ? -17.453 -20.797 -3.568 1 58.81 146 ILE B C 1
ATOM 3344 O O . ILE B 1 146 ? -18.312 -21.625 -3.234 1 58.81 146 ILE B O 1
ATOM 3348 N N . THR B 1 147 ? -16.531 -20.375 -2.928 1 62.53 147 THR B N 1
ATOM 3349 C CA . THR B 1 147 ? -16.25 -21.172 -1.731 1 62.53 147 THR B CA 1
ATOM 3350 C C . THR B 1 147 ? -16.922 -20.547 -0.507 1 62.53 147 THR B C 1
ATOM 3352 O O . THR B 1 147 ? -16.734 -21.016 0.614 1 62.53 147 THR B O 1
ATOM 3355 N N . LEU B 1 148 ? -17.625 -19.516 -0.831 1 68.25 148 LEU B N 1
ATOM 3356 C CA . LEU B 1 148 ? -18.312 -18.875 0.287 1 68.25 148 LEU B CA 1
ATOM 3357 C C . LEU B 1 148 ? -19.391 -19.797 0.869 1 68.25 148 LEU B C 1
ATOM 3359 O O . LEU B 1 148 ? -20.328 -20.172 0.171 1 68.25 148 LEU B O 1
ATOM 3363 N N . ASN B 1 149 ? -19.109 -20.312 2.057 1 72.12 149 ASN B N 1
ATOM 3364 C CA . ASN B 1 149 ? -20.062 -21.172 2.742 1 72.12 149 ASN B CA 1
ATOM 3365 C C . ASN B 1 149 ? -20.984 -20.375 3.672 1 72.12 149 ASN B C 1
ATOM 3367 O O . ASN B 1 149 ? -20.75 -19.188 3.895 1 72.12 149 ASN B O 1
ATOM 3371 N N . ASP B 1 150 ? -21.984 -21.016 4.172 1 76.75 150 ASP B N 1
ATOM 3372 C CA . ASP B 1 150 ? -22.953 -20.375 5.039 1 76.75 150 ASP B CA 1
ATOM 3373 C C . ASP B 1 150 ? -22.312 -19.922 6.352 1 76.75 150 ASP B C 1
ATOM 3375 O O . ASP B 1 150 ? -22.688 -18.891 6.898 1 76.75 150 ASP B O 1
ATOM 3379 N N . GLN B 1 151 ? -21.344 -20.672 6.766 1 76.62 151 GLN B N 1
ATOM 3380 C CA . GLN B 1 151 ? -20.672 -20.297 8.008 1 76.62 151 GLN B CA 1
ATOM 3381 C C . GLN B 1 151 ? -19.859 -19.016 7.836 1 76.62 151 GLN B C 1
ATOM 3383 O O . GLN B 1 151 ? -19.828 -18.172 8.734 1 76.62 151 GLN B O 1
ATOM 3388 N N . ASP B 1 152 ? -19.297 -18.891 6.688 1 76.5 152 ASP B N 1
ATOM 3389 C CA . ASP B 1 152 ? -18.531 -17.672 6.402 1 76.5 152 ASP B CA 1
ATOM 3390 C C . ASP B 1 152 ? -19.438 -16.453 6.352 1 76.5 152 ASP B C 1
ATOM 3392 O O . ASP B 1 152 ? -19.078 -15.383 6.836 1 76.5 152 ASP B O 1
ATOM 3396 N N . LEU B 1 153 ? -20.562 -16.656 5.836 1 81.69 153 LEU B N 1
ATOM 3397 C CA . LEU B 1 153 ? -21.516 -15.547 5.723 1 81.69 153 LEU B CA 1
ATOM 3398 C C . LEU B 1 153 ? -22.016 -15.125 7.098 1 81.69 153 LEU B C 1
ATOM 3400 O O . LEU B 1 153 ? -22.25 -13.938 7.344 1 81.69 153 LEU B O 1
ATOM 3404 N N . ILE B 1 154 ? -22.172 -16.094 7.902 1 83.75 154 ILE B N 1
ATOM 3405 C CA . ILE B 1 154 ? -22.641 -15.797 9.25 1 83.75 154 ILE B CA 1
ATOM 3406 C C . ILE B 1 154 ? -21.562 -15.016 10.008 1 83.75 154 ILE B C 1
ATOM 3408 O O . ILE B 1 154 ? -21.859 -14.031 10.688 1 83.75 154 ILE B O 1
ATOM 3412 N N . VAL B 1 155 ? -20.344 -15.43 9.898 1 80.75 155 VAL B N 1
ATOM 3413 C CA . VAL B 1 155 ? -19.234 -14.75 10.555 1 80.75 155 VAL B CA 1
ATOM 3414 C C . VAL B 1 155 ? -19.125 -13.32 10.039 1 80.75 155 VAL B C 1
ATOM 3416 O O . VAL B 1 155 ? -18.938 -12.383 10.82 1 80.75 155 VAL B O 1
ATOM 3419 N N . LEU B 1 156 ? -19.297 -13.172 8.781 1 85.06 156 LEU B N 1
ATOM 3420 C CA . LEU B 1 156 ? -19.219 -11.852 8.172 1 85.06 156 LEU B CA 1
ATOM 3421 C C . LEU B 1 156 ? -20.344 -10.953 8.672 1 85.06 156 LEU B C 1
ATOM 3423 O O . LEU B 1 156 ? -20.109 -9.789 8.992 1 85.06 156 LEU B O 1
ATOM 3427 N N . THR B 1 157 ? -21.516 -11.531 8.734 1 88.31 157 THR B N 1
ATOM 3428 C CA . THR B 1 157 ? -22.672 -10.766 9.148 1 88.31 157 THR B CA 1
ATOM 3429 C C . THR B 1 157 ? -22.547 -10.328 10.602 1 88.31 157 THR B C 1
ATOM 3431 O O . THR B 1 157 ? -22.828 -9.172 10.938 1 88.31 157 THR B O 1
ATOM 3434 N N . ILE B 1 158 ? -22.078 -11.211 11.398 1 90.31 158 ILE B N 1
ATOM 3435 C CA . ILE B 1 158 ? -21.938 -10.906 12.812 1 90.31 158 ILE B CA 1
ATOM 3436 C C . ILE B 1 158 ? -20.844 -9.867 13.016 1 90.31 158 ILE B C 1
ATOM 3438 O O . ILE B 1 158 ? -21.031 -8.891 13.742 1 90.31 158 ILE B O 1
ATOM 3442 N N . ALA B 1 159 ? -19.75 -10.094 12.398 1 90.06 159 ALA B N 1
ATOM 3443 C CA . ALA B 1 159 ? -18.641 -9.148 12.492 1 90.06 159 ALA B CA 1
ATOM 3444 C C . ALA B 1 159 ? -19.062 -7.77 11.992 1 90.06 159 ALA B C 1
ATOM 3446 O O . ALA B 1 159 ? -18.75 -6.75 12.617 1 90.06 159 ALA B O 1
ATOM 3447 N N . SER B 1 160 ? -19.75 -7.738 10.891 1 91.94 160 SER B N 1
ATOM 3448 C CA . SER B 1 160 ? -20.188 -6.473 10.305 1 91.94 160 SER B CA 1
ATOM 3449 C C . SER B 1 160 ? -21.188 -5.754 11.211 1 91.94 160 SER B C 1
ATOM 3451 O O . SER B 1 160 ? -21.141 -4.527 11.336 1 91.94 160 SER B O 1
ATOM 3453 N N . LEU B 1 161 ? -22.047 -6.547 11.781 1 93 161 LEU B N 1
ATOM 3454 C CA . LEU B 1 161 ? -23.047 -5.953 12.672 1 93 161 LEU B CA 1
ATOM 3455 C C . LEU B 1 161 ? -22.375 -5.379 13.914 1 93 161 LEU B C 1
ATOM 3457 O O . LEU B 1 161 ? -22.688 -4.258 14.328 1 93 161 LEU B O 1
ATOM 3461 N N . VAL B 1 162 ? -21.5 -6.141 14.453 1 93.88 162 VAL B N 1
ATOM 3462 C CA . VAL B 1 162 ? -20.828 -5.707 15.672 1 93.88 162 VAL B CA 1
ATOM 3463 C C . VAL B 1 162 ? -19.969 -4.477 15.375 1 93.88 162 VAL B C 1
ATOM 3465 O O . VAL B 1 162 ? -20.062 -3.469 16.094 1 93.88 162 VAL B O 1
ATOM 3468 N N . VAL B 1 163 ? -19.203 -4.488 14.375 1 94.06 163 VAL B N 1
ATOM 3469 C CA . VAL B 1 163 ? -18.328 -3.381 14.008 1 94.06 163 VAL B CA 1
ATOM 3470 C C . VAL B 1 163 ? -19.156 -2.184 13.562 1 94.06 163 VAL B C 1
ATOM 3472 O O . VAL B 1 163 ? -18.844 -1.04 13.906 1 94.06 163 VAL B O 1
ATOM 3475 N N . GLY B 1 164 ? -20.234 -2.506 12.82 1 94.25 164 GLY B N 1
ATOM 3476 C CA . GLY B 1 164 ? -21.109 -1.435 12.375 1 94.25 164 GLY B CA 1
ATOM 3477 C C . GLY B 1 164 ? -21.734 -0.656 13.523 1 94.25 164 GLY B C 1
ATOM 3478 O O . GLY B 1 164 ? -21.734 0.577 13.508 1 94.25 164 GLY B O 1
ATOM 3479 N N . ILE B 1 165 ? -22.156 -1.353 14.492 1 94.38 165 ILE B N 1
ATOM 3480 C CA . ILE B 1 165 ? -22.812 -0.73 15.641 1 94.38 165 ILE B CA 1
ATOM 3481 C C . ILE B 1 165 ? -21.797 0.071 16.438 1 94.38 165 ILE B C 1
ATOM 3483 O O . ILE B 1 165 ? -22.031 1.237 16.766 1 94.38 165 ILE B O 1
ATOM 3487 N N . LEU B 1 166 ? -20.656 -0.5 16.688 1 93.62 166 LEU B N 1
ATOM 3488 C CA . LEU B 1 166 ? -19.625 0.176 17.469 1 93.62 166 LEU B CA 1
ATOM 3489 C C . LEU B 1 166 ? -19.078 1.374 16.703 1 93.62 166 LEU B C 1
ATOM 3491 O O . LEU B 1 166 ? -18.75 2.404 17.312 1 93.62 166 LEU B O 1
ATOM 3495 N N . PHE B 1 167 ? -19.047 1.219 15.445 1 92.31 167 PHE B N 1
ATOM 3496 C CA . PHE B 1 167 ? -18.562 2.309 14.609 1 92.31 167 PHE B CA 1
ATOM 3497 C C . PHE B 1 167 ? -19.547 3.465 14.594 1 92.31 167 PHE B C 1
ATOM 3499 O O . PHE B 1 167 ? -19.156 4.629 14.711 1 92.31 167 PHE B O 1
ATOM 3506 N N . ALA B 1 168 ? -20.812 3.107 14.461 1 91.38 168 ALA B N 1
ATOM 3507 C CA . ALA B 1 168 ? -21.859 4.141 14.422 1 91.38 168 ALA B CA 1
ATOM 3508 C C . ALA B 1 168 ? -21.906 4.906 15.742 1 91.38 168 ALA B C 1
ATOM 3510 O O . ALA B 1 168 ? -22.078 6.129 15.75 1 91.38 168 ALA B O 1
ATOM 3511 N N . PHE B 1 169 ? -21.672 4.191 16.812 1 91.81 169 PHE B N 1
ATOM 3512 C CA . PHE B 1 169 ? -21.766 4.805 18.125 1 91.81 169 PHE B CA 1
ATOM 3513 C C . PHE B 1 169 ? -20.547 5.676 18.406 1 91.81 169 PHE B C 1
ATOM 3515 O O . PHE B 1 169 ? -20.641 6.664 19.141 1 91.81 169 PHE B O 1
ATOM 3522 N N . ASN B 1 170 ? -19.453 5.387 17.812 1 92.31 170 ASN B N 1
ATOM 3523 C CA . ASN B 1 170 ? -18.219 6.113 18.094 1 92.31 170 ASN B CA 1
ATOM 3524 C C . ASN B 1 170 ? -17.781 6.965 16.906 1 92.31 170 ASN B C 1
ATOM 3526 O O . ASN B 1 170 ? -16.656 7.48 16.891 1 92.31 170 ASN B O 1
ATOM 3530 N N . PHE B 1 171 ? -18.594 7.121 15.984 1 90.88 171 PHE B N 1
ATOM 3531 C CA . PHE B 1 171 ? -18.234 7.812 14.75 1 90.88 171 PHE B CA 1
ATOM 3532 C C . PHE B 1 171 ? -17.797 9.242 15.039 1 90.88 171 PHE B C 1
ATOM 3534 O O . PHE B 1 171 ? -16.75 9.695 14.562 1 90.88 171 PHE B O 1
ATOM 3541 N N . ASN B 1 172 ? -18.562 9.938 15.867 1 88.62 172 ASN B N 1
ATOM 3542 C CA . ASN B 1 172 ? -18.25 11.328 16.203 1 88.62 172 ASN B CA 1
ATOM 3543 C C . ASN B 1 172 ? -16.953 11.438 16.984 1 88.62 172 ASN B C 1
ATOM 3545 O O . ASN B 1 172 ? -16.188 12.383 16.797 1 88.62 172 ASN B O 1
ATOM 3549 N N . ARG B 1 173 ? -16.734 10.453 17.781 1 89.69 173 ARG B N 1
ATOM 3550 C CA . ARG B 1 173 ? -15.508 10.438 18.578 1 89.69 173 ARG B CA 1
ATOM 3551 C C . ARG B 1 173 ? -14.289 10.164 17.688 1 89.69 173 ARG B C 1
ATOM 3553 O O . ARG B 1 173 ? -13.242 10.789 17.859 1 89.69 173 ARG B O 1
ATOM 3560 N N . PHE B 1 174 ? -14.531 9.281 16.719 1 91.25 174 PHE B N 1
ATOM 3561 C CA . PHE B 1 174 ? -13.445 8.969 15.797 1 91.25 174 PHE B CA 1
ATOM 3562 C C . PHE B 1 174 ? -13.078 10.188 14.961 1 91.25 174 PHE B C 1
ATOM 3564 O O . PHE B 1 174 ? -11.898 10.523 14.828 1 91.25 174 PHE B O 1
ATOM 3571 N N . MET B 1 175 ? -14.062 10.852 14.484 1 87.06 175 MET B N 1
ATOM 3572 C CA . MET B 1 175 ? -13.836 11.992 13.609 1 87.06 175 MET B CA 1
ATOM 3573 C C . MET B 1 175 ? -13.234 13.164 14.383 1 87.06 175 MET B C 1
ATOM 3575 O O . MET B 1 175 ? -12.312 13.82 13.906 1 87.06 175 MET B O 1
ATOM 3579 N N . LEU B 1 176 ? -13.695 13.367 15.562 1 85.31 176 LEU B N 1
ATOM 3580 C CA . LEU B 1 176 ? -13.172 14.438 16.406 1 85.31 176 LEU B CA 1
ATOM 3581 C C . LEU B 1 176 ? -11.695 14.211 16.719 1 85.31 176 LEU B C 1
ATOM 3583 O O . LEU B 1 176 ? -10.891 15.141 16.625 1 85.31 176 LEU B O 1
ATOM 3587 N N . ALA B 1 177 ? -11.359 13.008 17 1 86.56 177 ALA B N 1
ATOM 3588 C CA . ALA B 1 177 ? -9.977 12.656 17.328 1 86.56 177 ALA B CA 1
ATOM 3589 C C . ALA B 1 177 ? -9.07 12.766 16.109 1 86.56 177 ALA B C 1
ATOM 3591 O O . ALA B 1 177 ? -7.875 13.023 16.234 1 86.56 177 ALA B O 1
ATOM 3592 N N . SER B 1 178 ? -9.688 12.578 14.969 1 82.69 178 SER B N 1
ATOM 3593 C CA . SER B 1 178 ? -8.922 12.641 13.727 1 82.69 178 SER B CA 1
ATOM 3594 C C . SER B 1 178 ? -8.664 14.078 13.305 1 82.69 178 SER B C 1
ATOM 3596 O O . SER B 1 178 ? -7.594 14.398 12.773 1 82.69 178 SER B O 1
ATOM 3598 N N . PHE B 1 179 ? -9.57 14.953 13.57 1 82.5 179 PHE B N 1
ATOM 3599 C CA . PHE B 1 179 ? -9.461 16.344 13.125 1 82.5 179 PHE B CA 1
ATOM 3600 C C . PHE B 1 179 ? -8.664 17.172 14.125 1 82.5 179 PHE B C 1
ATOM 3602 O O . PHE B 1 179 ? -7.84 18 13.734 1 82.5 179 PHE B O 1
ATOM 3609 N N . ASN B 1 180 ? -8.969 16.969 15.422 1 85.5 180 ASN B N 1
ATOM 3610 C CA . ASN B 1 180 ? -8.328 17.781 16.453 1 85.5 180 ASN B CA 1
ATOM 3611 C C . ASN B 1 180 ? -8.078 16.969 17.719 1 85.5 180 ASN B C 1
ATOM 3613 O O . ASN B 1 180 ? -8.953 16.844 18.578 1 85.5 180 ASN B O 1
ATOM 3617 N N . ARG B 1 181 ? -6.875 16.594 17.891 1 83.75 181 ARG B N 1
ATOM 3618 C CA . ARG B 1 181 ? -6.504 15.75 19.031 1 83.75 181 ARG B CA 1
ATOM 3619 C C . ARG B 1 181 ? -6.637 16.516 20.328 1 83.75 181 ARG B C 1
ATOM 3621 O O . ARG B 1 181 ? -7.043 15.961 21.359 1 83.75 181 ARG B O 1
ATOM 3628 N N . THR B 1 182 ? -6.332 17.766 20.219 1 85.38 182 THR B N 1
ATOM 3629 C CA . THR B 1 182 ? -6.402 18.609 21.406 1 85.38 182 THR B CA 1
ATOM 3630 C C . THR B 1 182 ? -7.848 18.781 21.875 1 85.38 182 THR B C 1
ATOM 3632 O O . THR B 1 182 ? -8.141 18.703 23.062 1 85.38 182 THR B O 1
ATOM 3635 N N . LEU B 1 183 ? -8.633 19.031 20.875 1 86.75 183 LEU B N 1
ATOM 3636 C CA . LEU B 1 183 ? -10.039 19.188 21.188 1 86.75 183 LEU B CA 1
ATOM 3637 C C . LEU B 1 183 ? -10.633 17.906 21.75 1 86.75 183 LEU B C 1
ATOM 3639 O O . LEU B 1 183 ? -11.469 17.922 22.656 1 86.75 183 LEU B O 1
ATOM 3643 N N . ALA B 1 184 ? -10.234 16.812 21.266 1 85.88 184 ALA B N 1
ATOM 3644 C CA . ALA B 1 184 ? -10.711 15.516 21.75 1 85.88 184 ALA B CA 1
ATOM 3645 C C . ALA B 1 184 ? -10.305 15.289 23.203 1 85.88 184 ALA B C 1
ATOM 3647 O O . ALA B 1 184 ? -11.117 14.852 24.016 1 85.88 184 ALA B O 1
ATOM 3648 N N . LYS B 1 185 ? -9.094 15.594 23.469 1 88.12 185 LYS B N 1
ATOM 3649 C CA . LYS B 1 185 ? -8.617 15.469 24.844 1 88.12 185 LYS B CA 1
ATOM 3650 C C . LYS B 1 185 ? -9.391 16.391 25.781 1 88.12 185 LYS B C 1
ATOM 3652 O O . LYS B 1 185 ? -9.711 16 26.906 1 88.12 185 LYS B O 1
ATOM 3657 N N . ALA B 1 186 ? -9.703 17.609 25.312 1 89.19 186 ALA B N 1
ATOM 3658 C CA . ALA B 1 186 ? -10.445 18.578 26.109 1 89.19 186 ALA B CA 1
ATOM 3659 C C . ALA B 1 186 ? -11.852 18.078 26.422 1 89.19 186 ALA B C 1
ATOM 3661 O O . ALA B 1 186 ? -12.422 18.422 27.453 1 89.19 186 ALA B O 1
ATOM 3662 N N . ARG B 1 187 ? -12.359 17.281 25.625 1 91.12 187 ARG B N 1
ATOM 3663 C CA . ARG B 1 187 ? -13.695 16.734 25.828 1 91.12 187 ARG B CA 1
ATOM 3664 C C . ARG B 1 187 ? -13.641 15.438 26.641 1 91.12 187 ARG B C 1
ATOM 3666 O O . ARG B 1 187 ? -14.633 14.719 26.734 1 91.12 187 ARG B O 1
ATOM 3673 N N . GLY B 1 188 ? -12.453 15.07 27.062 1 89.31 188 GLY B N 1
ATOM 3674 C CA . GLY B 1 188 ? -12.281 13.914 27.922 1 89.31 188 GLY B CA 1
ATOM 3675 C C . GLY B 1 188 ? -12.047 12.625 27.156 1 89.31 188 GLY B C 1
ATOM 3676 O O . GLY B 1 188 ? -12.148 11.531 27.734 1 89.31 188 GLY B O 1
ATOM 3677 N N . LEU B 1 189 ? -11.805 12.773 25.938 1 89.5 189 LEU B N 1
ATOM 3678 C CA . LEU B 1 189 ? -11.555 11.586 25.125 1 89.5 189 LEU B CA 1
ATOM 3679 C C . LEU B 1 189 ? -10.062 11.305 25.016 1 89.5 189 LEU B C 1
ATOM 3681 O O . LEU B 1 189 ? -9.25 12.234 25.047 1 89.5 189 LEU B O 1
ATOM 3685 N N . SER B 1 190 ? -9.734 10.039 25.047 1 91.69 190 SER B N 1
ATOM 3686 C CA . SER B 1 190 ? -8.344 9.664 24.812 1 91.69 190 SER B CA 1
ATOM 3687 C C . SER B 1 190 ? -8.102 9.297 23.359 1 91.69 190 SER B C 1
ATOM 3689 O O . SER B 1 190 ? -8.523 8.234 22.906 1 91.69 190 SER B O 1
ATOM 3691 N N . PRO B 1 191 ? -7.484 10.109 22.688 1 90.12 191 PRO B N 1
ATOM 3692 C CA . PRO B 1 191 ? -7.234 9.844 21.266 1 90.12 191 PRO B CA 1
ATOM 3693 C C . PRO B 1 191 ? -6.5 8.523 21.031 1 90.12 191 PRO B C 1
ATOM 3695 O O . PRO B 1 191 ? -6.77 7.828 20.047 1 90.12 191 PRO B O 1
ATOM 3698 N N . VAL B 1 192 ? -5.656 8.164 21.922 1 91.06 192 VAL B N 1
ATOM 3699 C CA . VAL B 1 192 ? -4.875 6.941 21.781 1 91.06 192 VAL B CA 1
ATOM 3700 C C . VAL B 1 192 ? -5.801 5.727 21.875 1 91.06 192 VAL B C 1
ATOM 3702 O O . VAL B 1 192 ? -5.699 4.801 21.078 1 91.06 192 VAL B O 1
ATOM 3705 N N . PHE B 1 193 ? -6.656 5.801 22.797 1 93.12 193 PHE B N 1
ATOM 3706 C CA . PHE B 1 193 ? -7.609 4.707 22.953 1 93.12 193 PHE B CA 1
ATOM 3707 C C . PHE B 1 193 ? -8.508 4.594 21.734 1 93.12 193 PHE B C 1
ATOM 3709 O O . PHE B 1 193 ? -8.805 3.488 21.266 1 93.12 193 PHE B O 1
ATOM 3716 N N . LEU B 1 194 ? -8.945 5.676 21.234 1 92.5 194 LEU B N 1
ATOM 3717 C CA . LEU B 1 194 ? -9.828 5.688 20.078 1 92.5 194 LEU B CA 1
ATOM 3718 C C . LEU B 1 194 ? -9.109 5.164 18.844 1 92.5 194 LEU B C 1
ATOM 3720 O O . LEU B 1 194 ? -9.727 4.539 17.969 1 92.5 194 LEU B O 1
ATOM 3724 N N . GLU B 1 195 ? -7.848 5.391 18.781 1 92.19 195 GLU B N 1
ATOM 3725 C CA . GLU B 1 195 ? -7.047 4.875 17.672 1 92.19 195 GLU B CA 1
ATOM 3726 C C . GLU B 1 195 ? -6.961 3.352 17.719 1 92.19 195 GLU B C 1
ATOM 3728 O O . GLU B 1 195 ? -7.133 2.68 16.703 1 92.19 195 GLU B O 1
ATOM 3733 N N . TYR B 1 196 ? -6.715 2.873 18.953 1 94.44 196 TYR B N 1
ATOM 3734 C CA . TYR B 1 196 ? -6.648 1.427 19.125 1 94.44 196 TYR B CA 1
ATOM 3735 C C . TYR B 1 196 ? -8 0.78 18.844 1 94.44 196 TYR B C 1
ATOM 3737 O O . TYR B 1 196 ? -8.07 -0.294 18.234 1 94.44 196 TYR B O 1
ATOM 3745 N N . LEU B 1 197 ? -8.992 1.437 19.266 1 94.56 197 LEU B N 1
ATOM 3746 C CA . LEU B 1 197 ? -10.336 0.919 19.047 1 94.56 197 LEU B CA 1
ATOM 3747 C C . LEU B 1 197 ? -10.672 0.892 17.562 1 94.56 197 LEU B C 1
ATOM 3749 O O . LEU B 1 197 ? -11.195 -0.104 17.047 1 94.56 197 LEU B O 1
ATOM 3753 N N . PHE B 1 198 ? -10.375 1.95 16.906 1 94.19 198 PHE B N 1
ATOM 3754 C CA . PHE B 1 198 ? -10.68 2.049 15.484 1 94.19 198 PHE B CA 1
ATOM 3755 C C . PHE B 1 198 ? -9.922 0.986 14.695 1 94.19 198 PHE B C 1
ATOM 3757 O O . PHE B 1 198 ? -10.5 0.305 13.852 1 94.19 198 PHE B O 1
ATOM 3764 N N . VAL B 1 199 ? -8.664 0.834 14.977 1 94.38 199 VAL B N 1
ATOM 3765 C CA . VAL B 1 199 ? -7.828 -0.101 14.234 1 94.38 199 VAL B CA 1
ATOM 3766 C C . VAL B 1 199 ? -8.289 -1.532 14.5 1 94.38 199 VAL B C 1
ATOM 3768 O O . VAL B 1 199 ? -8.258 -2.377 13.602 1 94.38 199 VAL B O 1
ATOM 3771 N N . THR B 1 200 ? -8.664 -1.787 15.719 1 95.81 200 THR B N 1
ATOM 3772 C CA . THR B 1 200 ? -9.18 -3.105 16.078 1 95.81 200 THR B CA 1
ATOM 3773 C C . THR B 1 200 ? -10.461 -3.412 15.297 1 95.81 200 THR B C 1
ATOM 3775 O O . THR B 1 200 ? -10.594 -4.492 14.719 1 95.81 200 THR B O 1
ATOM 3778 N N . LEU B 1 201 ? -11.383 -2.486 15.266 1 94.94 201 LEU B N 1
ATOM 3779 C CA . LEU B 1 201 ? -12.641 -2.656 14.539 1 94.94 201 LEU B CA 1
ATOM 3780 C C . LEU B 1 201 ? -12.383 -2.836 13.047 1 94.94 201 LEU B C 1
ATOM 3782 O O . LEU B 1 201 ? -12.945 -3.73 12.414 1 94.94 201 LEU B O 1
ATOM 3786 N N . MET B 1 202 ? -11.523 -2.053 12.57 1 93.25 202 MET B N 1
ATOM 3787 C CA . MET B 1 202 ? -11.172 -2.119 11.148 1 93.25 202 MET B CA 1
ATOM 3788 C C . MET B 1 202 ? -10.547 -3.465 10.805 1 93.25 202 MET B C 1
ATOM 3790 O O . MET B 1 202 ? -10.867 -4.055 9.773 1 93.25 202 MET B O 1
ATOM 3794 N N . THR B 1 203 ? -9.664 -3.898 11.648 1 94.56 203 THR B N 1
ATOM 3795 C CA . THR B 1 203 ? -8.984 -5.164 11.406 1 94.56 203 THR B CA 1
ATOM 3796 C C . THR B 1 203 ? -9.977 -6.32 11.391 1 94.56 203 THR B C 1
ATOM 3798 O O . THR B 1 203 ? -9.898 -7.203 10.531 1 94.56 203 THR B O 1
ATOM 3801 N N . ILE B 1 204 ? -10.898 -6.297 12.266 1 93.44 204 ILE B N 1
ATOM 3802 C CA . ILE B 1 204 ? -11.891 -7.355 12.359 1 93.44 204 ILE B CA 1
ATOM 3803 C C . ILE B 1 204 ? -12.711 -7.418 11.078 1 93.44 204 ILE B C 1
ATOM 3805 O O . ILE B 1 204 ? -12.891 -8.492 10.492 1 93.44 204 ILE B O 1
ATOM 3809 N N . VAL B 1 205 ? -13.148 -6.332 10.641 1 90.44 205 VAL B N 1
ATOM 3810 C CA . VAL B 1 205 ? -14.016 -6.32 9.461 1 90.44 205 VAL B CA 1
ATOM 3811 C C . VAL B 1 205 ? -13.195 -6.621 8.211 1 90.44 205 VAL B C 1
ATOM 3813 O O . VAL B 1 205 ? -13.68 -7.273 7.285 1 90.44 205 VAL B O 1
ATOM 3816 N N . VAL B 1 206 ? -11.984 -6.164 8.148 1 90.38 206 VAL B N 1
ATOM 3817 C CA . VAL B 1 206 ? -11.117 -6.418 7.004 1 90.38 206 VAL B CA 1
ATOM 3818 C C . VAL B 1 206 ? -10.836 -7.914 6.891 1 90.38 206 VAL B C 1
ATOM 3820 O O . VAL B 1 206 ? -10.969 -8.5 5.812 1 90.38 206 VAL B O 1
ATOM 3823 N N . VAL B 1 207 ? -10.477 -8.508 8 1 90 207 VAL B N 1
ATOM 3824 C CA . VAL B 1 207 ? -10.148 -9.93 8.008 1 90 207 VAL B CA 1
ATOM 3825 C C . VAL B 1 207 ? -11.391 -10.75 7.652 1 90 207 VAL B C 1
ATOM 3827 O O . VAL B 1 207 ? -11.312 -11.719 6.895 1 90 207 VAL B O 1
ATOM 3830 N N . ALA B 1 208 ? -12.539 -10.352 8.188 1 86.62 208 ALA B N 1
ATOM 3831 C CA . ALA B 1 208 ? -13.789 -11.055 7.898 1 86.62 208 ALA B CA 1
ATOM 3832 C C . ALA B 1 208 ? -14.148 -10.953 6.418 1 86.62 208 ALA B C 1
ATOM 3834 O O . ALA B 1 208 ? -14.758 -11.867 5.855 1 86.62 208 ALA B O 1
ATOM 3835 N N . SER B 1 209 ? -13.742 -9.875 5.816 1 84.38 209 SER B N 1
ATOM 3836 C CA . SER B 1 209 ? -14.094 -9.625 4.422 1 84.38 209 SER B CA 1
ATOM 3837 C C . SER B 1 209 ? -13.125 -10.312 3.473 1 84.38 209 SER B C 1
ATOM 3839 O O . SER B 1 209 ? -13.438 -10.531 2.301 1 84.38 209 SER B O 1
ATOM 3841 N N . LEU B 1 210 ? -11.953 -10.656 3.912 1 80.56 210 LEU B N 1
ATOM 3842 C CA . LEU B 1 210 ? -10.906 -11.195 3.055 1 80.56 210 LEU B CA 1
ATOM 3843 C C . LEU B 1 210 ? -11.336 -12.516 2.424 1 80.56 210 LEU B C 1
ATOM 3845 O O . LEU B 1 210 ? -11.07 -12.758 1.242 1 80.56 210 LEU B O 1
ATOM 3849 N N . LYS B 1 211 ? -11.898 -13.383 3.223 1 70.94 211 LYS B N 1
ATOM 3850 C CA . LYS B 1 211 ? -12.289 -14.695 2.721 1 70.94 211 LYS B CA 1
ATOM 3851 C C . LYS B 1 211 ? -13.375 -14.57 1.657 1 70.94 211 LYS B C 1
ATOM 3853 O O . LYS B 1 211 ? -13.492 -15.43 0.776 1 70.94 211 LYS B O 1
ATOM 3858 N N . LEU B 1 212 ? -14.094 -13.477 1.8 1 69.81 212 LEU B N 1
ATOM 3859 C CA . LEU B 1 212 ? -15.25 -13.344 0.923 1 69.81 212 LEU B CA 1
ATOM 3860 C C . LEU B 1 212 ? -14.875 -12.633 -0.372 1 69.81 212 LEU B C 1
ATOM 3862 O O . LEU B 1 212 ? -15.18 -13.117 -1.464 1 69.81 212 LEU B O 1
ATOM 3866 N N . ILE B 1 213 ? -14.227 -11.43 -0.169 1 72 213 ILE B N 1
ATOM 3867 C CA . ILE B 1 213 ? -14.062 -10.586 -1.35 1 72 213 ILE B CA 1
ATOM 3868 C C . ILE B 1 213 ? -12.578 -10.438 -1.669 1 72 213 ILE B C 1
ATOM 3870 O O . ILE B 1 213 ? -12.211 -9.961 -2.746 1 72 213 ILE B O 1
ATOM 3874 N N . GLY B 1 214 ? -11.695 -10.938 -0.815 1 74 214 GLY B N 1
ATOM 3875 C CA . GLY B 1 214 ? -10.266 -10.836 -1.06 1 74 214 GLY B CA 1
ATOM 3876 C C . GLY B 1 214 ? -9.672 -9.508 -0.633 1 74 214 GLY B C 1
ATOM 3877 O O . GLY B 1 214 ? -10.398 -8.523 -0.463 1 74 214 GLY B O 1
ATOM 3878 N N . ALA B 1 215 ? -8.406 -9.398 -0.545 1 73.44 215 ALA B N 1
ATOM 3879 C CA . ALA B 1 215 ? -7.684 -8.242 -0.023 1 73.44 215 ALA B CA 1
ATOM 3880 C C . ALA B 1 215 ? -7.801 -7.047 -0.967 1 73.44 215 ALA B C 1
ATOM 3882 O O . ALA B 1 215 ? -7.918 -5.902 -0.521 1 73.44 215 ALA B O 1
ATOM 3883 N N . LEU B 1 216 ? -7.855 -7.305 -2.199 1 76.69 216 LEU B N 1
ATOM 3884 C CA . LEU B 1 216 ? -7.906 -6.238 -3.191 1 76.69 216 LEU B CA 1
ATOM 3885 C C . LEU B 1 216 ? -9.211 -5.461 -3.084 1 76.69 216 LEU B C 1
ATOM 3887 O O . LEU B 1 216 ? -9.211 -4.227 -3.082 1 76.69 216 LEU B O 1
ATOM 3891 N N . LEU B 1 217 ? -10.281 -6.195 -2.914 1 80.19 217 LEU B N 1
ATOM 3892 C CA . LEU B 1 217 ? -11.594 -5.566 -2.918 1 80.19 217 LEU B CA 1
ATOM 3893 C C . LEU B 1 217 ? -11.805 -4.738 -1.655 1 80.19 217 LEU B C 1
ATOM 3895 O O . LEU B 1 217 ? -12.477 -3.703 -1.69 1 80.19 217 LEU B O 1
ATOM 3899 N N . VAL B 1 218 ? -11.211 -5.227 -0.625 1 87.69 218 VAL B N 1
ATOM 3900 C CA . VAL B 1 218 ? -11.367 -4.488 0.623 1 87.69 218 VAL B CA 1
ATOM 3901 C C . VAL B 1 218 ? -10.68 -3.129 0.505 1 87.69 218 VAL B C 1
ATOM 3903 O O . VAL B 1 218 ? -11.25 -2.102 0.883 1 87.69 218 VAL B O 1
ATOM 3906 N N . LEU B 1 219 ? -9.508 -3.109 -0.065 1 88 219 LEU B N 1
ATOM 3907 C CA . LEU B 1 219 ? -8.789 -1.858 -0.268 1 88 219 LEU B CA 1
ATOM 3908 C C . LEU B 1 219 ? -9.57 -0.917 -1.177 1 88 219 LEU B C 1
ATOM 3910 O O . LEU B 1 219 ? -9.688 0.276 -0.888 1 88 219 LEU B O 1
ATOM 3914 N N . VAL B 1 220 ? -10.125 -1.446 -2.201 1 90.94 220 VAL B N 1
ATOM 3915 C CA . VAL B 1 220 ? -10.852 -0.657 -3.188 1 90.94 220 VAL B CA 1
ATOM 3916 C C . VAL B 1 220 ? -12.07 -0.008 -2.531 1 90.94 220 VAL B C 1
ATOM 3918 O O . VAL B 1 220 ? -12.289 1.199 -2.662 1 90.94 220 VAL B O 1
ATOM 3921 N N . LEU B 1 221 ? -12.812 -0.778 -1.779 1 92.19 221 LEU B N 1
ATOM 3922 C CA . LEU B 1 221 ? -14.094 -0.318 -1.263 1 92.19 221 LEU B CA 1
ATOM 3923 C C . LEU B 1 221 ? -13.898 0.642 -0.094 1 92.19 221 LEU B C 1
ATOM 3925 O O . LEU B 1 221 ? -14.766 1.466 0.192 1 92.19 221 LEU B O 1
ATOM 3929 N N . ILE B 1 222 ? -12.758 0.538 0.522 1 93.31 222 ILE B N 1
ATOM 3930 C CA . ILE B 1 222 ? -12.492 1.413 1.66 1 93.31 222 ILE B CA 1
ATOM 3931 C C . ILE B 1 222 ? -11.953 2.752 1.167 1 93.31 222 ILE B C 1
ATOM 3933 O O . ILE B 1 222 ? -12.359 3.811 1.646 1 93.31 222 ILE B O 1
ATOM 3937 N N . VAL B 1 223 ? -11.148 2.779 0.147 1 94.94 223 VAL B N 1
ATOM 3938 C CA . VAL B 1 223 ? -10.359 3.969 -0.166 1 94.94 223 VAL B CA 1
ATOM 3939 C C . VAL B 1 223 ? -11 4.723 -1.328 1 94.94 223 VAL B C 1
ATOM 3941 O O . VAL B 1 223 ? -11.203 5.938 -1.252 1 94.94 223 VAL B O 1
ATOM 3944 N N . VAL B 1 224 ? -11.438 4.047 -2.369 1 95.94 224 VAL B N 1
ATOM 3945 C CA . VAL B 1 224 ? -11.797 4.699 -3.625 1 95.94 224 VAL B CA 1
ATOM 3946 C C . VAL B 1 224 ? -13.117 5.449 -3.461 1 95.94 224 VAL B C 1
ATOM 3948 O O . VAL B 1 224 ? -13.203 6.641 -3.766 1 95.94 224 VAL B O 1
ATOM 3951 N N . PRO B 1 225 ? -14.148 4.777 -2.945 1 95.94 225 PRO B N 1
ATOM 3952 C CA . PRO B 1 225 ? -15.398 5.52 -2.764 1 95.94 225 PRO B CA 1
ATOM 3953 C C . PRO B 1 225 ? -15.258 6.688 -1.791 1 95.94 225 PRO B C 1
ATOM 3955 O O . PRO B 1 225 ? -15.82 7.762 -2.023 1 95.94 225 PRO B O 1
ATOM 3958 N N . ALA B 1 226 ? -14.539 6.438 -0.73 1 96.56 226 ALA B N 1
ATOM 3959 C CA . ALA B 1 226 ? -14.336 7.496 0.255 1 96.56 226 ALA B CA 1
ATOM 3960 C C . ALA B 1 226 ? -13.562 8.664 -0.35 1 96.56 226 ALA B C 1
ATOM 3962 O O . ALA B 1 226 ? -13.891 9.828 -0.093 1 96.56 226 ALA B O 1
ATOM 3963 N N . ALA B 1 227 ? -12.57 8.391 -1.115 1 95.69 227 ALA B N 1
ATOM 3964 C CA . ALA B 1 227 ? -11.805 9.438 -1.787 1 95.69 227 ALA B CA 1
ATOM 3965 C C . ALA B 1 227 ? -12.68 10.234 -2.748 1 95.69 227 ALA B C 1
ATOM 3967 O O . ALA B 1 227 ? -12.586 11.461 -2.812 1 95.69 227 ALA B O 1
ATOM 3968 N N . GLY B 1 228 ? -13.516 9.516 -3.473 1 95.31 228 GLY B N 1
ATOM 3969 C CA . GLY B 1 228 ? -14.445 10.195 -4.363 1 95.31 228 GLY B CA 1
ATOM 3970 C C . GLY B 1 228 ? -15.445 11.07 -3.629 1 95.31 228 GLY B C 1
ATOM 3971 O O . GLY B 1 228 ? -15.734 12.188 -4.062 1 95.31 228 GLY B O 1
ATOM 3972 N N . ALA B 1 229 ? -15.945 10.555 -2.568 1 95.62 229 ALA B N 1
ATOM 3973 C CA . ALA B 1 229 ? -16.922 11.297 -1.771 1 95.62 229 ALA B CA 1
ATOM 3974 C C . ALA B 1 229 ? -16.281 12.555 -1.173 1 95.62 229 ALA B C 1
ATOM 3976 O O . ALA B 1 229 ? -16.938 13.594 -1.073 1 95.62 229 ALA B O 1
ATOM 3977 N N . GLN B 1 230 ? -15.039 12.422 -0.811 1 94.12 230 GLN B N 1
ATOM 3978 C CA . GLN B 1 230 ? -14.336 13.547 -0.197 1 94.12 230 GLN B CA 1
ATOM 3979 C C . GLN B 1 230 ? -14.203 14.711 -1.172 1 94.12 230 GLN B C 1
ATOM 3981 O O . GLN B 1 230 ? -14.164 15.875 -0.759 1 94.12 230 GLN B O 1
ATOM 3986 N N . LEU B 1 231 ? -14.18 14.453 -2.414 1 92.44 231 LEU B N 1
ATOM 3987 C CA . LEU B 1 231 ? -13.992 15.477 -3.436 1 92.44 231 LEU B CA 1
ATOM 3988 C C . LEU B 1 231 ? -15.258 16.312 -3.613 1 92.44 231 LEU B C 1
ATOM 3990 O O . LEU B 1 231 ? -15.188 17.484 -3.955 1 92.44 231 LEU B O 1
ATOM 3994 N N . VAL B 1 232 ? -16.406 15.711 -3.271 1 92.44 232 VAL B N 1
ATOM 3995 C CA . VAL B 1 232 ? -17.641 16.375 -3.648 1 92.44 232 VAL B CA 1
ATOM 3996 C C . VAL B 1 232 ? -18.453 16.719 -2.396 1 92.44 232 VAL B C 1
ATOM 3998 O O . VAL B 1 232 ? -19.359 17.547 -2.443 1 92.44 232 VAL B O 1
ATOM 4001 N N . ALA B 1 233 ? -18.094 16.094 -1.319 1 92.44 233 ALA B N 1
ATOM 4002 C CA . ALA B 1 233 ? -18.906 16.266 -0.114 1 92.44 233 ALA B CA 1
ATOM 4003 C C . ALA B 1 233 ? -18.672 17.656 0.5 1 92.44 233 ALA B C 1
ATOM 4005 O O . ALA B 1 233 ? -17.531 18.047 0.736 1 92.44 233 ALA B O 1
ATOM 4006 N N . PRO B 1 234 ? -19.672 18.391 0.754 1 90.31 234 PRO B N 1
ATOM 4007 C CA . PRO B 1 234 ? -19.547 19.719 1.351 1 90.31 234 PRO B CA 1
ATOM 4008 C C . PRO B 1 234 ? -19.406 19.672 2.871 1 90.31 234 PRO B C 1
ATOM 4010 O O . PRO B 1 234 ? -18.922 20.625 3.479 1 90.31 234 PRO B O 1
ATOM 4013 N N . ASN B 1 235 ? -19.953 18.609 3.479 1 91.38 235 ASN B N 1
ATOM 4014 C CA . ASN B 1 235 ? -19.875 18.438 4.926 1 91.38 235 ASN B CA 1
ATOM 4015 C C . ASN B 1 235 ? -19.609 16.984 5.312 1 91.38 235 ASN B C 1
ATOM 4017 O O . ASN B 1 235 ? -19.531 16.109 4.445 1 91.38 235 ASN B O 1
ATOM 4021 N N . LEU B 1 236 ? -19.422 16.828 6.523 1 89.69 236 LEU B N 1
ATOM 4022 C CA . LEU B 1 236 ? -19.031 15.516 7.023 1 89.69 236 LEU B CA 1
ATOM 4023 C C . LEU B 1 236 ? -20.156 14.5 6.824 1 89.69 236 LEU B C 1
ATOM 4025 O O . LEU B 1 236 ? -19.906 13.344 6.469 1 89.69 236 LEU B O 1
ATOM 4029 N N . ARG B 1 237 ? -21.391 14.938 7.043 1 90.12 237 ARG B N 1
ATOM 4030 C CA . ARG B 1 237 ? -22.531 14.047 6.887 1 90.12 237 ARG B CA 1
ATOM 4031 C C . ARG B 1 237 ? -22.656 13.547 5.449 1 90.12 237 ARG B C 1
ATOM 4033 O O . ARG B 1 237 ? -22.844 12.359 5.215 1 90.12 237 ARG B O 1
ATOM 4040 N N . TRP B 1 238 ? -22.516 14.43 4.57 1 92.5 238 TRP B N 1
ATOM 4041 C CA . TRP B 1 238 ? -22.594 14.086 3.154 1 92.5 238 TRP B CA 1
ATOM 4042 C C . TRP B 1 238 ? -21.391 13.242 2.732 1 92.5 238 TRP B C 1
ATOM 4044 O O . TRP B 1 238 ? -21.5 12.391 1.847 1 92.5 238 TRP B O 1
ATOM 4054 N N . PHE B 1 239 ? -20.312 13.531 3.41 1 94.25 239 PHE B N 1
ATOM 4055 C CA . PHE B 1 239 ? -19.109 12.758 3.139 1 94.25 239 PHE B CA 1
ATOM 4056 C C . PHE B 1 239 ? -19.344 11.273 3.412 1 94.25 239 PHE B C 1
ATOM 4058 O O . PHE B 1 239 ? -19.062 10.43 2.562 1 94.25 239 PHE B O 1
ATOM 4065 N N . VAL B 1 240 ? -19.984 11 4.523 1 94.56 240 VAL B N 1
ATOM 4066 C CA . VAL B 1 240 ? -20.219 9.625 4.93 1 94.56 240 VAL B CA 1
ATOM 4067 C C . VAL B 1 240 ? -21.281 9 4.02 1 94.56 240 VAL B C 1
ATOM 4069 O O . VAL B 1 240 ? -21.109 7.891 3.514 1 94.56 240 VAL B O 1
ATOM 4072 N N . TRP B 1 241 ? -22.344 9.68 3.742 1 95 241 TRP B N 1
ATOM 4073 C CA . TRP B 1 241 ? -23.438 9.148 2.941 1 95 241 TRP B CA 1
ATOM 4074 C C . TRP B 1 241 ? -23 8.898 1.506 1 95 241 TRP B C 1
ATOM 4076 O O . TRP B 1 241 ? -23.312 7.855 0.927 1 95 241 TRP B O 1
ATOM 4086 N N . LEU B 1 242 ? -22.297 9.781 0.98 1 95.94 242 LEU B N 1
ATOM 4087 C CA . LEU B 1 242 ? -21.828 9.617 -0.39 1 95.94 242 LEU B CA 1
ATOM 4088 C C . LEU B 1 242 ? -20.844 8.453 -0.49 1 95.94 242 LEU B C 1
ATOM 4090 O O . LEU B 1 242 ? -20.859 7.699 -1.468 1 95.94 242 LEU B O 1
ATOM 4094 N N . SER B 1 243 ? -19.984 8.391 0.495 1 97.19 243 SER B N 1
ATOM 4095 C CA . SER B 1 243 ? -19.047 7.273 0.504 1 97.19 243 SER B CA 1
ATOM 4096 C C . SER B 1 243 ? -19.781 5.938 0.555 1 97.19 243 SER B C 1
ATOM 4098 O O . SER B 1 243 ? -19.422 5 -0.166 1 97.19 243 SER B O 1
ATOM 4100 N N . VAL B 1 244 ? -20.797 5.867 1.383 1 96.5 244 VAL B N 1
ATOM 4101 C CA . VAL B 1 244 ? -21.594 4.652 1.526 1 96.5 244 VAL B CA 1
ATOM 4102 C C . VAL B 1 244 ? -22.312 4.348 0.215 1 96.5 244 VAL B C 1
ATOM 4104 O O . VAL B 1 244 ? -22.328 3.201 -0.243 1 96.5 244 VAL B O 1
ATOM 4107 N N . ILE B 1 245 ? -22.828 5.324 -0.382 1 96.19 245 ILE B N 1
ATOM 4108 C CA . ILE B 1 245 ? -23.562 5.156 -1.633 1 96.19 245 ILE B CA 1
ATOM 4109 C C . ILE B 1 245 ? -22.609 4.719 -2.738 1 96.19 245 ILE B C 1
ATOM 4111 O O . ILE B 1 245 ? -22.891 3.773 -3.477 1 96.19 245 ILE B O 1
ATOM 4115 N N . PHE B 1 246 ? -21.484 5.391 -2.859 1 96.69 246 PHE B N 1
ATOM 4116 C CA . PHE B 1 246 ? -20.484 5.051 -3.873 1 96.69 246 PHE B CA 1
ATOM 4117 C C . PHE B 1 246 ? -20.016 3.613 -3.697 1 96.69 246 PHE B C 1
ATOM 4119 O O . PHE B 1 246 ? -19.875 2.877 -4.676 1 96.69 246 PHE B O 1
ATOM 4126 N N . SER B 1 247 ? -19.766 3.293 -2.457 1 96.44 247 SER B N 1
ATOM 4127 C CA . SER B 1 247 ? -19.281 1.945 -2.178 1 96.44 247 SER B CA 1
ATOM 4128 C C . SER B 1 247 ? -20.344 0.897 -2.482 1 96.44 247 SER B C 1
ATOM 4130 O O . SER B 1 247 ? -20.047 -0.145 -3.07 1 96.44 247 SER B O 1
ATOM 4132 N N . THR B 1 248 ? -21.578 1.175 -2.127 1 94.69 248 THR B N 1
ATOM 4133 C CA . THR B 1 248 ? -22.688 0.242 -2.354 1 94.69 248 THR B CA 1
ATOM 4134 C C . THR B 1 248 ? -22.969 0.092 -3.846 1 94.69 248 THR B C 1
ATOM 4136 O O . THR B 1 248 ? -23.141 -1.024 -4.34 1 94.69 248 THR B O 1
ATOM 4139 N N . ILE B 1 249 ? -22.953 1.121 -4.527 1 94.19 249 ILE B N 1
ATOM 4140 C CA . ILE B 1 249 ? -23.188 1.091 -5.969 1 94.19 249 ILE B CA 1
ATOM 4141 C C . ILE B 1 249 ? -22.062 0.334 -6.66 1 94.19 249 ILE B C 1
ATOM 4143 O O . ILE B 1 249 ? -22.312 -0.464 -7.57 1 94.19 249 ILE B O 1
ATOM 4147 N N . SER B 1 250 ? -20.859 0.645 -6.27 1 94 250 SER B N 1
ATOM 4148 C CA . SER B 1 250 ? -19.703 -0.023 -6.871 1 94 250 SER B CA 1
ATOM 4149 C C . SER B 1 250 ? -19.766 -1.53 -6.648 1 94 250 SER B C 1
ATOM 4151 O O . SER B 1 250 ? -19.484 -2.309 -7.562 1 94 250 SER B O 1
ATOM 4153 N N . THR B 1 251 ? -20.141 -1.879 -5.438 1 90.44 251 THR B N 1
ATOM 4154 C CA . THR B 1 251 ? -20.172 -3.301 -5.117 1 90.44 251 THR B CA 1
ATOM 4155 C C . THR B 1 251 ? -21.328 -3.986 -5.848 1 90.44 251 THR B C 1
ATOM 4157 O O . THR B 1 251 ? -21.156 -5.062 -6.422 1 90.44 251 THR B O 1
ATOM 4160 N N . ALA B 1 252 ? -22.484 -3.443 -5.828 1 87.5 252 ALA B N 1
ATOM 4161 C CA . ALA B 1 252 ? -23.672 -4.023 -6.469 1 87.5 252 ALA B CA 1
ATOM 4162 C C . ALA B 1 252 ? -23.5 -4.066 -7.984 1 87.5 252 ALA B C 1
ATOM 4164 O O . ALA B 1 252 ? -23.719 -5.109 -8.609 1 87.5 252 ALA B O 1
ATOM 4165 N N . SER B 1 253 ? -23.125 -2.969 -8.57 1 88.69 253 SER B N 1
ATOM 4166 C CA . SER B 1 253 ? -22.969 -2.908 -10.016 1 88.69 253 SER B CA 1
ATOM 4167 C C . SER B 1 253 ? -21.797 -3.783 -10.477 1 88.69 253 SER B C 1
ATOM 4169 O O . SER B 1 253 ? -21.875 -4.418 -11.531 1 88.69 253 SER B O 1
ATOM 4171 N N . GLY B 1 254 ? -20.719 -3.725 -9.672 1 86.69 254 GLY B N 1
ATOM 4172 C CA . GLY B 1 254 ? -19.578 -4.562 -10.016 1 86.69 254 GLY B CA 1
ATOM 4173 C C . GLY B 1 254 ? -19.906 -6.043 -10.008 1 86.69 254 GLY B C 1
ATOM 4174 O O . GLY B 1 254 ? -19.484 -6.785 -10.891 1 86.69 254 GLY B O 1
ATOM 4175 N N . LEU B 1 255 ? -20.672 -6.41 -9.031 1 83.81 255 LEU B N 1
ATOM 4176 C CA . LEU B 1 255 ? -21.047 -7.816 -8.922 1 83.81 255 LEU B CA 1
ATOM 4177 C C . LEU B 1 255 ? -21.984 -8.211 -10.062 1 83.81 255 LEU B C 1
ATOM 4179 O O . LEU B 1 255 ? -21.859 -9.305 -10.617 1 83.81 255 LEU B O 1
ATOM 4183 N N . LEU B 1 256 ? -22.875 -7.383 -10.398 1 82.38 256 LEU B N 1
ATOM 4184 C CA . LEU B 1 256 ? -23.812 -7.656 -11.484 1 82.38 256 LEU B CA 1
ATOM 4185 C C . LEU B 1 256 ? -23.094 -7.742 -12.82 1 82.38 256 LEU B C 1
ATOM 4187 O O . LEU B 1 256 ? -23.375 -8.625 -13.633 1 82.38 256 LEU B O 1
ATOM 4191 N N . LEU B 1 257 ? -22.188 -6.863 -13.016 1 84.12 257 LEU B N 1
ATOM 4192 C CA . LEU B 1 257 ? -21.438 -6.84 -14.266 1 84.12 257 LEU B CA 1
ATOM 4193 C C . LEU B 1 257 ? -20.484 -8.016 -14.352 1 84.12 257 LEU B C 1
ATOM 4195 O O . LEU B 1 257 ? -20.203 -8.531 -15.445 1 84.12 257 LEU B O 1
ATOM 4199 N N . SER B 1 258 ? -19.859 -8.367 -13.242 1 80.44 258 SER B N 1
ATOM 4200 C CA . SER B 1 258 ? -18.922 -9.484 -13.219 1 80.44 258 SER B CA 1
ATOM 4201 C C . SER B 1 258 ? -19.609 -10.797 -13.562 1 80.44 258 SER B C 1
ATOM 4203 O O . SER B 1 258 ? -18.969 -11.75 -14.008 1 80.44 258 SER B O 1
ATOM 4205 N N . GLY B 1 259 ? -20.891 -10.945 -13.305 1 75.12 259 GLY B N 1
ATOM 4206 C CA . GLY B 1 259 ? -21.656 -12.125 -13.672 1 75.12 259 GLY B CA 1
ATOM 4207 C C . GLY B 1 259 ? -21.812 -12.297 -15.172 1 75.12 259 GLY B C 1
ATOM 4208 O O . GLY B 1 259 ? -21.984 -13.414 -15.664 1 75.12 259 GLY B O 1
ATOM 4209 N N . LEU B 1 260 ? -21.609 -11.227 -15.844 1 73.5 260 LEU B N 1
ATOM 4210 C CA . LEU B 1 260 ? -21.797 -11.25 -17.297 1 73.5 260 LEU B CA 1
ATOM 4211 C C . LEU B 1 260 ? -20.453 -11.391 -18 1 73.5 260 LEU B C 1
ATOM 4213 O O . LEU B 1 260 ? -20.406 -11.703 -19.203 1 73.5 260 LEU B O 1
ATOM 4217 N N . LEU B 1 261 ? -19.391 -11.18 -17.266 1 74.06 261 LEU B N 1
ATOM 4218 C CA . LEU B 1 261 ? -18.062 -11.18 -17.859 1 74.06 261 LEU B CA 1
ATOM 4219 C C . LEU B 1 261 ? -17.172 -12.234 -17.203 1 74.06 261 LEU B C 1
ATOM 4221 O O . LEU B 1 261 ? -17.344 -12.531 -16.016 1 74.06 261 LEU B O 1
ATOM 4225 N N . PRO B 1 262 ? -16.406 -12.922 -17.922 1 77.38 262 PRO B N 1
ATOM 4226 C CA . PRO B 1 262 ? -15.484 -13.898 -17.359 1 77.38 262 PRO B CA 1
ATOM 4227 C C . PRO B 1 262 ? -14.336 -13.242 -16.594 1 77.38 262 PRO B C 1
ATOM 4229 O O . PRO B 1 262 ? -13.164 -13.5 -16.891 1 77.38 262 PRO B O 1
ATOM 4232 N N . VAL B 1 263 ? -14.672 -12.227 -15.844 1 76.69 263 VAL B N 1
ATOM 4233 C CA . VAL B 1 263 ? -13.672 -11.516 -15.062 1 76.69 263 VAL B CA 1
ATOM 4234 C C . VAL B 1 263 ? -14.039 -11.562 -13.578 1 76.69 263 VAL B C 1
ATOM 4236 O O . VAL B 1 263 ? -15.227 -11.594 -13.234 1 76.69 263 VAL B O 1
ATOM 4239 N N . PRO B 1 264 ? -13.016 -11.625 -12.797 1 78 264 PRO B N 1
ATOM 4240 C CA . PRO B 1 264 ? -13.289 -11.641 -11.352 1 78 264 PRO B CA 1
ATOM 4241 C C . PRO B 1 264 ? -14.047 -10.414 -10.883 1 78 264 PRO B C 1
ATOM 4243 O O . PRO B 1 264 ? -13.82 -9.305 -11.383 1 78 264 PRO B O 1
ATOM 4246 N N . SER B 1 265 ? -14.953 -10.609 -10.023 1 78.94 265 SER B N 1
ATOM 4247 C CA . SER B 1 265 ? -15.828 -9.562 -9.523 1 78.94 265 SER B CA 1
ATOM 4248 C C . SER B 1 265 ? -15.031 -8.414 -8.914 1 78.94 265 SER B C 1
ATOM 4250 O O . SER B 1 265 ? -15.398 -7.246 -9.062 1 78.94 265 SER B O 1
ATOM 4252 N N . GLY B 1 266 ? -13.906 -8.727 -8.234 1 80.88 266 GLY B N 1
ATOM 4253 C CA . GLY B 1 266 ? -13.102 -7.703 -7.59 1 80.88 266 GLY B CA 1
ATOM 4254 C C . GLY B 1 266 ? -12.539 -6.684 -8.562 1 80.88 266 GLY B C 1
ATOM 4255 O O . GLY B 1 266 ? -12.539 -5.484 -8.289 1 80.88 266 GLY B O 1
ATOM 4256 N N . ALA B 1 267 ? -12.086 -7.152 -9.648 1 86.5 267 ALA B N 1
ATOM 4257 C CA . ALA B 1 267 ? -11.5 -6.273 -10.656 1 86.5 267 ALA B CA 1
ATOM 4258 C C . ALA B 1 267 ? -12.555 -5.336 -11.242 1 86.5 267 ALA B C 1
ATOM 4260 O O . ALA B 1 267 ? -12.281 -4.156 -11.477 1 86.5 267 ALA B O 1
ATOM 4261 N N . VAL B 1 268 ? -13.734 -5.883 -11.438 1 87.88 268 VAL B N 1
ATOM 4262 C CA . VAL B 1 268 ? -14.805 -5.078 -12.023 1 87.88 268 VAL B CA 1
ATOM 4263 C C . VAL B 1 268 ? -15.266 -4.023 -11.016 1 87.88 268 VAL B C 1
ATOM 4265 O O . VAL B 1 268 ? -15.516 -2.873 -11.383 1 87.88 268 VAL B O 1
ATOM 4268 N N . ILE B 1 269 ? -15.359 -4.406 -9.797 1 89.06 269 ILE B N 1
ATOM 4269 C CA . ILE B 1 269 ? -15.758 -3.467 -8.75 1 89.06 269 ILE B CA 1
ATOM 4270 C C . ILE B 1 269 ? -14.742 -2.322 -8.672 1 89.06 269 ILE B C 1
ATOM 4272 O O . ILE B 1 269 ? -15.125 -1.157 -8.547 1 89.06 269 ILE B O 1
ATOM 4276 N N . ALA B 1 270 ? -13.492 -2.68 -8.773 1 90.5 270 ALA B N 1
ATOM 4277 C CA . ALA B 1 270 ? -12.43 -1.671 -8.75 1 90.5 270 ALA B CA 1
ATOM 4278 C C . ALA B 1 270 ? -12.586 -0.685 -9.898 1 90.5 270 ALA B C 1
ATOM 4280 O O . ALA B 1 270 ? -12.414 0.523 -9.719 1 90.5 270 ALA B O 1
ATOM 4281 N N . LEU B 1 271 ? -12.945 -1.166 -11.008 1 91.12 271 LEU B N 1
ATOM 4282 C CA . LEU B 1 271 ? -13.07 -0.306 -12.18 1 91.12 271 LEU B CA 1
ATOM 4283 C C . LEU B 1 271 ? -14.312 0.575 -12.078 1 91.12 271 LEU B C 1
ATOM 4285 O O . LEU B 1 271 ? -14.273 1.755 -12.438 1 91.12 271 LEU B O 1
ATOM 4289 N N . VAL B 1 272 ? -15.336 -0.019 -11.625 1 92.88 272 VAL B N 1
ATOM 4290 C CA . VAL B 1 272 ? -16.562 0.751 -11.453 1 92.88 272 VAL B CA 1
ATOM 4291 C C . VAL B 1 272 ? -16.344 1.863 -10.43 1 92.88 272 VAL B C 1
ATOM 4293 O O . VAL B 1 272 ? -16.766 3.002 -10.633 1 92.88 272 VAL B O 1
ATOM 4296 N N . SER B 1 273 ? -15.734 1.505 -9.328 1 94.25 273 SER B N 1
ATOM 4297 C CA . SER B 1 273 ? -15.422 2.504 -8.312 1 94.25 273 SER B CA 1
ATOM 4298 C C . SER B 1 273 ? -14.523 3.6 -8.867 1 94.25 273 SER B C 1
ATOM 4300 O O . SER B 1 273 ? -14.633 4.762 -8.477 1 94.25 273 SER B O 1
ATOM 4302 N N . SER B 1 274 ? -13.641 3.217 -9.766 1 92.88 274 SER B N 1
ATOM 4303 C CA . SER B 1 274 ? -12.75 4.18 -10.398 1 92.88 274 SER B CA 1
ATOM 4304 C C . SER B 1 274 ? -13.523 5.18 -11.25 1 92.88 274 SER B C 1
ATOM 4306 O O . SER B 1 274 ? -13.211 6.371 -11.266 1 92.88 274 SER B O 1
ATOM 4308 N N . VAL B 1 275 ? -14.477 4.66 -11.906 1 93.75 275 VAL B N 1
ATOM 4309 C CA . VAL B 1 275 ? -15.305 5.52 -12.742 1 93.75 275 VAL B CA 1
ATOM 4310 C C . VAL B 1 275 ? -16.031 6.539 -11.875 1 93.75 275 VAL B C 1
ATOM 4312 O O . VAL B 1 275 ? -16.125 7.719 -12.227 1 93.75 275 VAL B O 1
ATOM 4315 N N . LEU B 1 276 ? -16.5 6.105 -10.781 1 94.06 276 LEU B N 1
ATOM 4316 C CA . LEU B 1 276 ? -17.188 7.012 -9.867 1 94.06 276 LEU B CA 1
ATOM 4317 C C . LEU B 1 276 ? -16.219 8.047 -9.297 1 94.06 276 LEU B C 1
ATOM 4319 O O . LEU B 1 276 ? -16.578 9.211 -9.148 1 94.06 276 LEU B O 1
ATOM 4323 N N . PHE B 1 277 ? -15.023 7.637 -9.031 1 94.81 277 PHE B N 1
ATOM 4324 C CA . PHE B 1 277 ? -14.016 8.555 -8.508 1 94.81 277 PHE B CA 1
ATOM 4325 C C . PHE B 1 277 ? -13.68 9.633 -9.531 1 94.81 277 PHE B C 1
ATOM 4327 O O . PHE B 1 277 ? -13.664 10.82 -9.203 1 94.81 277 PHE B O 1
ATOM 4334 N N . TYR B 1 278 ? -13.438 9.227 -10.703 1 93.31 278 TYR B N 1
ATOM 4335 C CA . TYR B 1 278 ? -13.078 10.188 -11.734 1 93.31 278 TYR B CA 1
ATOM 4336 C C . TYR B 1 278 ? -14.273 11.062 -12.102 1 93.31 278 TYR B C 1
ATOM 4338 O O . TYR B 1 278 ? -14.102 12.227 -12.477 1 93.31 278 TYR B O 1
ATOM 4346 N N . GLY B 1 279 ? -15.438 10.484 -12.094 1 93.06 279 GLY B N 1
ATOM 4347 C CA . GLY B 1 279 ? -16.625 11.305 -12.25 1 93.06 279 GLY B CA 1
ATOM 4348 C C . GLY B 1 279 ? -16.734 12.398 -11.211 1 93.06 279 GLY B C 1
ATOM 4349 O O . GLY B 1 279 ? -17.078 13.539 -11.531 1 93.06 279 GLY B O 1
ATOM 4350 N N . ALA B 1 280 ? -16.484 12.047 -9.969 1 92.94 280 ALA B N 1
ATOM 4351 C CA . ALA B 1 280 ? -16.5 13.023 -8.883 1 92.94 280 ALA B CA 1
ATOM 4352 C C . ALA B 1 280 ? -15.398 14.062 -9.062 1 92.94 280 ALA B C 1
ATOM 4354 O O . ALA B 1 280 ? -15.602 15.25 -8.789 1 92.94 280 ALA B O 1
ATOM 4355 N N . LEU B 1 281 ? -14.25 13.633 -9.539 1 90.38 281 LEU B N 1
ATOM 4356 C CA . LEU B 1 281 ? -13.117 14.531 -9.766 1 90.38 281 LEU B CA 1
ATOM 4357 C C . LEU B 1 281 ? -13.445 15.555 -10.852 1 90.38 281 LEU B C 1
ATOM 4359 O O . LEU B 1 281 ? -13.078 16.719 -10.727 1 90.38 281 LEU B O 1
ATOM 4363 N N . LEU B 1 282 ? -14.133 15.07 -11.836 1 88.88 282 LEU B N 1
ATOM 4364 C CA . LEU B 1 282 ? -14.453 15.938 -12.961 1 88.88 282 LEU B CA 1
ATOM 4365 C C . LEU B 1 282 ? -15.617 16.859 -12.625 1 88.88 282 LEU B C 1
ATOM 4367 O O . LEU B 1 282 ? -15.789 17.906 -13.25 1 88.88 282 LEU B O 1
ATOM 4371 N N . SER B 1 283 ? -16.547 16.453 -11.82 1 84.5 283 SER B N 1
ATOM 4372 C CA . SER B 1 283 ? -17.703 17.266 -11.453 1 84.5 283 SER B CA 1
ATOM 4373 C C . SER B 1 283 ? -17.297 18.438 -10.555 1 84.5 283 SER B C 1
ATOM 4375 O O . SER B 1 283 ? -18.078 19.375 -10.375 1 84.5 283 SER B O 1
ATOM 4377 N N . ARG B 1 284 ? -16.281 18.297 -9.836 1 68.62 284 ARG B N 1
ATOM 4378 C CA . ARG B 1 284 ? -15.82 19.406 -9 1 68.62 284 ARG B CA 1
ATOM 4379 C C . ARG B 1 284 ? -15.383 20.594 -9.844 1 68.62 284 ARG B C 1
ATOM 4381 O O . ARG B 1 284 ? -14.641 20.422 -10.82 1 68.62 284 ARG B O 1
ATOM 4388 N N . PRO B 1 285 ? -16.094 21.547 -9.969 1 51.47 285 PRO B N 1
ATOM 4389 C CA . PRO B 1 285 ? -15.547 22.734 -10.641 1 51.47 285 PRO B CA 1
ATOM 4390 C C . PRO B 1 285 ? -14.078 22.969 -10.32 1 51.47 285 PRO B C 1
ATOM 4392 O O . PRO B 1 285 ? -13.656 22.797 -9.172 1 51.47 285 PRO B O 1
ATOM 4395 N N . LEU B 1 286 ? -12.984 22.438 -11.188 1 44.47 286 LEU B N 1
ATOM 4396 C CA . LEU B 1 286 ? -11.672 23.047 -11 1 44.47 286 LEU B CA 1
ATOM 4397 C C . LEU B 1 286 ? -11.789 24.359 -10.227 1 44.47 286 LEU B C 1
ATOM 4399 O O . LEU B 1 286 ? -10.82 25.109 -10.125 1 44.47 286 LEU B O 1
ATOM 4403 N N . LEU B 1 287 ? -12.898 24.75 -9.867 1 38.59 287 LEU B N 1
ATOM 4404 C CA . LEU B 1 287 ? -13.312 26.094 -9.469 1 38.59 287 LEU B CA 1
ATOM 4405 C C . LEU B 1 287 ? -12.734 26.469 -8.109 1 38.59 287 LEU B C 1
ATOM 4407 O O . LEU B 1 287 ? -12.977 27.562 -7.602 1 38.59 287 LEU B O 1
ATOM 4411 N N . SER B 1 288 ? -12.586 25.531 -7.172 1 39.91 288 SER B N 1
ATOM 4412 C CA . SER B 1 288 ? -12.195 26.359 -6.043 1 39.91 288 SER B CA 1
ATOM 4413 C C . SER B 1 288 ? -10.891 27.094 -6.32 1 39.91 288 SER B C 1
ATOM 4415 O O . SER B 1 288 ? -9.805 26.578 -6.047 1 39.91 288 SER B O 1
ATOM 4417 N N . ARG B 1 289 ? -10.508 27.422 -7.41 1 38.91 289 ARG B N 1
ATOM 4418 C CA . ARG B 1 289 ? -9.5 28.469 -7.547 1 38.91 289 ARG B CA 1
ATOM 4419 C C . ARG B 1 289 ? -9.57 29.453 -6.383 1 38.91 289 ARG B C 1
ATOM 4421 O O . ARG B 1 289 ? -8.555 29.734 -5.738 1 38.91 289 ARG B O 1
ATOM 4428 N N . GLY B 1 290 ? -10.211 30.703 -6.672 1 32.28 290 GLY B N 1
ATOM 4429 C CA . GLY B 1 290 ? -10.164 32.031 -6.098 1 32.28 290 GLY B CA 1
ATOM 4430 C C . GLY B 1 290 ? -10.891 32.125 -4.766 1 32.28 290 GLY B C 1
ATOM 4431 O O . GLY B 1 290 ? -11.188 33.25 -4.305 1 32.28 290 GLY B O 1
ATOM 4432 N N . GLY B 1 291 ? -11.82 31.312 -4.406 1 33.28 291 GLY B N 1
ATOM 4433 C CA . GLY B 1 291 ? -12.344 32.062 -3.285 1 33.28 291 GLY B CA 1
ATOM 4434 C C . GLY B 1 291 ? -11.289 32.375 -2.236 1 33.28 291 GLY B C 1
ATOM 4435 O O . GLY B 1 291 ? -10.242 31.734 -2.184 1 33.28 291 GLY B O 1
ATOM 4436 N N . PRO B 1 292 ? -11.352 33.656 -1.66 1 30.53 292 PRO B N 1
ATOM 4437 C CA . PRO B 1 292 ? -10.484 34.25 -0.647 1 30.53 292 PRO B CA 1
ATOM 4438 C C . PRO B 1 292 ? -10.031 33.25 0.412 1 30.53 292 PRO B C 1
ATOM 4440 O O . PRO B 1 292 ? -10.664 32.219 0.6 1 30.53 292 PRO B O 1
ATOM 4443 N N . ASN B 1 293 ? -8.688 33.25 0.833 1 29.05 293 ASN B N 1
ATOM 4444 C CA . ASN B 1 293 ? -7.977 33.156 2.102 1 29.05 293 ASN B CA 1
ATOM 4445 C C . ASN B 1 293 ? -8.914 33.344 3.291 1 29.05 293 ASN B C 1
ATOM 4447 O O . ASN B 1 293 ? -9.227 34.469 3.654 1 29.05 293 ASN B O 1
ATOM 4451 N N . GLN B 1 294 ? -10.078 32.844 3.346 1 27.56 294 GLN B N 1
ATOM 4452 C CA . GLN B 1 294 ? -10.633 33.094 4.672 1 27.56 294 GLN B CA 1
ATOM 4453 C C . GLN B 1 294 ? -9.57 32.906 5.754 1 27.56 294 GLN B C 1
ATOM 4455 O O . GLN B 1 294 ? -8.891 31.891 5.793 1 27.56 294 GLN B O 1
ATOM 4460 N N . GLY B 1 295 ? -9.039 34.125 6.344 1 25.17 295 GLY B N 1
ATOM 4461 C CA . GLY B 1 295 ? -8.5 34.656 7.586 1 25.17 295 GLY B CA 1
ATOM 4462 C C . GLY B 1 295 ? -8.797 33.781 8.789 1 25.17 295 GLY B C 1
ATOM 4463 O O . GLY B 1 295 ? -9.836 33.094 8.836 1 25.17 295 GLY B O 1
ATOM 4464 N N . GLU B 1 296 ? -7.789 33.344 9.547 1 23.14 296 GLU B N 1
ATOM 4465 C CA . GLU B 1 296 ? -7.531 33.406 10.984 1 23.14 296 GLU B CA 1
ATOM 4466 C C . GLU B 1 296 ? -8.398 34.469 11.656 1 23.14 296 GLU B C 1
ATOM 4468 O O . GLU B 1 296 ? -8.328 35.656 11.32 1 23.14 296 GLU B O 1
ATOM 4473 N N . ILE B 1 297 ? -9.836 34.094 11.945 1 20.11 297 ILE B N 1
ATOM 4474 C CA . ILE B 1 297 ? -9.891 33.938 13.398 1 20.11 297 ILE B CA 1
ATOM 4475 C C . ILE B 1 297 ? -9.203 32.656 13.812 1 20.11 297 ILE B C 1
ATOM 4477 O O . ILE B 1 297 ? -9.383 31.609 13.172 1 20.11 297 ILE B O 1
#

pLDDT: mean 81.69, std 16.01, range [20.11, 97.19]

Secondary structure (DSSP, 8-state):
-HHHHHHHHHHHHTTSS-GGGGSHHHHHHHHHHHHHHHHHHHHHHHHHHTT-TTHHHHHHHHHHHHHHHHHHHT--GGGTHHHHHHHHHHHHHHHHHHHHHS---HHHHHHHHHHHHHHHHHHHHHHHHTTS-HHHHHHHHH--STT--HHHHHHHHHHHHHHHHHHHHHHHHHHHHHH-HHHHHHTT--HHHHHHHHHHHHHHHHHHHHHHHHHHHHHHHHHHHHHHHHHH-SSHHHHHHHHHHHHHHHHHHHHHHHTTTTS-HHHHHHHHHHHHHHHHHHHS-TTTTSS------/-HHHHHHHHHHHHTTSS-GGGGSHHHHHHHHHHHHHHHHHHHHHHHHHHTT-TTHHHHHHHHHHHHHHHHHHHT--GGGTHHHHHHHHHHHHHHHHHHHHHS---HHHHHHHHHHHHHHHHHHHHHHHHTTS-HHHHHHHHH--STT--HHHHHHHHHHHHHHHHHHHHHHHHHHHHHH-HHHHHHTT--HHHHHHHHHHHHHHHHHHHHHHHHHHHHHHHHHHHHHHHHHH-SSHHHHHHHHHHHHHHHHHHHHHHHTTTTS-HHHHHHHHHHHHHHHHHHHS-TTTTSS------

Foldseek 3Di:
DVVLLVVQCVCCVVVNAPVLSVDPLLSLLLVLLLLVLLLLLLLLLLCVLLVVLCVLVLLLLQQLLLLLVQVVVPHDLVDSPCSRLVRSLVLLVVLLVCVVVDPDDSVVSSVVSSVVSNVSSVVSLVVSVVPDPPVSSCLQAQADSVPDDPVLSVLLNVLSVVLVVVCVVCVVLSVCCSPDVPVSVVVVHHSSVSSSVSSSSVSSNSSSCCNHHHSLLSSLSSHLQLLLLVLQPPDDVSSSVSSSVLSSCLSNVLSSVCSVDVDRSSVSSSVSSNVSSVVSVVPRPCPVPDDDPPDDD/DVVLLVVQCVCCVVVNAPVLSVDPLLSLLLVLLLLLLLLLLLLLLLCVLLVVLCVLVLLLLQQLLLLLVQVVVPHDLVDSPCSRLVRSLVLLVVLLVCVVVDPDDSVVSSVVSSVVSNVSSVVSLVVSVVPDPPVSSCLQAQADSVPDDPVLSVLLNVLSVVLVVVCVVCVVLSVCCSPDVPVSVVVVHHSSVSSSVSSSSLSSNSSSCCSHHHSLLSSLSSHLLLLLLVLQPPDDVSSSVSSSVLSSCLSNVLSSVCSVPVDRSSVSSSVSSNVSSVVSVVPRPCPVPDDDPPDDD

Organism: NCBI:txid1859131

Solvent-accessible surface area (backbone atoms only — not comparable to full-atom values): 29286 Å² total; per-residue (Å²): 108,64,66,62,47,52,53,48,39,47,39,16,72,67,61,79,32,63,70,66,39,64,38,69,43,47,52,53,44,49,53,50,34,66,56,46,17,38,51,34,2,44,52,9,44,56,30,54,68,62,47,42,44,57,46,54,55,31,43,41,40,25,32,54,33,8,39,36,50,13,47,73,75,63,38,51,84,94,56,35,52,63,26,20,54,49,43,29,48,50,52,52,50,47,51,52,50,50,47,75,72,44,88,62,53,60,50,46,52,43,41,35,51,29,31,39,32,47,18,50,21,53,55,41,43,55,58,39,50,74,76,43,68,58,66,63,55,45,37,46,52,54,22,31,52,77,69,57,44,73,66,56,50,50,52,32,50,50,46,46,50,54,40,47,51,55,44,65,74,38,42,68,59,52,50,41,34,57,75,33,53,66,59,27,43,74,72,71,41,58,53,67,58,52,49,53,50,50,50,52,45,49,48,52,45,51,59,51,38,18,42,49,52,5,42,66,34,51,41,26,34,21,38,28,18,17,55,22,17,57,62,63,35,89,45,70,70,47,24,39,52,40,2,18,48,40,13,32,48,17,38,54,50,11,47,58,50,22,68,76,39,103,46,63,41,47,30,38,20,23,48,46,27,44,51,51,25,52,50,31,60,66,66,36,65,88,54,81,67,68,70,75,76,84,75,84,128,108,63,64,62,46,52,53,49,41,48,39,15,72,66,61,77,35,63,70,66,38,64,38,69,43,46,52,55,44,48,53,51,34,65,57,45,18,38,50,35,2,44,53,10,44,56,29,54,68,62,47,40,44,57,47,53,55,32,45,42,40,25,32,54,33,9,38,37,49,13,47,74,75,63,37,52,85,92,56,36,50,62,26,22,53,49,44,30,49,49,51,52,51,48,51,51,52,50,47,75,72,44,87,62,54,60,51,45,51,46,41,37,50,30,32,40,32,47,18,49,20,54,55,40,44,55,57,39,50,73,76,40,68,57,66,63,54,46,40,48,53,52,22,31,50,78,69,56,44,72,68,55,51,49,53,34,51,51,44,45,49,54,40,47,52,54,44,65,74,38,42,67,60,52,50,39,34,57,76,34,53,65,60,27,43,73,73,71,40,57,54,67,58,51,49,54,50,50,50,51,45,49,48,52,46,51,59,50,39,18,42,50,53,6,43,67,35,52,41,26,34,21,37,25,18,18,54,22,16,59,62,63,35,88,44,71,70,48,25,38,52,40,1,19,48,41,14,32,48,17,39,53,52,11,47,58,51,21,69,76,38,102,45,62,39,47,31,39,20,24,48,46,27,45,52,52,25,52,49,30,60,65,66,37,63,87,56,82,66,69,71,76,80,80,70,85,124